Protein AF-A0A2H3K404-F1 (afdb_monomer_lite)

Structure (mmCIF, N/CA/C/O backbone):
data_AF-A0A2H3K404-F1
#
_entry.id   AF-A0A2H3K404-F1
#
loop_
_atom_site.group_PDB
_atom_site.id
_atom_site.type_symbol
_atom_site.label_atom_id
_atom_site.label_alt_id
_atom_site.label_comp_id
_atom_site.label_asym_id
_atom_site.label_entity_id
_atom_site.label_seq_id
_atom_site.pdbx_PDB_ins_code
_atom_site.Cartn_x
_atom_site.Cartn_y
_atom_site.Cartn_z
_atom_site.occupancy
_atom_site.B_iso_or_equiv
_atom_site.auth_seq_id
_atom_site.auth_comp_id
_atom_site.auth_asym_id
_atom_site.auth_atom_id
_atom_site.pdbx_PDB_model_num
ATOM 1 N N . MET A 1 1 ? 21.924 -15.726 -23.138 1.00 59.25 1 MET A N 1
ATOM 2 C CA . MET A 1 1 ? 22.749 -14.503 -23.236 1.00 59.25 1 MET A CA 1
ATOM 3 C C . MET A 1 1 ? 22.323 -13.596 -22.096 1.00 59.25 1 MET A C 1
ATOM 5 O O . MET A 1 1 ? 21.127 -13.387 -21.949 1.00 59.25 1 MET A O 1
ATOM 9 N N . HIS A 1 2 ? 23.240 -13.173 -21.227 1.00 83.69 2 HIS A N 1
ATOM 10 C CA . HIS A 1 2 ? 22.900 -12.275 -20.120 1.00 83.69 2 HIS A CA 1
ATOM 11 C C . HIS A 1 2 ? 22.757 -10.855 -20.679 1.00 83.69 2 HIS A C 1
ATOM 13 O O . HIS A 1 2 ? 23.722 -10.328 -21.226 1.00 83.69 2 HIS A O 1
ATOM 19 N N . LEU A 1 3 ? 21.551 -10.284 -20.606 1.00 90.31 3 LEU A N 1
ATOM 20 C CA . LEU A 1 3 ? 21.300 -8.907 -21.038 1.00 90.31 3 LEU A CA 1
ATOM 21 C C . LEU A 1 3 ? 21.826 -7.933 -19.992 1.00 90.31 3 LEU A C 1
ATOM 23 O O . LEU A 1 3 ? 21.581 -8.131 -18.797 1.00 90.31 3 LEU A O 1
ATOM 27 N N . VAL A 1 4 ? 22.516 -6.894 -20.453 1.00 94.50 4 VAL A N 1
ATOM 28 C CA . VAL A 1 4 ? 23.039 -5.828 -19.595 1.00 94.50 4 VAL A CA 1
ATOM 29 C C . VAL A 1 4 ? 21.987 -4.723 -19.418 1.00 94.50 4 VAL A C 1
ATOM 31 O O . VAL A 1 4 ? 21.025 -4.668 -20.185 1.00 94.50 4 VAL A O 1
ATOM 34 N N . PRO A 1 5 ? 22.131 -3.818 -18.428 1.00 95.38 5 PRO A N 1
ATOM 35 C CA . PRO A 1 5 ? 21.161 -2.743 -18.191 1.00 95.38 5 PRO A CA 1
ATOM 36 C C . PRO A 1 5 ? 20.797 -1.922 -19.438 1.00 95.38 5 PRO A C 1
ATOM 38 O O . PRO A 1 5 ? 19.623 -1.665 -19.678 1.00 95.38 5 PRO A O 1
ATOM 41 N N . ALA A 1 6 ? 21.776 -1.578 -20.282 1.00 97.38 6 ALA A N 1
ATOM 42 C CA . ALA A 1 6 ? 21.540 -0.812 -21.507 1.00 97.38 6 ALA A CA 1
ATOM 43 C C . ALA A 1 6 ? 20.574 -1.493 -22.500 1.00 97.38 6 ALA A C 1
ATOM 45 O O . ALA A 1 6 ? 19.856 -0.796 -23.223 1.00 97.38 6 ALA A O 1
ATOM 46 N N . ASP A 1 7 ? 20.499 -2.828 -22.500 1.00 97.69 7 ASP A N 1
ATOM 47 C CA . ASP A 1 7 ? 19.620 -3.600 -23.387 1.00 97.69 7 ASP A CA 1
ATOM 48 C C . ASP A 1 7 ? 18.157 -3.596 -22.926 1.00 97.69 7 ASP A C 1
ATOM 50 O O . ASP A 1 7 ? 17.263 -3.983 -23.682 1.00 97.69 7 ASP A O 1
ATOM 54 N N . LEU A 1 8 ? 17.900 -3.191 -21.680 1.00 98.31 8 LEU A N 1
ATOM 55 C CA . LEU A 1 8 ? 16.624 -3.360 -20.998 1.00 98.31 8 LEU A CA 1
ATOM 56 C C . LEU A 1 8 ? 15.942 -2.016 -20.745 1.00 98.31 8 LEU A C 1
ATOM 58 O O . LEU A 1 8 ? 16.581 -0.979 -20.578 1.00 98.31 8 LEU A O 1
ATOM 62 N N . SER A 1 9 ? 14.612 -2.027 -20.707 1.00 98.44 9 SER A N 1
ATOM 63 C CA . SER A 1 9 ? 13.825 -0.885 -20.239 1.00 98.44 9 SER A CA 1
ATOM 64 C C . SER A 1 9 ? 12.513 -1.331 -19.608 1.00 98.44 9 SER A C 1
ATOM 66 O O . SER A 1 9 ? 12.162 -2.512 -19.659 1.00 98.44 9 SER A O 1
ATOM 68 N N . LEU A 1 10 ? 11.804 -0.377 -19.005 1.00 97.81 10 LEU A N 1
ATOM 69 C CA . LEU A 1 10 ? 10.462 -0.596 -18.485 1.00 97.81 10 LEU A CA 1
ATOM 70 C C . LEU A 1 10 ? 9.411 -0.306 -19.542 1.00 97.81 10 LEU A C 1
ATOM 72 O O . LEU A 1 10 ? 9.447 0.732 -20.203 1.00 97.81 10 LEU A O 1
ATOM 76 N N . PHE A 1 11 ? 8.446 -1.212 -19.628 1.00 97.75 11 PHE A N 1
ATOM 77 C CA . PHE A 1 11 ? 7.291 -1.094 -20.502 1.00 97.75 11 PHE A CA 1
ATOM 78 C C . PHE A 1 11 ? 6.018 -1.410 -19.713 1.00 97.75 11 PHE A C 1
ATOM 80 O O . PHE A 1 11 ? 6.049 -2.302 -18.854 1.00 97.75 11 PHE A O 1
ATOM 87 N N . PRO A 1 12 ? 4.900 -0.714 -19.987 1.00 97.19 12 PRO A N 1
ATOM 88 C CA . PRO A 1 12 ? 3.590 -1.191 -19.574 1.00 97.19 12 PRO A CA 1
ATOM 89 C C . PRO A 1 12 ? 3.369 -2.592 -20.149 1.00 97.19 12 PRO A C 1
ATOM 91 O O . PRO A 1 12 ? 3.591 -2.818 -21.339 1.00 97.19 12 PRO A O 1
ATOM 94 N N . ALA A 1 13 ? 2.971 -3.529 -19.297 1.00 97.56 13 ALA A N 1
ATOM 95 C CA . ALA A 1 13 ? 2.784 -4.917 -19.681 1.00 97.56 13 ALA A CA 1
ATOM 96 C C . ALA A 1 13 ? 1.606 -5.068 -20.657 1.00 97.56 13 ALA A C 1
ATOM 98 O O . ALA A 1 13 ? 0.543 -4.476 -20.451 1.00 97.56 13 ALA A O 1
ATOM 99 N N . THR A 1 14 ? 1.764 -5.907 -21.681 1.00 97.75 14 THR A N 1
ATOM 100 C CA . THR A 1 14 ? 0.630 -6.353 -22.504 1.00 97.75 14 THR A CA 1
ATOM 101 C C . THR A 1 14 ? -0.287 -7.292 -21.704 1.00 97.75 14 THR A C 1
ATOM 103 O O . THR A 1 14 ? 0.144 -7.853 -20.689 1.00 97.75 14 THR A O 1
ATOM 106 N N . PRO A 1 15 ? -1.540 -7.529 -22.138 1.00 97.25 15 PRO A N 1
ATOM 107 C CA . PRO A 1 15 ? -2.420 -8.507 -21.492 1.00 97.25 15 PRO A CA 1
ATOM 108 C C . PRO A 1 15 ? -1.783 -9.898 -21.338 1.00 97.25 15 PRO A C 1
ATOM 110 O O . PRO A 1 15 ? -1.919 -10.541 -20.296 1.00 97.25 15 PRO A O 1
ATOM 113 N N . GLU A 1 16 ? -1.024 -10.343 -22.338 1.00 98.38 16 GLU A N 1
ATOM 114 C CA . GLU A 1 16 ? -0.324 -11.627 -22.325 1.00 98.38 16 GLU A CA 1
ATOM 115 C C . GLU A 1 16 ? 0.825 -11.628 -21.308 1.00 98.38 16 GLU A C 1
ATOM 117 O O . GLU A 1 16 ? 1.002 -12.606 -20.581 1.00 98.38 16 GLU A O 1
ATOM 122 N N . GLN A 1 17 ? 1.568 -10.521 -21.192 1.00 98.56 17 GLN A N 1
ATOM 123 C CA . GLN A 1 17 ? 2.615 -10.366 -20.179 1.00 98.56 17 GLN A CA 1
ATOM 124 C C . GLN A 1 17 ? 2.041 -10.314 -18.756 1.00 98.56 17 GLN A C 1
ATOM 126 O O . GLN A 1 17 ? 2.644 -10.878 -17.843 1.00 98.56 17 GLN A O 1
ATOM 131 N N . ILE A 1 18 ? 0.869 -9.699 -18.554 1.00 97.75 18 ILE A N 1
ATOM 132 C CA . ILE A 1 18 ? 0.162 -9.708 -17.262 1.00 97.75 18 ILE A CA 1
ATOM 133 C C . ILE A 1 18 ? -0.217 -11.141 -16.878 1.00 97.75 18 ILE A C 1
ATOM 135 O O . ILE A 1 18 ? 0.054 -11.579 -15.756 1.00 97.75 18 ILE A O 1
ATOM 139 N N . LEU A 1 19 ? -0.816 -11.890 -17.809 1.00 97.94 19 LEU A N 1
ATOM 140 C CA . LEU A 1 19 ? -1.187 -13.285 -17.587 1.00 97.94 19 LEU A CA 1
ATOM 141 C C . LEU A 1 19 ? 0.042 -14.143 -17.260 1.00 97.94 19 LEU A C 1
ATOM 143 O O . LEU A 1 19 ? 0.023 -14.911 -16.297 1.00 97.94 19 LEU A O 1
ATOM 147 N N . GLU A 1 20 ? 1.121 -13.985 -18.022 1.00 98.19 20 GLU A N 1
ATOM 148 C CA . GLU A 1 20 ? 2.377 -14.698 -17.802 1.00 98.19 20 GLU A CA 1
ATOM 149 C C . GLU A 1 20 ? 3.027 -14.325 -16.457 1.00 98.19 20 GLU A C 1
ATOM 151 O O . GLU A 1 20 ? 3.476 -15.198 -15.714 1.00 98.19 20 GLU A O 1
ATOM 156 N N . GLY A 1 21 ? 3.012 -13.046 -16.074 1.00 97.31 21 GLY A N 1
ATOM 157 C CA . GLY A 1 21 ? 3.490 -12.586 -14.766 1.00 97.31 21 GLY A CA 1
ATOM 158 C C . GLY A 1 21 ? 2.719 -13.209 -13.600 1.00 97.31 21 GLY A C 1
ATOM 159 O O . GLY A 1 21 ? 3.317 -13.631 -12.604 1.00 97.31 21 GLY A O 1
ATOM 160 N N . ARG A 1 22 ? 1.398 -13.360 -13.737 1.00 96.25 22 ARG A N 1
ATOM 161 C CA . ARG A 1 22 ? 0.574 -14.066 -12.744 1.00 96.25 22 ARG A CA 1
ATOM 162 C C . ARG A 1 22 ? 0.896 -15.557 -12.692 1.00 96.25 22 ARG A C 1
ATOM 164 O O . ARG A 1 22 ? 1.055 -16.091 -11.601 1.00 96.25 22 ARG A O 1
ATOM 171 N N . ARG A 1 23 ? 1.072 -16.224 -13.839 1.00 97.06 23 ARG A N 1
ATOM 172 C CA . ARG A 1 23 ? 1.490 -17.640 -13.881 1.00 97.06 23 ARG A CA 1
ATOM 173 C C . ARG A 1 23 ? 2.808 -17.868 -13.145 1.00 97.06 23 ARG A C 1
ATOM 175 O O . ARG A 1 23 ? 2.913 -18.807 -12.363 1.00 97.06 23 ARG A O 1
ATOM 182 N N . ARG A 1 24 ? 3.784 -16.980 -13.348 1.00 96.06 24 ARG A N 1
ATOM 183 C CA . ARG A 1 24 ? 5.106 -17.057 -12.707 1.00 96.06 24 ARG A CA 1
ATOM 184 C C . ARG A 1 24 ? 5.053 -16.836 -11.198 1.00 96.06 24 ARG A C 1
ATOM 186 O O . ARG A 1 24 ? 5.734 -17.533 -10.454 1.00 96.06 24 ARG A O 1
ATOM 193 N N . SER A 1 25 ? 4.251 -15.874 -10.749 1.00 95.31 25 SER A N 1
ATOM 194 C CA . SER A 1 25 ? 4.159 -15.504 -9.330 1.00 95.31 25 SER A CA 1
ATOM 195 C C . SER A 1 25 ? 3.222 -16.390 -8.506 1.00 95.31 25 SER A C 1
ATOM 197 O O . SER A 1 25 ? 3.338 -16.406 -7.283 1.00 95.31 25 SER A O 1
ATOM 199 N N . ALA A 1 26 ? 2.337 -17.167 -9.142 1.00 95.12 26 ALA A N 1
ATOM 200 C CA . ALA A 1 26 ? 1.335 -17.985 -8.456 1.00 95.12 26 ALA A CA 1
ATOM 201 C C . ALA A 1 26 ? 1.929 -18.965 -7.432 1.00 95.12 26 ALA A C 1
ATOM 203 O O . ALA A 1 26 ? 1.331 -19.180 -6.383 1.00 95.12 26 ALA A O 1
ATOM 204 N N . ALA A 1 27 ? 3.108 -19.534 -7.702 1.00 92.38 27 ALA A N 1
ATOM 205 C CA . ALA A 1 27 ? 3.758 -20.446 -6.760 1.00 92.38 27 ALA A CA 1
ATOM 206 C C . ALA A 1 27 ? 4.199 -19.750 -5.459 1.00 92.38 27 ALA A C 1
ATOM 208 O O . ALA A 1 27 ? 4.160 -20.373 -4.404 1.00 92.38 27 ALA A O 1
ATOM 209 N N . GLU A 1 28 ? 4.591 -18.473 -5.529 1.00 91.31 28 GLU A N 1
ATOM 210 C CA . GLU A 1 28 ? 5.041 -17.708 -4.357 1.00 91.31 28 GLU A CA 1
ATOM 211 C C . GLU A 1 28 ? 3.867 -17.052 -3.617 1.00 91.31 28 GLU A C 1
ATOM 213 O O . GLU A 1 28 ? 3.899 -16.975 -2.398 1.00 91.31 28 GLU A O 1
ATOM 218 N N . TRP A 1 29 ? 2.839 -16.569 -4.331 1.00 91.44 29 TRP A N 1
ATOM 219 C CA . TRP A 1 29 ? 1.785 -15.710 -3.753 1.00 91.44 29 TRP A CA 1
ATOM 220 C C . TRP A 1 29 ? 0.359 -16.261 -3.872 1.00 91.44 29 TRP A C 1
ATOM 222 O O . TRP A 1 29 ? -0.601 -15.618 -3.442 1.00 91.44 29 TRP A O 1
ATOM 232 N N . GLY A 1 30 ? 0.192 -17.446 -4.461 1.00 87.56 30 GLY A N 1
ATOM 233 C CA . GLY A 1 30 ? -1.110 -18.088 -4.630 1.00 87.56 30 GLY A CA 1
ATOM 234 C C . GLY A 1 30 ? -1.732 -18.574 -3.323 1.00 87.56 30 GLY A C 1
ATOM 235 O O . GLY A 1 30 ? -2.951 -18.559 -3.219 1.00 87.56 30 GLY A O 1
ATOM 236 N N . HIS A 1 31 ? -0.909 -18.982 -2.347 1.00 83.62 31 HIS A N 1
ATOM 237 C CA . HIS A 1 31 ? -1.282 -19.431 -0.993 1.00 83.62 31 HIS A CA 1
ATOM 238 C C . HIS A 1 31 ? -2.651 -20.129 -0.889 1.00 83.62 31 HIS A C 1
ATOM 240 O O . HIS A 1 31 ? -3.650 -19.541 -0.483 1.00 83.62 31 HIS A O 1
ATOM 246 N N . GLY A 1 32 ? -2.696 -21.413 -1.253 1.00 85.06 32 GLY A N 1
ATOM 247 C CA . GLY A 1 32 ? -3.910 -22.235 -1.157 1.00 85.06 32 GLY A CA 1
ATOM 248 C C . GLY A 1 32 ? -4.893 -22.072 -2.321 1.00 85.06 32 GLY A C 1
ATOM 249 O O . GLY A 1 32 ? -5.814 -22.875 -2.441 1.00 85.06 32 GLY A O 1
ATOM 250 N N . LEU A 1 33 ? -4.687 -21.097 -3.211 1.00 90.88 33 LEU A N 1
ATOM 251 C CA . LEU A 1 33 ? -5.447 -20.977 -4.453 1.00 90.88 33 LEU A CA 1
ATOM 252 C C . LEU A 1 33 ? -4.873 -21.868 -5.557 1.00 90.88 33 LEU A C 1
ATOM 254 O O . LEU A 1 33 ? -3.658 -21.992 -5.724 1.00 90.88 33 LEU A O 1
ATOM 258 N N . THR A 1 34 ? -5.759 -22.417 -6.386 1.00 93.94 34 THR A N 1
ATOM 259 C CA . THR A 1 34 ? -5.371 -22.938 -7.703 1.00 93.94 34 THR A CA 1
ATOM 260 C C . THR A 1 34 ? -4.879 -21.799 -8.602 1.00 93.94 34 THR A C 1
ATOM 262 O O . THR A 1 34 ? -5.211 -20.629 -8.392 1.00 93.94 34 THR A O 1
ATOM 265 N N . LEU A 1 35 ? -4.114 -22.125 -9.649 1.00 95.12 35 LEU A N 1
ATOM 266 C CA . LEU A 1 35 ? -3.636 -21.127 -10.612 1.00 95.12 35 LEU A CA 1
ATOM 267 C C . LEU A 1 35 ? -4.791 -20.315 -11.229 1.00 95.12 35 LEU A C 1
ATOM 269 O O . LEU A 1 35 ? -4.695 -19.095 -11.347 1.00 95.12 35 LEU A O 1
ATOM 273 N N . GLU A 1 36 ? -5.891 -20.980 -11.586 1.00 94.69 36 GLU A N 1
ATOM 274 C CA . GLU A 1 36 ? -7.076 -20.329 -12.155 1.00 94.69 36 GLU A CA 1
ATOM 275 C C . GLU A 1 36 ? -7.732 -19.371 -11.157 1.00 94.69 36 GLU A C 1
ATOM 277 O O . GLU A 1 36 ? -8.049 -18.236 -11.509 1.00 94.69 36 GLU A O 1
ATOM 282 N N . GLN A 1 37 ? -7.873 -19.787 -9.896 1.00 94.44 37 GLN A N 1
ATOM 283 C CA . GLN A 1 37 ? -8.391 -18.934 -8.824 1.00 94.44 37 GLN A CA 1
ATOM 284 C C . GLN A 1 37 ? -7.487 -17.722 -8.569 1.00 94.44 37 GLN A C 1
ATOM 286 O O . GLN A 1 37 ? -7.987 -16.606 -8.430 1.00 94.44 37 GLN A O 1
ATOM 291 N N . TYR A 1 38 ? -6.165 -17.910 -8.552 1.00 94.00 38 TYR A N 1
ATOM 292 C CA . TYR A 1 38 ? -5.205 -16.820 -8.376 1.00 94.00 38 TYR A CA 1
ATOM 293 C C . TYR A 1 38 ? -5.307 -15.783 -9.504 1.00 94.00 38 TYR A C 1
ATOM 295 O O . TYR A 1 38 ? -5.396 -14.582 -9.235 1.00 94.00 38 TYR A O 1
ATOM 303 N N . ILE A 1 39 ? -5.368 -16.239 -10.761 1.00 95.19 39 ILE A N 1
ATOM 304 C CA . ILE A 1 39 ? -5.547 -15.364 -11.928 1.00 95.19 39 ILE A CA 1
ATOM 305 C C . ILE A 1 39 ? -6.892 -14.634 -11.850 1.00 95.19 39 ILE A C 1
ATOM 307 O O . ILE A 1 39 ? -6.921 -13.406 -11.945 1.00 95.19 39 ILE A O 1
ATOM 311 N N . ARG A 1 40 ? -7.986 -15.367 -11.602 1.00 93.88 40 ARG A N 1
ATOM 312 C CA . ARG A 1 40 ? -9.344 -14.812 -11.536 1.00 93.88 40 ARG A CA 1
ATOM 313 C C . ARG A 1 40 ? -9.502 -13.786 -10.415 1.00 93.88 40 ARG A C 1
ATOM 315 O O . ARG A 1 40 ? -10.139 -12.757 -10.628 1.00 93.88 40 ARG A O 1
ATOM 322 N N . ARG A 1 41 ? -8.906 -14.022 -9.239 1.00 92.69 41 ARG A N 1
ATOM 323 C CA . ARG A 1 41 ? -8.876 -13.038 -8.144 1.00 92.69 41 ARG A CA 1
ATOM 324 C C . ARG A 1 41 ? -8.184 -11.755 -8.598 1.00 92.69 41 ARG A C 1
ATOM 326 O O . ARG A 1 41 ? -8.723 -10.674 -8.388 1.00 92.69 41 ARG A O 1
ATOM 333 N N . GLY A 1 42 ? -7.033 -11.877 -9.260 1.00 92.12 42 GLY A N 1
ATOM 334 C CA . GLY A 1 42 ? -6.313 -10.731 -9.814 1.00 92.12 42 GLY A CA 1
ATOM 335 C C . GLY A 1 42 ? -7.130 -9.943 -10.842 1.00 92.12 42 GLY A C 1
ATOM 336 O O . GLY A 1 42 ? -7.101 -8.717 -10.822 1.00 92.12 42 GLY A O 1
ATOM 337 N N . ASP A 1 43 ? -7.868 -10.617 -11.729 1.00 92.38 43 ASP A N 1
ATOM 338 C CA . ASP A 1 43 ? -8.739 -9.950 -12.711 1.00 92.38 43 ASP A CA 1
ATOM 339 C C . ASP A 1 43 ? -9.860 -9.155 -12.056 1.00 92.38 43 ASP A C 1
ATOM 341 O O . ASP A 1 43 ? -10.122 -8.020 -12.446 1.00 92.38 43 ASP A O 1
ATOM 345 N N . ILE A 1 44 ? -10.489 -9.730 -11.035 1.00 92.25 44 ILE A N 1
ATOM 346 C CA . ILE A 1 44 ? -11.588 -9.083 -10.321 1.00 92.25 44 ILE A CA 1
ATOM 347 C C . ILE A 1 44 ? -11.084 -7.886 -9.525 1.00 92.25 44 ILE A C 1
ATOM 349 O O . ILE A 1 44 ? -11.691 -6.821 -9.597 1.00 92.25 44 ILE A O 1
ATOM 353 N N . LEU A 1 45 ? -9.966 -8.027 -8.808 1.00 92.06 45 LEU A N 1
ATOM 354 C CA . LEU A 1 45 ? -9.387 -6.923 -8.043 1.00 92.06 45 LEU A CA 1
ATOM 355 C C . LEU A 1 45 ? -8.978 -5.761 -8.961 1.00 92.06 45 LEU A C 1
ATOM 357 O O . LEU A 1 45 ? -9.290 -4.617 -8.654 1.00 92.06 45 LEU A O 1
ATOM 361 N N . HIS A 1 46 ? -8.398 -6.025 -10.134 1.00 91.69 46 HIS A N 1
ATOM 362 C CA . HIS A 1 46 ? -8.028 -4.962 -11.080 1.00 91.69 46 HIS A CA 1
ATOM 363 C C . HIS A 1 46 ? -9.226 -4.243 -11.738 1.00 91.69 46 HIS A C 1
ATOM 365 O O . HIS A 1 46 ? -9.026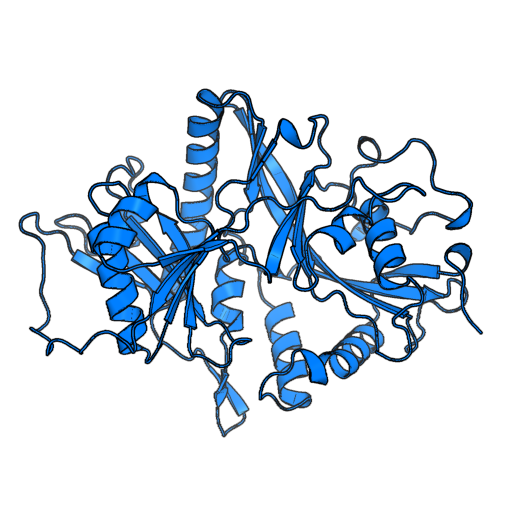 -3.232 -12.408 1.00 91.69 46 HIS A O 1
ATOM 371 N N . GLN A 1 47 ? -10.459 -4.731 -11.564 1.00 92.31 47 GLN A N 1
ATOM 372 C CA . GLN A 1 47 ? -11.682 -4.047 -12.013 1.00 92.31 47 GLN A CA 1
ATOM 373 C C . GLN A 1 47 ? -12.291 -3.143 -10.932 1.00 92.31 47 GLN A C 1
ATOM 375 O O . GLN A 1 47 ? -13.253 -2.421 -11.199 1.00 92.31 47 GLN A O 1
ATOM 380 N N . LYS A 1 48 ? -11.760 -3.183 -9.706 1.00 94.19 48 LYS A N 1
ATOM 381 C CA . LYS A 1 48 ? -12.246 -2.381 -8.582 1.00 94.19 48 LYS A CA 1
ATOM 382 C C . LYS A 1 48 ? -11.780 -0.933 -8.687 1.00 94.19 48 LYS A C 1
ATOM 384 O O . LYS A 1 48 ? -10.858 -0.593 -9.429 1.00 94.19 48 LYS A O 1
ATOM 389 N N . GLU A 1 49 ? -12.415 -0.072 -7.898 1.00 95.12 49 GLU A N 1
ATOM 390 C CA . GLU A 1 49 ? -12.217 1.380 -7.941 1.00 95.12 49 GLU A CA 1
ATOM 391 C C . GLU A 1 49 ? -10.743 1.799 -7.808 1.00 95.12 49 GLU A C 1
ATOM 393 O O . GLU A 1 49 ? -10.281 2.652 -8.570 1.00 95.12 49 GLU A O 1
ATOM 398 N N . HIS A 1 50 ? -9.984 1.143 -6.921 1.00 94.62 50 HIS A N 1
ATOM 399 C CA . HIS A 1 50 ? -8.567 1.441 -6.685 1.00 94.62 50 HIS A CA 1
ATOM 400 C C . HIS A 1 50 ? -7.684 1.264 -7.934 1.00 94.62 50 HIS A C 1
ATOM 402 O O . HIS A 1 50 ? -6.597 1.837 -8.001 1.00 94.62 50 HIS A O 1
ATOM 408 N N . ALA A 1 51 ? -8.104 0.446 -8.900 1.00 94.25 51 ALA A N 1
ATOM 409 C CA . ALA A 1 51 ? -7.355 0.132 -10.115 1.00 94.25 51 ALA A CA 1
ATOM 410 C C . ALA A 1 51 ? -7.906 0.853 -11.359 1.00 94.25 51 ALA A C 1
ATOM 412 O O . ALA A 1 51 ? -7.248 0.887 -12.402 1.00 94.25 51 ALA A O 1
ATOM 413 N N . ALA A 1 52 ? -9.088 1.464 -11.257 1.00 92.50 52 ALA A N 1
ATOM 414 C CA . ALA A 1 52 ? -9.778 2.086 -12.378 1.00 92.50 52 ALA A CA 1
ATOM 415 C C . ALA A 1 52 ? -9.066 3.350 -12.895 1.00 92.50 52 ALA A C 1
ATOM 417 O O . ALA A 1 52 ? -8.507 4.131 -12.123 1.00 92.50 52 ALA A O 1
ATOM 418 N N . GLY A 1 53 ? -9.148 3.589 -14.209 1.00 87.31 53 GLY A N 1
ATOM 419 C CA . GLY A 1 53 ? -8.683 4.832 -14.840 1.00 87.31 53 GLY A CA 1
ATOM 420 C C . GLY A 1 53 ? -7.166 5.028 -14.779 1.00 87.31 53 GLY A C 1
ATOM 421 O O . GLY A 1 53 ? -6.705 6.065 -14.318 1.00 87.31 53 GLY A O 1
ATOM 422 N N . ASN A 1 54 ? -6.392 4.022 -15.205 1.00 89.31 54 ASN A N 1
ATOM 423 C CA . ASN A 1 54 ? -4.919 3.998 -15.149 1.00 89.31 54 ASN A CA 1
ATOM 424 C C . ASN A 1 54 ? -4.327 4.122 -13.732 1.00 89.31 54 ASN A C 1
ATOM 426 O O . ASN A 1 54 ? -3.124 4.328 -13.581 1.00 89.31 54 ASN A O 1
ATOM 430 N N . ARG A 1 55 ? -5.139 3.945 -12.678 1.00 94.19 55 ARG A N 1
ATOM 431 C CA . ARG A 1 55 ? -4.649 3.920 -11.294 1.00 94.19 55 ARG A CA 1
ATOM 432 C C . ARG A 1 55 ? -3.897 2.649 -10.934 1.00 94.19 55 ARG A C 1
ATOM 434 O O . ARG A 1 55 ? -3.238 2.634 -9.905 1.00 94.19 55 ARG A O 1
ATOM 441 N N . HIS A 1 56 ? -3.937 1.623 -11.775 1.00 95.81 56 HIS A N 1
ATOM 442 C CA . HIS A 1 56 ? -3.077 0.451 -11.680 1.00 95.81 56 HIS A CA 1
ATOM 443 C C . HIS A 1 56 ? -2.380 0.209 -13.023 1.00 95.81 56 HIS A C 1
ATOM 445 O O . HIS A 1 56 ? -3.030 0.154 -14.068 1.00 95.81 56 HIS A O 1
ATOM 451 N N . ILE A 1 57 ? -1.059 0.029 -12.986 1.00 96.75 57 ILE A N 1
ATOM 452 C CA . ILE A 1 57 ? -0.250 -0.341 -14.151 1.00 96.75 57 ILE A CA 1
ATOM 453 C C . ILE A 1 57 ? 0.686 -1.477 -13.751 1.00 96.75 57 ILE A C 1
ATOM 455 O O . ILE A 1 57 ? 1.402 -1.387 -12.754 1.00 96.75 57 ILE A O 1
ATOM 459 N N . THR A 1 58 ? 0.696 -2.548 -14.544 1.00 97.75 58 THR A N 1
ATOM 460 C CA . THR A 1 58 ? 1.719 -3.593 -14.453 1.00 97.75 58 THR A CA 1
ATOM 461 C C . THR A 1 58 ? 2.875 -3.237 -15.378 1.00 97.75 58 THR A C 1
ATOM 463 O O . THR A 1 58 ? 2.663 -2.911 -16.544 1.00 97.75 58 THR A O 1
ATOM 466 N N . TRP A 1 59 ? 4.093 -3.317 -14.858 1.00 98.38 59 TRP A N 1
ATOM 467 C CA . TRP A 1 59 ? 5.328 -3.035 -15.577 1.00 98.38 59 TRP A CA 1
ATOM 468 C C . TRP A 1 59 ? 6.121 -4.313 -15.782 1.00 98.38 59 TRP A C 1
ATOM 470 O O . TRP A 1 59 ? 6.169 -5.169 -14.895 1.00 98.38 59 TRP A O 1
ATOM 480 N N . VAL A 1 60 ? 6.809 -4.400 -16.916 1.00 98.69 60 VAL A N 1
ATOM 481 C CA . VAL A 1 60 ? 7.811 -5.433 -17.179 1.00 98.69 60 VAL A CA 1
ATOM 482 C C . VAL A 1 60 ? 9.151 -4.807 -17.537 1.00 98.69 60 VAL A C 1
ATOM 484 O O . VAL A 1 60 ? 9.220 -3.806 -18.250 1.00 98.69 60 VAL A O 1
ATOM 487 N N . LEU A 1 61 ? 10.229 -5.420 -17.053 1.00 98.75 61 LEU A N 1
ATOM 488 C CA . LEU A 1 61 ? 11.583 -5.175 -17.535 1.00 98.75 61 LEU A CA 1
ATOM 489 C C . LEU A 1 61 ? 11.847 -6.114 -18.713 1.00 98.75 61 LEU A C 1
ATOM 491 O O . LEU A 1 61 ? 12.020 -7.318 -18.512 1.00 98.75 61 LEU A O 1
ATOM 495 N N . ALA A 1 62 ? 11.878 -5.574 -19.927 1.00 98.38 62 ALA A N 1
ATOM 496 C CA . ALA A 1 62 ? 12.010 -6.352 -21.158 1.00 98.38 62 ALA A CA 1
ATOM 497 C C . ALA A 1 62 ? 13.144 -5.817 -22.055 1.00 98.38 62 ALA A C 1
ATOM 499 O O . ALA A 1 62 ? 13.576 -4.669 -21.880 1.00 98.38 62 ALA A O 1
ATOM 500 N N . PRO A 1 63 ? 13.653 -6.629 -23.002 1.00 98.19 63 PRO A N 1
ATOM 501 C CA . PRO A 1 63 ? 14.614 -6.174 -24.001 1.00 98.19 63 PRO A CA 1
ATOM 502 C C . PRO A 1 63 ? 14.026 -5.053 -24.856 1.00 98.19 63 PRO A C 1
ATOM 504 O O . PRO A 1 63 ? 12.893 -5.139 -25.318 1.00 98.19 63 PRO A O 1
ATOM 507 N N . ARG A 1 64 ? 14.816 -4.018 -25.143 1.00 97.50 64 ARG A N 1
ATOM 508 C CA . ARG A 1 64 ? 14.402 -2.926 -26.041 1.00 97.50 64 ARG A CA 1
ATOM 509 C C . ARG A 1 64 ? 14.131 -3.408 -27.468 1.00 97.50 64 ARG A C 1
ATOM 511 O O . ARG A 1 64 ? 13.323 -2.800 -28.162 1.00 97.50 64 ARG A O 1
ATOM 518 N N . SER A 1 65 ? 14.815 -4.469 -27.895 1.00 97.25 65 SER A N 1
ATOM 519 C CA . SER A 1 65 ? 14.644 -5.103 -29.206 1.00 97.25 65 SER A CA 1
ATOM 520 C C . SER A 1 65 ? 13.363 -5.930 -29.321 1.00 97.25 65 SER A C 1
ATOM 522 O O . SER A 1 65 ? 12.888 -6.132 -30.434 1.00 97.25 65 SER A O 1
ATOM 524 N N . ASP A 1 66 ? 12.809 -6.388 -28.196 1.00 97.75 66 ASP A N 1
ATOM 525 C CA . ASP A 1 66 ? 11.570 -7.165 -28.141 1.00 97.75 66 ASP A CA 1
ATOM 526 C C . ASP A 1 66 ? 10.773 -6.851 -26.855 1.00 97.75 66 ASP A C 1
ATOM 528 O O . ASP A 1 66 ? 10.733 -7.658 -25.919 1.00 97.75 66 ASP A O 1
ATOM 532 N N . PRO A 1 67 ? 10.146 -5.659 -26.766 1.00 97.44 67 PRO A N 1
ATOM 533 C CA . PRO A 1 67 ? 9.440 -5.233 -25.556 1.00 97.44 67 PRO A CA 1
ATOM 534 C C . PRO A 1 67 ? 8.215 -6.088 -25.204 1.00 97.44 67 PRO A C 1
ATOM 536 O O . PRO A 1 67 ? 7.795 -6.109 -24.048 1.00 97.44 67 PRO A O 1
ATOM 539 N N . ALA A 1 68 ? 7.636 -6.779 -26.192 1.00 98.06 68 ALA A N 1
ATOM 540 C CA . ALA A 1 68 ? 6.428 -7.591 -26.046 1.00 98.06 68 ALA A CA 1
ATOM 541 C C . ALA A 1 68 ? 6.724 -9.058 -25.688 1.00 98.06 68 ALA A C 1
ATOM 543 O O . ALA A 1 68 ? 5.796 -9.854 -25.540 1.00 98.06 68 ALA A O 1
ATOM 544 N N . THR A 1 69 ? 8.000 -9.430 -25.529 1.00 98.19 69 THR A N 1
ATOM 545 C CA . THR A 1 69 ? 8.381 -10.798 -25.180 1.00 98.19 69 THR A CA 1
ATOM 546 C C . THR A 1 69 ? 7.672 -11.280 -23.916 1.00 98.19 69 THR A C 1
ATOM 548 O O . THR A 1 69 ? 7.584 -10.569 -22.907 1.00 98.19 69 THR A O 1
ATOM 551 N N . LEU A 1 70 ? 7.205 -12.528 -23.935 1.00 98.38 70 LEU A N 1
ATOM 552 C CA . LEU A 1 70 ? 6.736 -13.183 -22.718 1.00 98.38 70 LEU A CA 1
ATOM 553 C C . LEU A 1 70 ? 7.911 -13.544 -21.815 1.00 98.38 70 LEU A C 1
ATOM 555 O O . LEU A 1 70 ? 7.744 -13.608 -20.604 1.00 98.38 70 LEU A O 1
ATOM 559 N N . ASP A 1 71 ? 9.127 -13.694 -22.345 1.00 97.38 71 ASP A N 1
ATOM 560 C CA . ASP A 1 71 ? 10.327 -13.961 -21.552 1.00 97.38 71 ASP A CA 1
ATOM 561 C C . ASP A 1 71 ? 10.939 -12.678 -20.950 1.00 97.38 71 ASP A C 1
ATOM 563 O O . ASP A 1 71 ? 12.151 -12.475 -20.949 1.00 97.38 71 ASP A O 1
ATOM 567 N N . PHE A 1 72 ? 10.111 -11.787 -20.396 1.00 98.38 72 PHE A N 1
ATOM 568 C CA . PHE A 1 72 ? 10.581 -10.593 -19.684 1.00 98.38 72 PHE A CA 1
ATOM 569 C C . PHE A 1 72 ? 11.337 -10.956 -18.391 1.00 98.38 72 PHE A C 1
ATOM 571 O O . PHE A 1 72 ? 11.215 -12.063 -17.856 1.00 98.38 72 PHE A O 1
ATOM 578 N N . MET A 1 73 ? 12.171 -10.039 -17.898 1.00 98.19 73 MET A N 1
ATOM 579 C CA . MET A 1 73 ? 13.168 -10.315 -16.854 1.00 98.19 73 MET A CA 1
ATOM 580 C C . MET A 1 73 ? 12.618 -10.191 -15.437 1.00 98.19 73 MET A C 1
ATOM 582 O O . MET A 1 73 ? 12.975 -10.967 -14.554 1.00 98.19 73 MET A O 1
ATOM 586 N N . CYS A 1 74 ? 11.768 -9.194 -15.221 1.00 98.38 74 CYS A N 1
ATOM 587 C CA . CYS A 1 74 ? 11.183 -8.847 -13.933 1.00 98.38 74 CYS A CA 1
ATOM 588 C C . CYS A 1 74 ? 9.856 -8.122 -14.182 1.00 98.38 74 CYS A C 1
ATOM 590 O O . CYS A 1 74 ? 9.671 -7.542 -15.253 1.00 98.38 74 CYS A O 1
ATOM 592 N N . SER A 1 75 ? 8.951 -8.138 -13.210 1.00 98.62 75 SER A N 1
ATOM 593 C CA . SER A 1 75 ? 7.715 -7.354 -13.234 1.00 98.62 75 SER A CA 1
ATOM 594 C C . SER A 1 75 ? 7.467 -6.663 -11.898 1.00 98.62 75 SER A C 1
ATOM 596 O O . SER A 1 75 ? 7.984 -7.107 -10.877 1.00 98.62 75 SER A O 1
ATOM 598 N N . CYS A 1 76 ? 6.672 -5.597 -11.898 1.00 98.44 76 CYS A N 1
ATOM 599 C CA . CYS A 1 76 ? 6.084 -4.993 -10.702 1.00 98.44 76 CYS A CA 1
ATOM 600 C C . CYS A 1 76 ? 4.744 -4.351 -11.060 1.00 98.44 76 CYS A C 1
ATOM 602 O O . CYS A 1 76 ? 4.365 -4.282 -12.230 1.00 98.44 76 CYS A O 1
ATOM 604 N N . GLN A 1 77 ? 4.031 -3.873 -10.052 1.00 97.88 77 GLN A N 1
ATOM 605 C CA . GLN A 1 77 ? 2.811 -3.100 -10.214 1.00 97.88 77 GLN A CA 1
ATOM 606 C C . GLN A 1 77 ? 2.970 -1.748 -9.535 1.00 97.88 77 GLN A C 1
ATOM 608 O O . GLN A 1 77 ? 3.593 -1.649 -8.478 1.00 97.88 77 GLN A O 1
ATOM 613 N N . THR A 1 78 ? 2.385 -0.717 -10.132 1.00 97.81 78 THR A N 1
ATOM 614 C CA . THR A 1 78 ? 2.258 0.604 -9.519 1.00 97.81 78 THR A CA 1
ATOM 615 C C . THR A 1 78 ? 0.799 0.972 -9.378 1.00 97.81 78 THR A C 1
ATOM 617 O O . THR A 1 78 ? 0.024 0.807 -10.322 1.00 97.81 78 THR A O 1
ATOM 620 N N . TYR A 1 79 ? 0.473 1.548 -8.233 1.00 97.44 79 TYR A N 1
ATOM 621 C CA . TYR A 1 79 ? -0.851 2.008 -7.883 1.00 97.44 79 TYR A CA 1
ATOM 622 C C . TYR A 1 79 ? -0.827 3.511 -7.654 1.00 97.44 79 TYR A C 1
ATOM 624 O O . TYR A 1 79 ? -0.197 3.967 -6.706 1.00 97.44 79 TYR A O 1
ATOM 632 N N . ARG A 1 80 ? -1.498 4.288 -8.502 1.00 96.62 80 ARG A N 1
ATOM 633 C CA . ARG A 1 80 ? -1.651 5.734 -8.320 1.00 96.62 80 ARG A CA 1
ATOM 634 C C . ARG A 1 80 ? -2.674 5.994 -7.217 1.00 96.62 80 ARG A C 1
ATOM 636 O O . ARG A 1 80 ? -3.774 5.432 -7.226 1.00 96.62 80 ARG A O 1
ATOM 643 N N . ARG A 1 81 ? -2.306 6.837 -6.260 1.00 95.94 81 ARG A N 1
ATOM 644 C CA . ARG A 1 81 ? -3.054 7.105 -5.030 1.00 95.94 81 ARG A CA 1
ATOM 645 C C . ARG A 1 81 ? -3.062 8.603 -4.750 1.00 95.94 81 ARG A C 1
ATOM 647 O O . ARG A 1 81 ? -2.109 9.306 -5.088 1.00 95.94 81 ARG A O 1
ATOM 654 N N . ASN A 1 82 ? -4.124 9.063 -4.102 1.00 96.00 82 ASN A N 1
ATOM 655 C CA . ASN A 1 82 ? -4.142 10.398 -3.526 1.00 96.00 82 ASN A CA 1
ATOM 656 C C . ASN A 1 82 ? -3.402 10.359 -2.188 1.00 96.00 82 ASN A C 1
ATOM 658 O O . ASN A 1 82 ? -3.496 9.387 -1.432 1.00 96.00 82 ASN A O 1
ATOM 662 N N . GLY A 1 83 ? -2.659 11.417 -1.912 1.00 97.25 83 GLY A N 1
ATOM 663 C CA . GLY A 1 83 ? -2.015 11.643 -0.632 1.00 97.25 83 GLY A CA 1
ATOM 664 C C . GLY A 1 83 ? -2.139 13.099 -0.228 1.00 97.25 83 GLY A C 1
ATOM 665 O O . GLY A 1 83 ? -2.601 13.937 -1.001 1.00 97.25 83 GLY A O 1
ATOM 666 N N . VAL A 1 84 ? -1.692 13.390 0.984 1.00 98.12 84 VAL A N 1
ATOM 667 C CA . VAL A 1 84 ? -1.618 14.752 1.511 1.00 98.12 84 VAL A CA 1
ATOM 668 C C . VAL A 1 84 ? -0.227 14.970 2.069 1.00 98.12 84 VAL A C 1
ATOM 670 O O . VAL A 1 84 ? 0.352 14.070 2.683 1.00 98.12 84 VAL A O 1
ATOM 673 N N . VAL A 1 85 ? 0.298 16.170 1.854 1.00 98.00 85 VAL A N 1
ATOM 674 C CA . VAL A 1 85 ? 1.510 16.681 2.493 1.00 98.00 85 VAL A CA 1
ATOM 675 C C . VAL A 1 85 ? 1.128 17.889 3.327 1.00 98.00 85 VAL A C 1
ATOM 677 O O . VAL A 1 85 ? 0.296 18.678 2.901 1.00 98.00 85 VAL A O 1
ATOM 680 N N . ALA A 1 86 ? 1.714 18.059 4.507 1.00 97.50 86 ALA A N 1
ATOM 681 C CA . ALA A 1 86 ? 1.499 19.250 5.315 1.00 97.50 86 ALA A CA 1
ATOM 682 C C . ALA A 1 86 ? 2.795 19.743 5.956 1.00 97.50 86 ALA A C 1
ATOM 684 O O . ALA A 1 86 ? 3.581 18.968 6.505 1.00 97.50 86 ALA A O 1
ATOM 685 N N . LYS A 1 87 ? 2.978 21.064 5.928 1.00 93.81 87 LYS A N 1
ATOM 686 C CA . LYS A 1 87 ? 4.065 21.773 6.607 1.00 93.81 87 LYS A CA 1
ATOM 687 C C . LYS A 1 87 ? 3.516 23.053 7.221 1.00 93.81 87 LYS A C 1
ATOM 689 O O . LYS A 1 87 ? 2.822 23.797 6.534 1.00 93.81 87 LYS A O 1
ATOM 694 N N . CYS A 1 88 ? 3.815 23.321 8.492 1.00 90.00 88 CYS A N 1
ATOM 695 C CA . CYS A 1 88 ? 3.373 24.537 9.187 1.00 90.00 88 CYS A CA 1
ATOM 696 C C . CYS A 1 88 ? 1.861 24.820 9.034 1.00 90.00 88 CYS A C 1
ATOM 698 O O . CYS A 1 88 ? 1.467 25.943 8.724 1.00 90.00 88 CYS A O 1
ATOM 700 N N . SER A 1 89 ? 1.019 23.798 9.219 1.00 85.56 89 SER A N 1
ATOM 701 C CA . SER A 1 89 ? -0.450 23.867 9.086 1.00 85.56 89 SER A CA 1
ATOM 702 C C . SER A 1 89 ? -0.999 24.049 7.669 1.00 85.56 89 SER A C 1
ATOM 704 O O . SER A 1 89 ? -2.194 24.296 7.524 1.00 85.56 89 SER A O 1
ATOM 706 N N . MET A 1 90 ? -0.173 23.922 6.629 1.00 88.94 90 MET A N 1
ATOM 707 C CA . MET A 1 90 ? -0.596 24.069 5.234 1.00 88.94 90 MET A CA 1
ATOM 708 C C . MET A 1 90 ? -0.679 22.697 4.551 1.00 88.94 90 MET A C 1
ATOM 710 O O . MET A 1 90 ? 0.351 22.220 4.069 1.00 88.94 90 MET A O 1
ATOM 714 N N . PRO A 1 91 ? -1.854 22.034 4.529 1.00 93.75 91 PRO A N 1
ATOM 715 C CA . PRO A 1 91 ? -2.034 20.798 3.782 1.00 93.75 91 PRO A CA 1
ATOM 716 C C . PRO A 1 91 ? -2.132 21.072 2.274 1.00 93.75 91 PRO A C 1
ATOM 718 O O . PRO A 1 91 ? -2.748 22.049 1.846 1.00 93.75 91 PRO A O 1
ATOM 721 N N . SER A 1 92 ? -1.558 20.183 1.472 1.00 96.38 92 SER A N 1
ATOM 722 C CA . SER A 1 92 ? -1.691 20.151 0.020 1.00 96.38 92 SER A CA 1
ATOM 723 C C . SER A 1 92 ? -1.994 18.736 -0.459 1.00 96.38 92 SER A C 1
ATOM 725 O O . SER A 1 92 ? -1.371 17.763 -0.024 1.00 96.38 92 SER A O 1
ATOM 727 N N . ASP A 1 93 ? -2.947 18.635 -1.383 1.00 97.62 93 ASP A N 1
ATOM 728 C CA . ASP A 1 93 ? -3.230 17.386 -2.079 1.00 97.62 93 ASP A CA 1
ATOM 729 C C . ASP A 1 93 ? -2.084 17.061 -3.031 1.00 97.62 93 ASP A C 1
ATOM 731 O O . ASP A 1 93 ? -1.607 17.914 -3.787 1.00 97.62 93 ASP A O 1
ATOM 735 N N . VAL A 1 94 ? -1.649 15.807 -3.004 1.00 97.81 94 VAL A N 1
ATOM 736 C CA . VAL A 1 94 ? -0.557 15.319 -3.840 1.00 97.81 94 VAL A CA 1
ATOM 737 C C . VAL A 1 94 ? -0.890 13.969 -4.449 1.00 97.81 94 VAL A C 1
ATOM 739 O O . VAL A 1 94 ? -1.780 13.241 -4.002 1.00 97.81 94 VAL A O 1
ATOM 742 N N . ILE A 1 95 ? -0.119 13.611 -5.468 1.00 97.62 95 ILE A N 1
ATOM 743 C CA . ILE A 1 95 ? -0.161 12.287 -6.072 1.00 97.62 95 ILE A CA 1
ATOM 744 C C . ILE A 1 95 ? 0.993 11.466 -5.532 1.00 97.62 95 ILE A C 1
ATOM 746 O O . ILE A 1 95 ? 2.126 11.934 -5.423 1.00 97.62 95 ILE A O 1
ATOM 750 N N . ALA A 1 96 ? 0.701 10.218 -5.207 1.00 97.62 96 ALA A N 1
ATOM 751 C CA . ALA A 1 96 ? 1.692 9.276 -4.741 1.00 97.62 96 ALA A CA 1
ATOM 752 C C . ALA A 1 96 ? 1.423 7.881 -5.300 1.00 97.62 96 ALA A C 1
ATOM 754 O O . ALA A 1 96 ? 0.374 7.618 -5.893 1.00 97.62 96 ALA A O 1
ATOM 755 N N . TYR A 1 97 ? 2.397 6.987 -5.139 1.00 98.00 97 TYR A N 1
ATOM 756 C CA . TYR A 1 97 ? 2.344 5.669 -5.762 1.00 98.00 97 TYR A CA 1
ATOM 757 C C . TYR A 1 97 ? 2.661 4.539 -4.789 1.00 98.00 97 TYR A C 1
ATOM 759 O O . TYR A 1 97 ? 3.739 4.507 -4.202 1.00 98.00 97 TYR A O 1
ATOM 767 N N . GLY A 1 98 ? 1.752 3.576 -4.661 1.00 97.75 98 GLY A N 1
ATOM 768 C CA . GLY A 1 98 ? 2.074 2.267 -4.098 1.00 97.75 98 GLY A CA 1
ATOM 769 C C . GLY A 1 98 ? 2.831 1.429 -5.128 1.00 97.75 98 GLY A C 1
ATOM 770 O O . GLY A 1 98 ? 2.491 1.454 -6.310 1.00 97.75 98 GLY A O 1
ATOM 771 N N . VAL A 1 99 ? 3.854 0.689 -4.710 1.00 98.38 99 VAL A N 1
ATOM 772 C CA . VAL A 1 99 ? 4.594 -0.250 -5.560 1.00 98.38 99 VAL A CA 1
ATOM 773 C C . VAL A 1 99 ? 4.492 -1.648 -4.967 1.00 98.38 99 VAL A C 1
ATOM 775 O O . VAL A 1 99 ? 4.804 -1.865 -3.797 1.00 98.38 99 VAL A O 1
ATOM 778 N N . ALA A 1 100 ? 4.068 -2.596 -5.797 1.00 96.31 100 ALA A N 1
ATOM 779 C CA . ALA A 1 100 ? 3.738 -3.951 -5.385 1.00 96.31 100 ALA A CA 1
ATOM 780 C C . ALA A 1 100 ? 4.312 -4.999 -6.335 1.00 96.31 100 ALA A C 1
ATOM 782 O O . ALA A 1 100 ? 4.783 -4.691 -7.433 1.00 96.31 100 ALA A O 1
ATOM 783 N N . SER A 1 101 ? 4.194 -6.263 -5.927 1.00 95.38 101 SER A N 1
ATOM 784 C CA . SER A 1 101 ? 4.349 -7.422 -6.810 1.00 95.38 101 SER A CA 1
ATOM 785 C C . SER A 1 101 ? 5.671 -7.446 -7.590 1.00 95.38 101 SER A C 1
ATOM 787 O O . SER A 1 101 ? 5.714 -7.898 -8.735 1.00 95.38 101 SER A O 1
ATOM 789 N N . VAL A 1 102 ? 6.759 -6.950 -6.981 1.00 97.69 102 VAL A N 1
ATOM 790 C CA . VAL A 1 102 ? 8.101 -6.988 -7.576 1.00 97.69 102 VAL A CA 1
ATOM 791 C C . VAL A 1 102 ? 8.553 -8.443 -7.640 1.00 97.69 102 VAL A C 1
ATOM 793 O O . VAL A 1 102 ? 8.822 -9.067 -6.615 1.00 97.69 102 VAL A O 1
ATOM 796 N N . TYR A 1 103 ? 8.621 -8.995 -8.847 1.00 97.75 103 TYR A N 1
ATOM 797 C CA . TYR A 1 103 ? 8.859 -10.415 -9.061 1.00 97.75 103 TYR A CA 1
ATOM 798 C C . TYR A 1 103 ? 9.922 -10.654 -10.128 1.00 97.75 103 TYR A C 1
ATOM 800 O O . TYR A 1 103 ? 9.808 -10.199 -11.265 1.00 97.75 103 TYR A O 1
ATOM 808 N N . THR A 1 104 ? 10.938 -11.441 -9.778 1.00 97.69 104 THR A N 1
ATOM 809 C CA . THR A 1 104 ? 11.921 -11.990 -10.719 1.00 97.69 104 THR A CA 1
ATOM 810 C C . THR A 1 104 ? 11.853 -13.521 -10.680 1.00 97.69 104 THR A C 1
ATOM 812 O O . THR A 1 104 ? 12.029 -14.092 -9.593 1.00 97.69 104 THR A O 1
ATOM 815 N N . PRO A 1 105 ? 11.635 -14.204 -11.825 1.00 96.12 105 PRO A N 1
ATOM 816 C CA . PRO A 1 105 ? 11.667 -15.665 -11.905 1.00 96.12 105 PRO A CA 1
ATOM 817 C C . PRO A 1 105 ? 12.979 -16.229 -11.364 1.00 96.12 105 PRO A C 1
ATOM 819 O O . PRO A 1 105 ? 14.031 -15.629 -11.574 1.00 96.12 105 PRO A O 1
ATOM 822 N N . ALA A 1 106 ? 12.940 -17.398 -10.720 1.00 95.69 106 ALA A N 1
ATOM 823 C CA . ALA A 1 106 ? 14.119 -18.007 -10.096 1.00 95.69 106 ALA A CA 1
ATOM 824 C C . ALA A 1 106 ? 15.323 -18.123 -11.052 1.00 95.69 106 ALA A C 1
ATOM 826 O O . ALA A 1 106 ? 16.436 -17.767 -10.675 1.00 95.69 106 ALA A O 1
ATOM 827 N N . SER A 1 107 ? 15.085 -18.503 -12.312 1.00 94.81 107 SER A N 1
ATOM 828 C CA . SER A 1 107 ? 16.106 -18.600 -13.369 1.00 94.81 107 SER A CA 1
ATOM 829 C C . SER A 1 107 ? 16.756 -17.265 -13.761 1.00 94.81 107 SER A C 1
ATOM 831 O O . SER A 1 107 ? 17.774 -17.261 -14.448 1.00 94.81 107 SER A O 1
ATOM 833 N N . LYS A 1 108 ? 16.183 -16.133 -13.335 1.00 96.38 108 LYS A N 1
ATOM 834 C CA . LYS A 1 108 ? 16.639 -14.768 -13.635 1.00 96.38 108 LYS A CA 1
ATOM 835 C C . LYS A 1 108 ? 17.068 -13.985 -12.387 1.00 96.38 108 LYS A C 1
ATOM 837 O O . LYS A 1 108 ? 17.450 -12.818 -12.494 1.00 96.38 108 LYS A O 1
ATOM 842 N N . ARG A 1 109 ? 17.021 -14.593 -11.196 1.00 95.31 109 ARG A N 1
ATOM 843 C CA . ARG A 1 109 ? 17.517 -13.980 -9.949 1.00 95.31 109 ARG A CA 1
ATOM 844 C C . ARG A 1 109 ? 19.053 -13.927 -9.956 1.00 95.31 109 ARG A C 1
ATOM 846 O O . ARG A 1 109 ? 19.707 -14.626 -10.718 1.00 95.31 109 ARG A O 1
ATOM 853 N N . GLY A 1 110 ? 19.637 -13.056 -9.131 1.00 94.94 110 GLY A N 1
ATOM 854 C CA . GLY A 1 110 ? 21.099 -12.889 -9.023 1.00 94.94 110 GLY A CA 1
ATOM 855 C C . GLY A 1 110 ? 21.749 -12.030 -10.118 1.00 94.94 110 GLY A C 1
ATOM 856 O O . GLY A 1 110 ? 22.897 -11.630 -9.974 1.00 94.94 110 GLY A O 1
ATOM 857 N N . TYR A 1 111 ? 21.002 -11.663 -11.160 1.00 96.25 111 TYR A N 1
ATOM 858 C CA . TYR A 1 111 ? 21.491 -10.879 -12.303 1.00 96.25 111 TYR A CA 1
ATOM 859 C C . TYR A 1 111 ? 21.224 -9.366 -12.206 1.00 96.25 111 TYR A C 1
ATOM 861 O O . TYR A 1 111 ? 21.452 -8.627 -13.157 1.00 96.25 111 TYR A O 1
ATOM 869 N N . GLY A 1 112 ? 20.696 -8.885 -11.076 1.00 96.38 112 GLY A N 1
ATOM 870 C CA . GLY A 1 112 ? 20.432 -7.457 -10.853 1.00 96.38 112 GLY A CA 1
ATOM 871 C C . GLY A 1 112 ? 19.175 -6.895 -11.533 1.00 96.38 112 GLY A C 1
ATOM 872 O O . GLY A 1 112 ? 18.910 -5.703 -11.391 1.00 96.38 112 GLY A O 1
ATOM 873 N N . TYR A 1 113 ? 18.364 -7.718 -12.207 1.00 98.25 113 TYR A N 1
ATOM 874 C CA . TYR A 1 113 ? 17.175 -7.261 -12.941 1.00 98.25 113 TYR A CA 1
ATOM 875 C C . TYR A 1 113 ? 16.147 -6.533 -12.072 1.00 98.25 113 TYR A C 1
ATOM 877 O O . TYR A 1 113 ? 15.742 -5.432 -12.430 1.00 98.25 113 TYR A O 1
ATOM 885 N N . ALA A 1 114 ? 15.788 -7.072 -10.903 1.00 98.06 114 ALA A N 1
ATOM 886 C CA . ALA A 1 114 ? 14.894 -6.376 -9.974 1.00 98.06 114 ALA A CA 1
ATOM 887 C C . ALA A 1 114 ? 15.456 -5.012 -9.546 1.00 98.06 114 ALA A C 1
ATOM 889 O O . ALA A 1 114 ? 14.743 -4.014 -9.572 1.00 98.06 114 ALA A O 1
ATOM 890 N N . ARG A 1 115 ? 16.757 -4.937 -9.228 1.00 97.88 115 ARG A N 1
ATOM 891 C CA . ARG A 1 115 ? 17.406 -3.669 -8.868 1.00 97.88 115 ARG A CA 1
ATOM 892 C C . ARG A 1 115 ? 17.299 -2.667 -10.012 1.00 97.88 115 ARG A C 1
ATOM 894 O O . ARG A 1 115 ? 16.897 -1.533 -9.793 1.00 97.88 115 ARG A O 1
ATOM 901 N N . HIS A 1 116 ? 17.642 -3.077 -11.231 1.00 98.38 116 HIS A N 1
ATOM 902 C CA . HIS A 1 116 ? 17.588 -2.188 -12.387 1.00 98.38 116 HIS A CA 1
ATOM 903 C C . HIS A 1 116 ? 16.156 -1.728 -12.700 1.00 98.38 116 HIS A C 1
ATOM 905 O O . HIS A 1 116 ? 15.936 -0.542 -12.918 1.00 98.38 116 HIS A O 1
ATOM 911 N N . MET A 1 117 ? 15.176 -2.631 -12.623 1.00 98.69 117 MET A N 1
ATOM 912 C CA . MET A 1 117 ? 13.753 -2.309 -12.738 1.00 98.69 117 MET A CA 1
ATOM 913 C C . MET A 1 117 ? 13.326 -1.221 -11.749 1.00 98.69 117 MET A C 1
ATOM 915 O O . MET A 1 117 ? 12.752 -0.218 -12.161 1.00 98.69 117 MET A O 1
ATOM 919 N N . MET A 1 118 ? 13.646 -1.375 -10.464 1.00 98.69 118 MET A N 1
ATOM 920 C CA . MET A 1 118 ? 13.265 -0.391 -9.446 1.00 98.69 118 MET A CA 1
ATOM 921 C C . MET A 1 118 ? 13.968 0.962 -9.647 1.00 98.69 118 MET A C 1
ATOM 923 O O . MET A 1 118 ? 13.340 2.003 -9.475 1.00 98.69 118 MET A O 1
ATOM 927 N N . ARG A 1 119 ? 15.224 0.964 -10.116 1.00 98.62 119 ARG A N 1
ATOM 928 C CA . ARG A 1 119 ? 15.949 2.193 -10.485 1.00 98.62 119 ARG A CA 1
ATOM 929 C C . ARG A 1 119 ? 15.275 2.944 -11.634 1.00 98.62 119 ARG A C 1
ATOM 931 O O . ARG A 1 119 ? 15.097 4.157 -11.558 1.00 98.62 119 ARG A O 1
ATOM 938 N N . LEU A 1 120 ? 14.871 2.227 -12.686 1.00 98.69 120 LEU A N 1
ATOM 939 C CA . LEU A 1 120 ? 14.138 2.806 -13.817 1.00 98.69 120 LEU A CA 1
ATOM 940 C C . LEU A 1 120 ? 12.747 3.306 -13.409 1.00 98.69 120 LEU A C 1
ATOM 942 O O . LEU A 1 120 ? 12.258 4.270 -13.992 1.00 98.69 120 LEU A O 1
ATOM 946 N N . LEU A 1 121 ? 12.122 2.691 -12.403 1.00 98.62 121 LEU A N 1
ATOM 947 C CA . LEU A 1 121 ? 10.791 3.074 -11.939 1.00 98.62 121 LEU A CA 1
ATOM 948 C C . LEU A 1 121 ? 10.757 4.505 -11.382 1.00 98.62 121 LEU A C 1
ATOM 950 O O . LEU A 1 121 ? 9.778 5.214 -11.596 1.00 98.62 121 LEU A O 1
ATOM 954 N N . HIS A 1 122 ? 11.840 4.982 -10.757 1.00 98.50 122 HIS A N 1
ATOM 955 C CA . HIS A 1 122 ? 11.950 6.390 -10.359 1.00 98.50 122 HIS A CA 1
ATOM 956 C C . HIS A 1 122 ? 11.785 7.343 -11.551 1.00 98.50 122 HIS A C 1
ATOM 958 O O . HIS A 1 122 ? 11.080 8.340 -11.443 1.00 98.50 122 HIS A O 1
ATOM 964 N N . TRP A 1 123 ? 12.371 7.004 -12.703 1.00 98.06 123 TRP A N 1
ATOM 965 C CA . TRP A 1 123 ? 12.285 7.795 -13.937 1.00 98.06 123 TRP A CA 1
ATOM 966 C C . TRP A 1 123 ? 10.912 7.728 -14.620 1.00 98.06 123 TRP A C 1
ATOM 968 O O . TRP A 1 123 ? 10.653 8.499 -15.540 1.00 98.06 123 TRP A O 1
ATOM 978 N N . ILE A 1 124 ? 10.043 6.816 -14.177 1.00 97.88 124 ILE A N 1
ATOM 979 C CA . ILE A 1 124 ? 8.636 6.747 -14.579 1.00 97.88 124 ILE A CA 1
ATOM 980 C C . ILE A 1 124 ? 7.752 7.578 -13.641 1.00 97.88 124 ILE A C 1
ATOM 982 O O . ILE A 1 124 ? 6.859 8.282 -14.105 1.00 97.88 124 ILE A O 1
ATOM 986 N N . LEU A 1 125 ? 7.962 7.461 -12.327 1.00 97.81 125 LEU A N 1
ATOM 987 C CA . LEU A 1 125 ? 7.041 7.989 -11.319 1.00 97.81 125 LEU A CA 1
ATOM 988 C C . LEU A 1 125 ? 7.327 9.441 -10.936 1.00 97.81 125 LEU A C 1
ATOM 990 O O . LEU A 1 125 ? 6.392 10.220 -10.762 1.00 97.81 125 LEU A O 1
ATOM 994 N N . ALA A 1 126 ? 8.600 9.797 -10.769 1.00 97.62 126 ALA A N 1
ATOM 995 C CA . ALA A 1 126 ? 8.990 11.066 -10.174 1.00 97.62 126 ALA A CA 1
ATOM 996 C C . ALA A 1 126 ? 8.876 12.238 -11.163 1.00 97.62 126 ALA A C 1
ATOM 998 O O . ALA A 1 126 ? 9.140 12.063 -12.360 1.00 97.62 126 ALA A O 1
ATOM 999 N N . PRO A 1 127 ? 8.579 13.456 -10.678 1.00 96.50 127 PRO A N 1
ATOM 1000 C CA . PRO A 1 127 ? 8.736 14.657 -11.478 1.00 96.50 127 PRO A CA 1
ATOM 1001 C C . PRO A 1 127 ? 10.196 14.844 -11.883 1.00 96.50 127 PRO A C 1
ATOM 1003 O O . PRO A 1 127 ? 11.128 14.528 -11.141 1.00 96.50 127 PRO A O 1
ATOM 1006 N N . ARG A 1 128 ? 10.413 15.408 -13.077 1.00 94.81 128 ARG A N 1
ATOM 1007 C CA . ARG A 1 128 ? 11.763 15.578 -13.636 1.00 94.81 128 ARG A CA 1
ATOM 1008 C C . ARG A 1 128 ? 12.688 16.389 -12.723 1.00 94.81 128 ARG A C 1
ATOM 1010 O O . ARG A 1 128 ? 13.889 16.119 -12.727 1.00 94.81 128 ARG A O 1
ATOM 1017 N N . SER A 1 129 ? 12.139 17.344 -11.970 1.00 95.69 129 SER A N 1
ATOM 1018 C CA . SER A 1 129 ? 12.852 18.183 -10.997 1.00 95.69 129 SER A CA 1
ATOM 1019 C C . SER A 1 129 ? 13.429 17.400 -9.814 1.00 95.69 129 SER A C 1
ATOM 1021 O O . SER A 1 129 ? 14.430 17.827 -9.254 1.00 95.69 129 SER A O 1
ATOM 1023 N N . ALA A 1 130 ? 12.848 16.248 -9.468 1.00 96.31 130 ALA A N 1
ATOM 1024 C CA . ALA A 1 130 ? 13.302 15.393 -8.370 1.00 96.31 130 ALA A CA 1
ATOM 1025 C C . ALA A 1 130 ? 14.366 14.363 -8.791 1.00 96.31 130 ALA A C 1
ATOM 1027 O O . ALA A 1 130 ? 14.889 13.617 -7.962 1.00 96.31 130 ALA A O 1
ATOM 1028 N N . LEU A 1 131 ? 14.668 14.279 -10.090 1.00 96.75 131 LEU A N 1
ATOM 1029 C CA . LEU A 1 131 ? 15.599 13.307 -10.659 1.00 96.75 131 LEU A CA 1
ATOM 1030 C C . LEU A 1 131 ? 16.968 13.945 -10.939 1.00 96.75 131 LEU A C 1
ATOM 1032 O O . LEU A 1 131 ? 17.031 15.136 -11.256 1.00 96.75 131 LEU A O 1
ATOM 1036 N N . PRO A 1 132 ? 18.063 13.159 -10.927 1.00 96.44 132 PRO A N 1
ATOM 1037 C CA . PRO A 1 132 ? 19.387 13.635 -11.324 1.00 96.44 132 PRO A CA 1
ATOM 1038 C C . PRO A 1 132 ? 19.380 14.375 -12.671 1.00 96.44 132 PRO A C 1
ATOM 1040 O O . PRO A 1 132 ? 18.583 14.087 -13.571 1.00 96.44 132 PRO A O 1
ATOM 1043 N N . SER A 1 133 ? 20.277 15.348 -12.840 1.00 94.69 133 SER A N 1
ATOM 1044 C CA . SER A 1 133 ? 20.333 16.176 -14.056 1.00 94.69 133 SER A CA 1
ATOM 1045 C C . SER A 1 133 ? 20.639 15.362 -15.320 1.00 94.69 133 SER A C 1
ATOM 1047 O O . SER A 1 133 ? 20.139 15.697 -16.393 1.00 94.69 133 SER A O 1
ATOM 1049 N N . SER A 1 134 ? 21.362 14.249 -15.194 1.00 95.44 134 SER A N 1
ATOM 1050 C CA . SER A 1 134 ? 21.647 13.301 -16.271 1.00 95.44 134 SER A CA 1
ATOM 1051 C C . SER A 1 134 ? 21.077 11.911 -15.981 1.00 95.44 134 SER A C 1
ATOM 1053 O O . SER A 1 134 ? 21.004 11.467 -14.836 1.00 95.44 134 SER A O 1
ATOM 1055 N N . PHE A 1 135 ? 20.675 11.215 -17.046 1.00 97.50 135 PHE A N 1
ATOM 1056 C CA . PHE A 1 135 ? 20.354 9.791 -16.987 1.00 97.50 135 PHE A CA 1
ATOM 1057 C C . PHE A 1 135 ? 21.656 8.973 -17.081 1.00 97.50 135 PHE A C 1
ATOM 1059 O O . PHE A 1 135 ? 22.485 9.310 -17.934 1.00 97.50 135 PHE A O 1
ATOM 1066 N N . PRO A 1 136 ? 21.861 7.927 -16.258 1.00 97.56 136 PRO A N 1
ATOM 1067 C CA . PRO A 1 136 ? 23.076 7.113 -16.319 1.00 97.56 136 PRO A CA 1
ATOM 1068 C C . PRO A 1 136 ? 23.270 6.473 -17.699 1.00 97.56 136 PRO A C 1
ATOM 1070 O O . PRO A 1 136 ? 22.417 5.723 -18.178 1.00 97.56 136 PRO A O 1
ATOM 1073 N N . ALA A 1 137 ? 24.391 6.779 -18.355 1.00 96.75 137 ALA A N 1
ATOM 1074 C CA . ALA A 1 137 ? 24.638 6.375 -19.740 1.00 96.75 137 ALA A CA 1
ATOM 1075 C C . ALA A 1 137 ? 24.710 4.847 -19.896 1.00 96.75 137 ALA A C 1
ATOM 1077 O O . ALA A 1 137 ? 24.274 4.295 -20.905 1.00 96.75 137 ALA A O 1
ATOM 1078 N N . GLU A 1 138 ? 25.201 4.147 -18.873 1.00 95.94 138 GLU A N 1
ATOM 1079 C CA . GLU A 1 138 ? 25.296 2.690 -18.838 1.00 95.94 138 GLU A CA 1
ATOM 1080 C C . GLU A 1 138 ? 23.932 1.981 -18.746 1.00 95.94 138 GLU A C 1
ATOM 1082 O O . GLU A 1 138 ? 23.850 0.767 -18.931 1.00 95.94 138 GLU A O 1
ATOM 1087 N N . TRP A 1 139 ? 22.846 2.720 -18.491 1.00 97.50 139 TRP A N 1
ATOM 1088 C CA . TRP A 1 139 ? 21.467 2.212 -18.536 1.00 97.50 139 TRP A CA 1
ATOM 1089 C C . TRP A 1 139 ? 20.810 2.423 -19.908 1.00 97.50 139 TRP A C 1
ATOM 1091 O O . TRP A 1 139 ? 19.648 2.062 -20.112 1.00 97.50 139 TRP A O 1
ATOM 1101 N N . GLY A 1 140 ? 21.543 2.991 -20.871 1.00 96.88 140 GLY A N 1
ATOM 1102 C CA . GLY A 1 140 ? 21.043 3.303 -22.203 1.00 96.88 140 GLY A CA 1
ATOM 1103 C C . GLY A 1 140 ? 20.149 4.542 -22.199 1.00 96.88 140 GLY A C 1
ATOM 1104 O O . GLY A 1 140 ? 20.503 5.580 -21.647 1.00 96.88 140 GLY A O 1
ATOM 1105 N N . ALA A 1 141 ? 18.986 4.454 -22.844 1.00 96.31 141 ALA A N 1
ATOM 1106 C CA . ALA A 1 141 ? 18.023 5.554 -22.883 1.00 96.31 141 ALA A CA 1
ATOM 1107 C C . ALA A 1 141 ? 17.029 5.484 -21.705 1.00 96.31 141 ALA A C 1
ATOM 1109 O O . ALA A 1 141 ? 16.616 4.376 -21.335 1.00 96.31 141 ALA A O 1
ATOM 1110 N N . PRO A 1 142 ? 16.566 6.627 -21.164 1.00 96.06 142 PRO A N 1
ATOM 1111 C CA . PRO A 1 142 ? 15.517 6.633 -20.150 1.00 96.06 142 PRO A CA 1
ATOM 1112 C C . PRO A 1 142 ? 14.243 5.942 -20.662 1.00 96.06 142 PRO A C 1
ATOM 1114 O O . PRO A 1 142 ? 13.985 5.934 -21.875 1.00 96.06 142 PRO A O 1
ATOM 1117 N N . PRO A 1 143 ? 13.445 5.338 -19.765 1.00 96.00 143 PRO A N 1
ATOM 1118 C CA . PRO A 1 143 ? 12.185 4.729 -20.156 1.00 96.00 143 PRO A CA 1
ATOM 1119 C C . PRO A 1 143 ? 11.231 5.804 -20.696 1.00 96.00 143 PRO A C 1
ATOM 1121 O O . PRO A 1 143 ? 11.257 6.961 -20.274 1.00 96.00 143 PRO A O 1
ATOM 1124 N N . ARG A 1 144 ? 10.394 5.435 -21.670 1.00 89.69 144 ARG A N 1
ATOM 1125 C CA . ARG A 1 144 ? 9.438 6.373 -22.271 1.00 89.69 144 ARG A CA 1
ATOM 1126 C C . ARG A 1 144 ? 8.210 6.497 -21.374 1.00 89.69 144 ARG A C 1
ATOM 1128 O O . ARG A 1 144 ? 7.478 5.530 -21.197 1.00 89.69 144 ARG A O 1
ATOM 1135 N N . VAL A 1 145 ? 7.962 7.698 -20.859 1.00 81.31 145 VAL A N 1
ATOM 1136 C CA . VAL A 1 145 ? 6.736 8.017 -20.120 1.00 81.31 145 VAL A CA 1
ATOM 1137 C C . VAL A 1 145 ? 5.687 8.513 -21.111 1.00 81.31 145 VAL A C 1
ATOM 1139 O O . VAL A 1 145 ? 5.810 9.604 -21.669 1.00 81.31 145 VAL A O 1
ATOM 1142 N N . HIS A 1 146 ? 4.667 7.699 -21.379 1.00 83.06 146 HIS A N 1
ATOM 1143 C CA . HIS A 1 146 ? 3.575 8.105 -22.258 1.00 83.06 146 HIS A CA 1
ATOM 1144 C C . HIS A 1 146 ? 2.624 9.054 -21.516 1.00 83.06 146 HIS A C 1
ATOM 1146 O O . HIS A 1 146 ? 2.108 8.715 -20.453 1.00 83.06 146 HIS A O 1
ATOM 1152 N N . GLN A 1 147 ? 2.372 10.238 -22.085 1.00 83.56 147 GLN A N 1
ATOM 1153 C CA . GLN A 1 147 ? 1.574 11.295 -21.441 1.00 83.56 147 GLN A CA 1
ATOM 1154 C C . GLN A 1 147 ? 0.154 10.845 -21.061 1.00 83.56 147 GLN A C 1
ATOM 1156 O O . GLN A 1 147 ? -0.383 11.284 -20.050 1.00 83.56 147 GLN A O 1
ATOM 1161 N N . ASN A 1 148 ? -0.442 9.932 -21.831 1.00 87.56 148 ASN A N 1
ATOM 1162 C CA . ASN A 1 148 ? -1.777 9.387 -21.572 1.00 87.56 148 ASN A CA 1
ATOM 1163 C C . ASN A 1 148 ? -1.867 8.507 -20.309 1.00 87.56 148 ASN A C 1
ATOM 1165 O O . ASN A 1 148 ? -2.974 8.189 -19.881 1.00 87.56 148 ASN A O 1
ATOM 1169 N N . LEU A 1 149 ? -0.736 8.104 -19.719 1.00 89.38 149 LEU A N 1
ATOM 1170 C CA . LEU A 1 149 ? -0.709 7.324 -18.480 1.00 89.38 149 LEU A CA 1
ATOM 1171 C C . LEU A 1 149 ? -0.769 8.196 -17.216 1.00 89.38 149 LEU A C 1
ATOM 1173 O O . LEU A 1 149 ? -1.009 7.653 -16.145 1.00 89.38 149 LEU A O 1
ATOM 1177 N N . GLY A 1 150 ? -0.577 9.519 -17.325 1.00 89.44 150 GLY A N 1
ATOM 1178 C CA . GLY A 1 150 ? -0.658 10.435 -16.178 1.00 89.44 150 GLY A CA 1
ATOM 1179 C C . GLY A 1 150 ? 0.403 10.173 -15.101 1.00 89.44 150 GLY A C 1
ATOM 1180 O O . GLY A 1 150 ? 0.072 10.137 -13.921 1.00 89.44 150 GLY A O 1
ATOM 1181 N N . LEU A 1 151 ? 1.648 9.937 -15.528 1.00 94.31 151 LEU A N 1
ATOM 1182 C CA . LEU A 1 151 ? 2.804 9.602 -14.685 1.00 94.31 151 LEU A CA 1
ATOM 1183 C C . LEU A 1 151 ? 3.803 10.772 -14.622 1.00 94.31 151 LEU A C 1
ATOM 1185 O O . LEU A 1 151 ? 3.689 11.733 -15.384 1.00 94.31 151 LEU A O 1
ATOM 1189 N N . GLY A 1 152 ? 4.822 10.663 -13.764 1.00 95.50 152 GLY A N 1
ATOM 1190 C CA . GLY A 1 152 ? 5.843 11.703 -13.584 1.00 95.50 152 GLY A CA 1
ATOM 1191 C C . GLY A 1 152 ? 5.410 12.834 -12.646 1.00 95.50 152 GLY A C 1
ATOM 1192 O O . GLY A 1 152 ? 5.930 13.942 -12.739 1.00 95.50 152 GLY A O 1
ATOM 1193 N N . ASP A 1 153 ? 4.433 12.576 -11.780 1.00 96.19 153 ASP A N 1
ATOM 1194 C CA . ASP A 1 153 ? 3.818 13.529 -10.850 1.00 96.19 153 ASP A CA 1
ATOM 1195 C C . ASP A 1 153 ? 3.901 13.067 -9.381 1.00 96.19 153 ASP A C 1
ATOM 1197 O O . ASP A 1 153 ? 3.250 13.644 -8.512 1.00 96.19 153 ASP A O 1
ATOM 1201 N N . ALA A 1 154 ? 4.690 12.026 -9.083 1.00 97.88 154 ALA A N 1
ATOM 1202 C CA . ALA A 1 154 ? 4.794 11.475 -7.737 1.00 97.88 154 ALA A CA 1
ATOM 1203 C C . ALA A 1 154 ? 5.475 12.450 -6.769 1.00 97.88 154 ALA A C 1
ATOM 1205 O O . ALA A 1 154 ? 6.662 12.737 -6.907 1.00 97.88 154 ALA A O 1
ATOM 1206 N N . GLN A 1 155 ? 4.773 12.845 -5.712 1.00 98.25 155 GLN A N 1
ATOM 1207 C CA . GLN A 1 155 ? 5.379 13.491 -4.550 1.00 98.25 155 GLN A CA 1
ATOM 1208 C C . GLN A 1 155 ? 6.134 12.476 -3.680 1.00 98.25 155 GLN A C 1
ATOM 1210 O O . GLN A 1 155 ? 7.208 12.757 -3.148 1.00 98.25 155 GLN A O 1
ATOM 1215 N N . PHE A 1 156 ? 5.582 11.268 -3.556 1.00 98.31 156 PHE A N 1
ATOM 1216 C CA . PHE A 1 156 ? 6.225 10.147 -2.883 1.00 98.31 156 PHE A CA 1
ATOM 1217 C C . PHE A 1 156 ? 5.761 8.804 -3.456 1.00 98.31 156 PHE A C 1
ATOM 1219 O O . PHE A 1 156 ? 4.787 8.711 -4.206 1.00 98.31 156 PHE A O 1
ATOM 1226 N N . SER A 1 157 ? 6.473 7.734 -3.114 1.00 98.06 157 SER A N 1
ATOM 1227 C CA . SER A 1 157 ? 6.044 6.362 -3.404 1.00 98.06 157 SER A CA 1
ATOM 1228 C C . SER A 1 157 ? 6.361 5.430 -2.247 1.00 98.06 157 SER A C 1
ATOM 1230 O O . SER A 1 157 ? 7.292 5.696 -1.496 1.00 98.06 157 SER A O 1
ATOM 1232 N N . VAL A 1 158 ? 5.613 4.343 -2.102 1.00 97.12 158 VAL A N 1
ATOM 1233 C CA . VAL A 1 158 ? 5.700 3.427 -0.959 1.00 97.12 158 VAL A CA 1
ATOM 1234 C C . VAL A 1 158 ? 5.701 1.982 -1.430 1.00 97.12 158 VAL A C 1
ATOM 1236 O O . VAL A 1 158 ? 5.010 1.634 -2.383 1.00 97.12 158 VAL A O 1
ATOM 1239 N N . LEU A 1 159 ? 6.443 1.132 -0.729 1.00 96.62 159 LEU A N 1
ATOM 1240 C CA . LEU A 1 159 ? 6.408 -0.321 -0.853 1.00 96.62 159 LEU A CA 1
ATOM 1241 C C . LEU A 1 159 ? 6.579 -0.980 0.517 1.00 96.62 159 LEU A C 1
ATOM 1243 O O . LEU A 1 159 ? 6.993 -0.336 1.478 1.00 96.62 159 LEU A O 1
ATOM 1247 N N . TYR A 1 160 ? 6.305 -2.280 0.598 1.00 94.25 160 TYR A N 1
ATOM 1248 C CA . TYR A 1 160 ? 6.496 -3.075 1.812 1.00 94.25 160 TYR A CA 1
ATOM 1249 C C . TYR A 1 160 ? 7.551 -4.149 1.540 1.00 94.25 160 TYR A C 1
ATOM 1251 O O . TYR A 1 160 ? 7.311 -5.095 0.788 1.00 94.25 160 TYR A O 1
ATOM 1259 N N . SER A 1 161 ? 8.748 -3.992 2.110 1.00 94.19 161 SER A N 1
ATOM 1260 C CA . SER A 1 161 ? 9.882 -4.867 1.805 1.00 94.19 161 SER A CA 1
ATOM 1261 C C . SER A 1 161 ? 9.818 -6.179 2.585 1.00 94.19 161 SER A C 1
ATOM 1263 O O . SER A 1 161 ? 10.042 -6.205 3.793 1.00 94.19 161 SER A O 1
ATOM 1265 N N . ALA A 1 162 ? 9.585 -7.289 1.884 1.00 90.81 162 ALA A N 1
ATOM 1266 C CA . ALA A 1 162 ? 9.711 -8.642 2.436 1.00 90.81 162 ALA A CA 1
ATOM 1267 C C . ALA A 1 162 ? 11.155 -9.191 2.401 1.00 90.81 162 ALA A C 1
ATOM 1269 O O . ALA A 1 162 ? 11.396 -10.320 2.811 1.00 90.81 162 ALA A O 1
ATOM 1270 N N . ILE A 1 163 ? 12.118 -8.411 1.893 1.00 92.06 163 ILE A N 1
ATOM 1271 C CA . ILE A 1 163 ? 13.517 -8.834 1.684 1.00 92.06 163 ILE A CA 1
ATOM 1272 C C . ILE A 1 163 ? 14.516 -7.961 2.458 1.00 92.06 163 ILE A C 1
ATOM 1274 O O . ILE A 1 163 ? 15.689 -7.866 2.097 1.00 92.06 163 ILE A O 1
ATOM 1278 N N . GLY A 1 164 ? 14.038 -7.315 3.524 1.00 92.12 164 GLY A N 1
ATOM 1279 C CA . GLY A 1 164 ? 14.847 -6.500 4.424 1.00 92.12 164 GLY A CA 1
ATOM 1280 C C . GLY A 1 164 ? 15.065 -5.048 3.965 1.00 92.12 164 GLY A C 1
ATOM 1281 O O . GLY A 1 164 ? 14.493 -4.610 2.960 1.00 92.12 164 GLY A O 1
ATOM 1282 N N . PRO A 1 165 ? 15.875 -4.284 4.719 1.00 93.00 165 PRO A N 1
ATOM 1283 C CA . PRO A 1 165 ? 16.017 -2.832 4.564 1.00 93.00 165 PRO A CA 1
ATOM 1284 C C . PRO A 1 165 ? 16.833 -2.406 3.336 1.00 93.00 165 PRO A C 1
ATOM 1286 O O . PRO A 1 165 ? 16.541 -1.396 2.700 1.00 93.00 165 PRO A O 1
ATOM 1289 N N . GLU A 1 166 ? 17.855 -3.181 2.976 1.00 95.38 166 GLU A N 1
ATOM 1290 C CA . GLU A 1 166 ? 18.920 -2.681 2.100 1.00 95.38 166 GLU A CA 1
ATOM 1291 C C . GLU A 1 166 ? 18.575 -2.709 0.613 1.00 95.38 166 GLU A C 1
ATOM 1293 O O . GLU A 1 166 ? 19.037 -1.866 -0.159 1.00 95.38 166 GLU A O 1
ATOM 1298 N N . PHE A 1 167 ? 17.780 -3.692 0.179 1.00 96.94 167 PHE A N 1
ATOM 1299 C CA . PHE A 1 167 ? 17.594 -3.940 -1.248 1.00 96.94 167 PHE A CA 1
ATOM 1300 C C . PHE A 1 167 ? 16.987 -2.728 -1.957 1.00 96.94 167 PHE A C 1
ATOM 1302 O O . PHE A 1 167 ? 17.576 -2.209 -2.906 1.00 96.94 167 PHE A O 1
ATOM 1309 N N . TYR A 1 168 ? 15.830 -2.258 -1.486 1.00 98.00 168 TYR A N 1
ATOM 1310 C CA . TYR A 1 168 ? 15.142 -1.126 -2.102 1.00 98.00 168 TYR A CA 1
ATOM 1311 C C . TYR A 1 168 ? 15.829 0.200 -1.797 1.00 98.00 168 TYR A C 1
ATOM 1313 O O . TYR A 1 168 ? 15.816 1.088 -2.650 1.00 98.00 168 TYR A O 1
ATOM 1321 N N . ARG A 1 169 ? 16.518 0.314 -0.654 1.00 97.38 169 ARG A N 1
ATOM 1322 C CA . ARG A 1 169 ? 17.351 1.478 -0.346 1.00 97.38 169 ARG A CA 1
ATOM 1323 C C . ARG A 1 169 ? 18.452 1.679 -1.383 1.00 97.38 169 ARG A C 1
ATOM 1325 O O . ARG A 1 169 ? 18.726 2.811 -1.773 1.00 97.38 169 ARG A O 1
ATOM 1332 N N . ALA A 1 170 ? 19.033 0.589 -1.884 1.00 97.94 170 ALA A N 1
ATOM 1333 C CA . ALA A 1 170 ? 20.070 0.613 -2.910 1.00 97.94 170 ALA A CA 1
ATOM 1334 C C . ALA A 1 170 ? 19.558 0.901 -4.340 1.00 97.94 170 ALA A C 1
ATOM 1336 O O . ALA A 1 170 ? 20.370 1.016 -5.264 1.00 97.94 170 ALA A O 1
ATOM 1337 N N . CYS A 1 171 ? 18.240 0.992 -4.550 1.00 98.25 171 CYS A N 1
ATOM 1338 C CA . CYS A 1 171 ? 17.611 1.098 -5.870 1.00 98.25 171 CYS A CA 1
ATOM 1339 C C . CYS A 1 171 ? 17.307 2.540 -6.324 1.00 98.25 171 CYS A C 1
ATOM 1341 O O . CYS A 1 171 ? 16.319 2.727 -7.020 1.00 98.25 171 CYS A O 1
ATOM 1343 N N . GLY A 1 172 ? 18.119 3.544 -5.978 1.00 97.81 172 GLY A N 1
ATOM 1344 C CA . GLY A 1 172 ? 17.854 4.943 -6.346 1.00 97.81 172 GLY A CA 1
ATOM 1345 C C . GLY A 1 172 ? 18.055 5.308 -7.825 1.00 97.81 172 GLY A C 1
ATOM 1346 O O . GLY A 1 172 ? 18.531 4.504 -8.626 1.00 97.81 172 GLY A O 1
ATOM 1347 N N . PRO A 1 173 ? 17.718 6.549 -8.215 1.00 97.19 173 PRO A N 1
ATOM 1348 C CA . PRO A 1 173 ? 17.671 6.976 -9.617 1.00 97.19 173 PRO A CA 1
ATOM 1349 C C . PRO A 1 173 ? 19.043 7.211 -10.276 1.00 97.19 173 PRO A C 1
ATOM 1351 O O . PRO A 1 173 ? 19.072 7.566 -11.455 1.00 97.19 173 PRO A O 1
ATOM 1354 N N . SER A 1 174 ? 20.155 7.040 -9.553 1.00 95.94 174 SER A N 1
ATOM 1355 C CA . SER A 1 174 ? 21.523 7.225 -10.056 1.00 95.94 174 SER A CA 1
ATOM 1356 C C . SER A 1 174 ? 22.296 5.903 -10.170 1.00 95.94 174 SER A C 1
ATOM 1358 O O . SER A 1 174 ? 21.849 4.847 -9.714 1.00 95.94 174 SER A O 1
ATOM 1360 N N . ALA A 1 175 ? 23.466 5.958 -10.812 1.00 91.44 175 ALA A N 1
ATOM 1361 C CA . ALA A 1 175 ? 24.358 4.811 -10.975 1.00 91.44 175 ALA A CA 1
ATOM 1362 C C . ALA A 1 175 ? 24.769 4.204 -9.621 1.00 91.44 175 ALA A C 1
ATOM 1364 O O . ALA A 1 175 ? 24.819 2.973 -9.457 1.00 91.44 175 ALA A O 1
ATOM 1365 N N . GLU A 1 176 ? 25.013 5.072 -8.636 1.00 92.75 176 GLU A N 1
ATOM 1366 C CA . GLU A 1 176 ? 25.396 4.698 -7.283 1.00 92.75 176 GLU A CA 1
ATOM 1367 C C . GLU A 1 176 ? 24.279 3.933 -6.556 1.00 92.75 176 GLU A C 1
ATOM 1369 O O . GLU A 1 176 ? 23.088 4.013 -6.865 1.00 92.75 176 GLU A O 1
ATOM 1374 N N . ALA A 1 177 ? 24.668 3.113 -5.582 1.00 93.00 177 ALA A N 1
ATOM 1375 C CA . ALA A 1 177 ? 23.708 2.489 -4.683 1.00 93.00 177 ALA A CA 1
ATOM 1376 C C . ALA A 1 177 ? 23.294 3.489 -3.594 1.00 93.00 177 ALA A C 1
ATOM 1378 O O . ALA A 1 177 ? 24.143 4.159 -3.014 1.00 93.00 177 ALA A O 1
ATOM 1379 N N . GLY A 1 178 ? 21.999 3.550 -3.295 1.00 95.38 178 GLY A N 1
ATOM 1380 C CA . GLY A 1 178 ? 21.428 4.438 -2.278 1.00 95.38 178 GLY A CA 1
ATOM 1381 C C . GLY A 1 178 ? 20.257 5.236 -2.839 1.00 95.38 178 GLY A C 1
ATOM 1382 O O . GLY A 1 178 ? 19.851 5.000 -3.973 1.00 95.38 178 GLY A O 1
ATOM 1383 N N . ASN A 1 179 ? 19.715 6.169 -2.047 1.00 95.50 179 ASN A N 1
ATOM 1384 C CA . ASN A 1 179 ? 18.656 7.111 -2.452 1.00 95.50 179 ASN A CA 1
ATOM 1385 C C . ASN A 1 179 ? 17.385 6.458 -3.057 1.00 95.50 179 ASN A C 1
ATOM 1387 O O . ASN A 1 179 ? 16.636 7.103 -3.791 1.00 95.50 179 ASN A O 1
ATOM 1391 N N . GLY A 1 180 ? 17.163 5.168 -2.788 1.00 97.75 180 GLY A N 1
ATOM 1392 C CA . GLY A 1 180 ? 15.917 4.466 -3.082 1.00 97.75 180 GLY A CA 1
ATOM 1393 C C . GLY A 1 180 ? 14.929 4.586 -1.921 1.00 97.75 180 GLY A C 1
ATOM 1394 O O . GLY A 1 180 ? 14.905 5.595 -1.217 1.00 97.75 180 GLY A O 1
ATOM 1395 N N . TRP A 1 181 ? 14.129 3.548 -1.686 1.00 97.81 181 TRP A N 1
ATOM 1396 C CA . TRP A 1 181 ? 13.121 3.558 -0.621 1.00 97.81 181 TRP A CA 1
ATOM 1397 C C . TRP A 1 181 ? 13.760 3.387 0.766 1.00 97.81 181 TRP A C 1
ATOM 1399 O O . TRP A 1 181 ? 14.524 2.449 0.991 1.00 97.81 181 TRP A O 1
ATOM 1409 N N . LEU A 1 182 ? 13.445 4.302 1.681 1.00 95.75 182 LEU A N 1
ATOM 1410 C CA . LEU A 1 182 ? 13.854 4.329 3.084 1.00 95.75 182 LEU A CA 1
ATOM 1411 C C . LEU A 1 182 ? 12.745 3.748 3.967 1.00 95.75 182 LEU A C 1
ATOM 1413 O O . LEU A 1 182 ? 11.572 4.013 3.725 1.00 95.75 182 LEU A O 1
ATOM 1417 N N . ILE A 1 183 ? 13.092 2.992 5.007 1.00 93.38 183 ILE A N 1
ATOM 1418 C CA . ILE A 1 183 ? 12.103 2.487 5.971 1.00 93.38 183 ILE A CA 1
ATOM 1419 C C . ILE A 1 183 ? 11.471 3.652 6.741 1.00 93.38 183 ILE A C 1
ATOM 1421 O O . ILE A 1 183 ? 12.178 4.444 7.357 1.00 93.38 183 ILE A O 1
ATOM 1425 N N . GLY A 1 184 ? 10.137 3.730 6.720 1.00 81.38 184 GLY A N 1
ATOM 1426 C CA . GLY A 1 184 ? 9.343 4.771 7.391 1.00 81.38 184 GLY A CA 1
ATOM 1427 C C . GLY A 1 184 ? 8.624 4.316 8.662 1.00 81.38 184 GLY A C 1
ATOM 1428 O O . GLY A 1 184 ? 7.873 5.083 9.250 1.00 81.38 184 GLY A O 1
ATOM 1429 N N . GLY A 1 185 ? 8.817 3.065 9.069 1.00 75.62 185 GLY A N 1
ATOM 1430 C CA . GLY A 1 185 ? 8.192 2.455 10.240 1.00 75.62 185 GLY A CA 1
ATOM 1431 C C . GLY A 1 185 ? 8.396 0.949 10.184 1.00 75.62 185 GLY A C 1
ATOM 1432 O O . GLY A 1 185 ? 8.575 0.399 9.104 1.00 75.62 185 GLY A O 1
ATOM 1433 N N . HIS A 1 186 ? 8.445 0.284 11.330 1.00 84.31 186 HIS A N 1
ATOM 1434 C CA . HIS A 1 186 ? 8.671 -1.163 11.393 1.00 84.31 186 HIS A CA 1
ATOM 1435 C C . HIS A 1 186 ? 8.167 -1.768 12.702 1.00 84.31 186 HIS A C 1
ATOM 1437 O O . HIS A 1 186 ? 8.581 -2.860 13.057 1.00 84.31 186 HIS A O 1
ATOM 1443 N N . VAL A 1 187 ? 7.268 -1.097 13.421 1.00 91.81 187 VAL A N 1
ATOM 1444 C CA . VAL A 1 187 ? 6.794 -1.582 14.719 1.00 91.81 187 VAL A CA 1
ATOM 1445 C C . VAL A 1 187 ? 5.432 -2.242 14.550 1.00 91.81 187 VAL A C 1
ATOM 1447 O O . VAL A 1 187 ? 4.533 -1.675 13.936 1.00 91.81 187 VAL A O 1
ATOM 1450 N N . SER A 1 188 ? 5.266 -3.439 15.103 1.00 94.44 188 SER A N 1
ATOM 1451 C CA . SER A 1 188 ? 3.974 -4.123 15.213 1.00 94.44 188 SER A CA 1
ATOM 1452 C C . SER A 1 188 ? 3.551 -4.182 16.676 1.00 94.44 188 SER A C 1
ATOM 1454 O O . SER A 1 188 ? 4.382 -4.440 17.547 1.00 94.44 188 SER A O 1
ATOM 1456 N N . THR A 1 189 ? 2.266 -3.950 16.944 1.00 96.38 189 THR A N 1
ATOM 1457 C CA . THR A 1 189 ? 1.624 -4.233 18.229 1.00 96.38 189 THR A CA 1
ATOM 1458 C C . THR A 1 189 ? 0.615 -5.353 18.028 1.00 96.38 189 THR A C 1
ATOM 1460 O O . THR A 1 189 ? -0.373 -5.198 17.314 1.00 96.38 189 THR A O 1
ATOM 1463 N N . MET A 1 190 ? 0.881 -6.493 18.657 1.00 96.56 190 MET A N 1
ATOM 1464 C CA . MET A 1 190 ? 0.221 -7.758 18.370 1.00 96.56 190 MET A CA 1
ATOM 1465 C C . MET A 1 190 ? -0.453 -8.351 19.605 1.00 96.56 190 MET A C 1
ATOM 1467 O O . MET A 1 190 ? 0.088 -8.307 20.715 1.00 96.56 190 MET A O 1
ATOM 1471 N N . ARG A 1 191 ? -1.609 -8.974 19.388 1.00 96.19 191 ARG A N 1
ATOM 1472 C CA . ARG A 1 191 ? -2.346 -9.747 20.383 1.00 96.19 191 ARG A CA 1
ATOM 1473 C C . ARG A 1 191 ? -2.407 -11.213 19.985 1.00 96.19 191 ARG A C 1
ATOM 1475 O O . ARG A 1 191 ? -2.904 -11.536 18.913 1.00 96.19 191 ARG A O 1
ATOM 1482 N N . ASP A 1 192 ? -1.951 -12.083 20.878 1.00 94.88 192 ASP A N 1
ATOM 1483 C CA . ASP A 1 192 ? -2.181 -13.527 20.794 1.00 94.88 192 ASP A CA 1
ATOM 1484 C C . ASP A 1 192 ? -3.506 -13.853 21.498 1.00 94.88 192 ASP A C 1
ATOM 1486 O O . ASP A 1 192 ? -3.637 -13.676 22.713 1.00 94.88 192 ASP A O 1
ATOM 1490 N N . LEU A 1 193 ? -4.507 -14.275 20.725 1.00 92.75 193 LEU A N 1
ATOM 1491 C CA . LEU A 1 193 ? -5.838 -14.607 21.229 1.00 92.75 193 LEU A CA 1
ATOM 1492 C C . LEU A 1 193 ? -5.952 -16.072 21.655 1.00 92.75 193 LEU A C 1
ATOM 1494 O O . LEU A 1 193 ? -6.829 -16.382 22.466 1.00 92.75 193 LEU A O 1
ATOM 1498 N N . ALA A 1 194 ? -5.081 -16.950 21.147 1.00 83.44 194 ALA A N 1
ATOM 1499 C CA . ALA A 1 194 ? -5.063 -18.372 21.478 1.00 83.44 194 ALA A CA 1
ATOM 1500 C C . ALA A 1 194 ? -4.571 -18.618 22.913 1.00 83.44 194 ALA A C 1
ATOM 1502 O O . ALA A 1 194 ? -5.026 -19.547 23.578 1.00 83.44 194 ALA A O 1
ATOM 1503 N N . ALA A 1 195 ? -3.684 -17.754 23.414 1.00 74.50 195 ALA A N 1
ATOM 1504 C CA . ALA A 1 195 ? -3.145 -17.826 24.772 1.00 74.50 195 ALA A CA 1
ATOM 1505 C C . ALA A 1 195 ? -4.106 -17.335 25.877 1.00 74.50 195 ALA A C 1
ATOM 1507 O O . ALA A 1 195 ? -3.788 -17.452 27.062 1.00 74.50 195 ALA A O 1
ATOM 1508 N N . VAL A 1 196 ? -5.266 -16.770 25.524 1.00 68.12 196 VAL A N 1
ATOM 1509 C CA . VAL A 1 196 ? -6.201 -16.155 26.480 1.00 68.12 196 VAL A CA 1
ATOM 1510 C C . VAL A 1 196 ? -7.471 -17.009 26.583 1.00 68.12 196 VAL A C 1
ATOM 1512 O O . VAL A 1 196 ? -8.177 -17.148 25.581 1.00 68.12 196 VAL A O 1
ATOM 1515 N N . PRO A 1 197 ? -7.800 -17.571 27.766 1.00 59.12 197 PRO A N 1
ATOM 1516 C CA . PRO A 1 197 ? -9.033 -18.325 27.961 1.00 59.12 197 PRO A CA 1
ATOM 1517 C C . PRO A 1 197 ? -10.256 -17.479 27.605 1.00 59.12 197 PRO A C 1
ATOM 1519 O O . PRO A 1 197 ? -10.368 -16.333 28.042 1.00 59.12 197 PRO A O 1
ATOM 1522 N N . VAL A 1 198 ? -11.189 -18.056 26.847 1.00 56.34 198 VAL A N 1
ATOM 1523 C CA . VAL A 1 198 ? -12.487 -17.434 26.568 1.00 56.34 198 VAL A CA 1
ATOM 1524 C C . VAL A 1 198 ? -13.236 -17.310 27.896 1.00 56.34 198 VAL A C 1
ATOM 1526 O O . VAL A 1 198 ? -13.735 -18.303 28.430 1.00 56.34 198 VAL A O 1
ATOM 1529 N N . ALA A 1 199 ? -13.303 -16.105 28.462 1.00 53.19 199 ALA A N 1
ATOM 1530 C CA . ALA A 1 199 ? -14.312 -15.819 29.471 1.00 53.19 199 ALA A CA 1
ATOM 1531 C C . ALA A 1 199 ? -15.676 -15.986 28.786 1.00 53.19 199 ALA A C 1
ATOM 1533 O O . ALA A 1 199 ? -15.892 -15.429 27.712 1.00 53.19 199 ALA A O 1
ATOM 1534 N N . ARG A 1 200 ? -16.550 -16.827 29.355 1.00 42.28 200 ARG A N 1
ATOM 1535 C CA . ARG A 1 200 ? -17.898 -17.069 28.822 1.00 42.28 200 ARG A CA 1
ATOM 1536 C C . ARG A 1 200 ? -18.600 -15.733 28.591 1.00 42.28 200 ARG A C 1
ATOM 1538 O O . ARG A 1 200 ? -18.628 -14.919 29.512 1.00 42.28 200 ARG A O 1
ATOM 1545 N N . ASP A 1 201 ? -19.164 -15.570 27.396 1.00 42.38 201 ASP A N 1
ATOM 1546 C CA . ASP A 1 201 ? -19.997 -14.432 27.013 1.00 42.38 201 ASP A CA 1
ATOM 1547 C C . ASP A 1 201 ? -20.972 -14.069 28.139 1.00 42.38 201 ASP A C 1
ATOM 1549 O O . ASP A 1 201 ? -21.843 -14.861 28.514 1.00 42.38 201 ASP A O 1
ATOM 1553 N N . VAL A 1 202 ? -20.825 -12.856 28.667 1.00 37.03 202 VAL A N 1
ATOM 1554 C CA . VAL A 1 202 ? -21.934 -12.150 29.301 1.00 37.03 202 VAL A CA 1
ATOM 1555 C C . VAL A 1 202 ? -22.613 -11.391 28.168 1.00 37.03 202 VAL A C 1
ATOM 1557 O O . VAL A 1 202 ? -21.956 -10.691 27.403 1.00 37.03 202 VAL A O 1
ATOM 1560 N N . GLY A 1 203 ? -23.904 -11.657 27.994 1.00 36.97 203 GLY A N 1
ATOM 1561 C CA . GLY A 1 203 ? -24.672 -11.253 26.828 1.00 36.97 203 GLY A CA 1
ATOM 1562 C C . GLY A 1 203 ? -24.680 -9.748 26.550 1.00 36.97 203 GLY A C 1
ATOM 1563 O O . GLY A 1 203 ? -24.653 -8.926 27.456 1.00 36.97 203 GLY A O 1
ATOM 1564 N N . VAL A 1 204 ? -24.746 -9.467 25.250 1.00 47.19 204 VAL A N 1
ATOM 1565 C CA . VAL A 1 204 ? -25.322 -8.310 24.549 1.00 47.19 204 VAL A CA 1
ATOM 1566 C C . VAL A 1 204 ? -26.078 -7.312 25.445 1.00 47.19 204 VAL A C 1
ATOM 1568 O O . VAL A 1 204 ? -27.199 -7.595 25.855 1.00 47.19 204 VAL A O 1
ATOM 1571 N N . ASP A 1 205 ? -25.430 -6.172 25.716 1.00 45.78 205 ASP A N 1
ATOM 1572 C CA . ASP A 1 205 ? -25.946 -4.784 25.784 1.00 45.78 205 ASP A CA 1
ATOM 1573 C C . ASP A 1 205 ? -25.082 -3.938 26.748 1.00 45.78 205 ASP A C 1
ATOM 1575 O O . ASP A 1 205 ? -25.555 -3.432 27.762 1.00 45.78 205 ASP A O 1
ATOM 1579 N N . ASP A 1 206 ? -23.793 -3.753 26.436 1.00 45.19 206 ASP A N 1
ATOM 1580 C CA . ASP A 1 206 ? -22.931 -2.824 27.185 1.00 45.19 206 ASP A CA 1
ATOM 1581 C C . ASP A 1 206 ? -23.014 -1.427 26.561 1.00 45.19 206 ASP A C 1
ATOM 1583 O O . ASP A 1 206 ? -22.081 -0.935 25.918 1.00 45.19 206 ASP A O 1
ATOM 1587 N N . ALA A 1 207 ? -24.159 -0.768 26.741 1.00 49.44 207 ALA A N 1
ATOM 1588 C CA . ALA A 1 207 ? -24.123 0.684 26.773 1.00 49.44 207 ALA A CA 1
ATOM 1589 C C . ALA A 1 207 ? -23.232 1.069 27.963 1.00 49.44 207 ALA A C 1
ATOM 1591 O O . ALA A 1 207 ? -23.537 0.717 29.104 1.00 49.44 207 ALA A O 1
ATOM 1592 N N . ASP A 1 208 ? -22.126 1.774 27.712 1.00 54.38 208 ASP A N 1
ATOM 1593 C CA . ASP A 1 208 ? -21.358 2.375 28.808 1.00 54.38 208 ASP A CA 1
ATOM 1594 C C . ASP A 1 208 ? -22.313 3.259 29.634 1.00 54.38 208 ASP A C 1
ATOM 1596 O O . ASP A 1 208 ? -23.326 3.744 29.132 1.00 54.38 208 ASP A O 1
ATOM 1600 N N . THR A 1 209 ? -21.985 3.521 30.892 1.00 49.62 209 THR A N 1
ATOM 1601 C CA . THR A 1 209 ? -22.667 4.457 31.800 1.00 49.62 209 THR A CA 1
ATOM 1602 C C . THR A 1 209 ? -23.017 5.823 31.176 1.00 49.62 209 THR A C 1
ATOM 1604 O O . THR A 1 209 ? -23.899 6.517 31.679 1.00 49.62 209 THR A O 1
ATOM 1607 N N . ALA A 1 210 ? -22.383 6.193 30.054 1.00 58.56 210 ALA A N 1
ATOM 1608 C CA . ALA A 1 210 ? -22.668 7.371 29.232 1.00 58.56 210 ALA A CA 1
ATOM 1609 C C . ALA A 1 210 ? -23.672 7.165 28.061 1.00 58.56 210 ALA A C 1
ATOM 1611 O O . ALA A 1 210 ? -23.931 8.107 27.313 1.00 58.56 210 ALA A O 1
ATOM 1612 N N . GLY A 1 211 ? -24.232 5.968 27.857 1.00 66.12 211 GLY A N 1
ATOM 1613 C CA . GLY A 1 211 ? -25.145 5.626 26.753 1.00 66.12 211 GLY A CA 1
ATOM 1614 C C . GLY A 1 211 ? -24.471 5.435 25.386 1.00 66.12 211 GLY A C 1
ATOM 1615 O O . GLY A 1 211 ? -25.147 5.488 24.363 1.00 66.12 211 GLY A O 1
ATOM 1616 N N . ARG A 1 212 ? -23.143 5.262 25.350 1.00 77.06 212 ARG A N 1
ATOM 1617 C CA . ARG A 1 212 ? -22.365 5.032 24.120 1.00 77.06 212 ARG A CA 1
ATOM 1618 C C . ARG A 1 212 ? -22.413 3.556 23.727 1.00 77.06 212 ARG A C 1
ATOM 1620 O O . ARG A 1 212 ?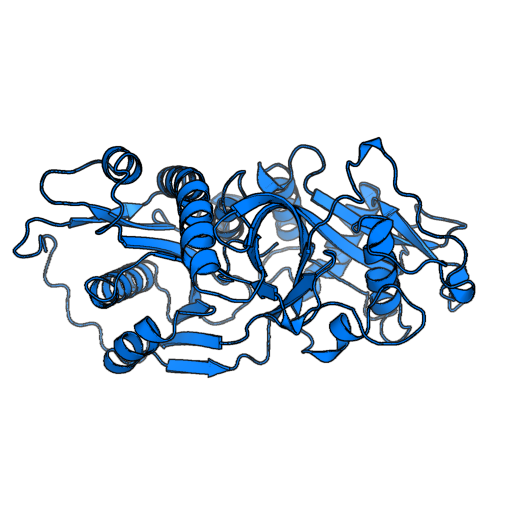 -22.335 2.703 24.608 1.00 77.06 212 ARG A O 1
ATOM 1627 N N . GLN A 1 213 ? -22.480 3.265 22.428 1.00 88.38 213 GLN A N 1
ATOM 1628 C CA . GLN A 1 213 ? -22.571 1.894 21.914 1.00 88.38 213 GLN A CA 1
ATOM 1629 C C . GLN A 1 213 ? -21.570 1.650 20.783 1.00 88.38 213 GLN A C 1
ATOM 1631 O O . GLN A 1 213 ? -21.425 2.468 19.880 1.00 88.38 213 GLN A O 1
ATOM 1636 N N . TRP A 1 214 ? -20.908 0.495 20.792 1.00 92.69 214 TRP A N 1
ATOM 1637 C CA . TRP A 1 214 ? -20.080 0.056 19.673 1.00 92.69 214 TRP A CA 1
ATOM 1638 C C . TRP A 1 214 ? -20.928 -0.593 18.581 1.00 92.69 214 TRP A C 1
ATOM 1640 O O . TRP A 1 214 ? -21.752 -1.468 18.847 1.00 92.69 214 TRP A O 1
ATOM 1650 N N . LYS A 1 215 ? -20.707 -0.178 17.333 1.00 94.56 215 LYS A N 1
ATOM 1651 C CA . LYS A 1 215 ? -21.348 -0.753 16.152 1.00 94.56 215 LYS A CA 1
ATOM 1652 C C . LYS A 1 215 ? -20.302 -1.353 15.231 1.00 94.56 215 LYS A C 1
ATOM 1654 O O . LYS A 1 215 ? -19.378 -0.670 14.793 1.00 94.56 215 LYS A O 1
ATOM 1659 N N . LEU A 1 216 ? -20.497 -2.621 14.894 1.00 96.56 216 LEU A N 1
ATOM 1660 C CA . LEU A 1 216 ? -19.751 -3.272 13.829 1.00 96.56 216 LEU A CA 1
ATOM 1661 C C . LEU A 1 216 ? -20.224 -2.782 12.465 1.00 96.56 216 LEU A C 1
ATOM 1663 O O . LEU A 1 216 ? -21.410 -2.511 12.257 1.00 96.56 216 LEU A O 1
ATOM 1667 N N . LEU A 1 217 ? -19.268 -2.674 11.554 1.00 97.44 217 LEU A N 1
ATOM 1668 C CA . LEU A 1 217 ? -19.434 -2.051 10.255 1.00 97.44 217 LEU A CA 1
ATOM 1669 C C . LEU A 1 217 ? -19.386 -3.109 9.159 1.00 97.44 217 LEU A C 1
ATOM 1671 O O . LEU A 1 217 ? -18.435 -3.892 9.076 1.00 97.44 217 LEU A O 1
ATOM 1675 N N . SER A 1 218 ? -20.395 -3.090 8.297 1.00 96.62 218 SER A N 1
ATOM 1676 C CA . SER A 1 218 ? -20.384 -3.790 7.012 1.00 96.62 218 SER A CA 1
ATOM 1677 C C . SER A 1 218 ? -19.316 -3.219 6.073 1.00 96.62 218 SER A C 1
ATOM 1679 O O . SER A 1 218 ? -18.778 -2.134 6.300 1.00 96.62 218 SER A O 1
ATOM 1681 N N . LEU A 1 219 ? -19.023 -3.924 4.975 1.00 95.06 219 LEU A N 1
ATOM 1682 C CA . LEU A 1 219 ? -18.080 -3.431 3.966 1.00 95.06 219 LEU A CA 1
ATOM 1683 C C . LEU A 1 219 ? -18.513 -2.079 3.370 1.00 95.06 219 LEU A C 1
ATOM 1685 O O . LEU A 1 219 ? -17.668 -1.220 3.126 1.00 95.06 219 LEU A O 1
ATOM 1689 N N . ASP A 1 220 ? -19.812 -1.874 3.154 1.00 95.75 220 ASP A N 1
ATOM 1690 C CA . ASP A 1 220 ? -20.327 -0.621 2.594 1.00 95.75 220 ASP A CA 1
ATOM 1691 C C . ASP A 1 220 ? -20.240 0.535 3.599 1.00 95.75 220 ASP A C 1
ATOM 1693 O O . ASP A 1 220 ? -19.870 1.646 3.226 1.00 95.75 220 ASP A O 1
ATOM 1697 N N . GLU A 1 221 ? -20.475 0.277 4.889 1.00 96.75 221 GLU A N 1
ATOM 1698 C CA . GLU A 1 221 ? -20.243 1.273 5.945 1.00 96.75 221 GLU A CA 1
ATOM 1699 C C . GLU A 1 221 ? -18.749 1.587 6.112 1.00 96.75 221 GLU A C 1
ATOM 1701 O O . GLU A 1 221 ? -18.378 2.738 6.308 1.00 96.75 221 GLU A O 1
ATOM 1706 N N . VAL A 1 222 ? -17.858 0.601 5.985 1.00 96.88 222 VAL A N 1
ATOM 1707 C CA . VAL A 1 222 ? -16.407 0.846 6.023 1.00 96.88 222 VAL A CA 1
ATOM 1708 C C . VAL A 1 222 ? -15.953 1.730 4.855 1.00 96.88 222 VAL A C 1
ATOM 1710 O O . VAL A 1 222 ? -15.106 2.602 5.046 1.00 96.88 222 VAL A O 1
ATOM 1713 N N . LYS A 1 223 ? -16.540 1.574 3.662 1.00 96.19 223 LYS A N 1
ATOM 1714 C CA . LYS A 1 223 ? -16.254 2.455 2.516 1.00 96.19 223 LYS A CA 1
ATOM 1715 C C . LYS A 1 223 ? -16.623 3.911 2.805 1.00 96.19 223 LYS A C 1
ATOM 1717 O O . LYS A 1 223 ? -15.803 4.790 2.559 1.00 96.19 223 LYS A O 1
ATOM 1722 N N . THR A 1 224 ? -17.794 4.166 3.395 1.00 95.88 224 THR A N 1
ATOM 1723 C CA . THR A 1 224 ? -18.187 5.538 3.769 1.00 95.88 224 THR A CA 1
ATOM 1724 C C . THR A 1 224 ? -17.301 6.106 4.878 1.00 95.88 224 THR A C 1
ATOM 1726 O O . THR A 1 224 ? -16.971 7.294 4.857 1.00 95.88 224 THR A O 1
ATOM 1729 N N . VAL A 1 225 ? -16.844 5.259 5.808 1.00 96.12 225 VAL A N 1
ATOM 1730 C CA . VAL A 1 225 ? -15.840 5.636 6.810 1.00 96.12 225 VAL A CA 1
ATOM 1731 C C . VAL A 1 225 ? -14.523 6.045 6.155 1.00 96.12 225 VAL A C 1
ATOM 1733 O O . VAL A 1 225 ? -13.961 7.054 6.564 1.00 96.12 225 VAL A O 1
ATOM 1736 N N . PHE A 1 226 ? -14.028 5.324 5.145 1.00 96.88 226 PHE A N 1
ATOM 1737 C CA . PHE A 1 226 ? -12.784 5.696 4.463 1.00 96.88 226 PHE A CA 1
ATOM 1738 C C . PHE A 1 226 ? -12.879 7.041 3.743 1.00 96.88 226 PHE A C 1
ATOM 1740 O O . PHE A 1 226 ? -11.952 7.843 3.848 1.00 96.88 226 PHE A O 1
ATOM 1747 N N . ASP A 1 227 ? -13.988 7.314 3.057 1.00 95.44 227 ASP A N 1
ATOM 1748 C CA . ASP A 1 227 ? -14.169 8.594 2.368 1.00 95.44 227 ASP A CA 1
ATOM 1749 C C . ASP A 1 227 ? -14.117 9.769 3.349 1.00 95.44 227 ASP A C 1
ATOM 1751 O O . ASP A 1 227 ? -13.426 10.757 3.102 1.00 95.44 227 ASP A O 1
ATOM 1755 N N . ARG A 1 228 ? -14.767 9.634 4.509 1.00 94.56 228 ARG A N 1
ATOM 1756 C CA . ARG A 1 228 ? -14.744 10.680 5.534 1.00 94.56 228 ARG A CA 1
ATOM 1757 C C . ARG A 1 228 ? -13.431 10.738 6.313 1.00 94.56 228 ARG A C 1
ATOM 1759 O O . ARG A 1 228 ? -12.944 11.828 6.609 1.00 94.56 228 ARG A O 1
ATOM 1766 N N . ASP A 1 229 ? -12.837 9.595 6.650 1.00 95.06 229 ASP A N 1
ATOM 1767 C CA . ASP A 1 229 ? -11.573 9.568 7.387 1.00 95.06 229 ASP A CA 1
ATOM 1768 C C . ASP A 1 229 ? -10.431 10.151 6.551 1.00 95.06 229 ASP A C 1
ATOM 1770 O O . ASP A 1 229 ? -9.521 10.728 7.130 1.00 95.06 229 ASP A O 1
ATOM 1774 N N . ALA A 1 230 ? -10.499 10.110 5.215 1.00 96.00 230 ALA A N 1
ATOM 1775 C CA . ALA A 1 230 ? -9.548 10.814 4.356 1.00 96.00 230 ALA A CA 1
ATOM 1776 C C . ALA A 1 230 ? -9.510 12.330 4.637 1.00 96.00 230 ALA A C 1
ATOM 1778 O O . ALA A 1 230 ? -8.433 12.911 4.785 1.00 96.00 230 ALA A O 1
ATOM 1779 N N . GLU A 1 231 ? -10.674 12.967 4.789 1.00 94.56 231 GLU A N 1
ATOM 1780 C CA . GLU A 1 231 ? -10.769 14.386 5.152 1.00 94.56 231 GLU A CA 1
ATOM 1781 C C . GLU A 1 231 ? -10.240 14.630 6.570 1.00 94.56 231 GLU A C 1
ATOM 1783 O O . GLU A 1 231 ? -9.477 15.567 6.815 1.00 94.56 231 GLU A O 1
ATOM 1788 N N . TRP A 1 232 ? -10.605 13.759 7.515 1.00 94.69 232 TRP A N 1
ATOM 1789 C CA . TRP A 1 232 ? -10.131 13.862 8.893 1.00 94.69 232 TRP A CA 1
ATOM 1790 C C . TRP A 1 232 ? -8.617 13.670 8.995 1.00 94.69 232 TRP A C 1
ATOM 1792 O O . TRP A 1 232 ? -7.968 14.399 9.738 1.00 94.69 232 TRP A O 1
ATOM 1802 N N . MET A 1 233 ? -8.039 12.745 8.229 1.00 95.19 233 MET A N 1
ATOM 1803 C CA . MET A 1 233 ? -6.597 12.520 8.147 1.00 95.19 233 MET A CA 1
ATOM 1804 C C . MET A 1 233 ? -5.871 13.752 7.610 1.00 95.19 233 MET A C 1
ATOM 1806 O O . MET A 1 233 ? -4.849 14.131 8.177 1.00 95.19 233 MET A O 1
ATOM 1810 N N . ALA A 1 234 ? -6.401 14.417 6.578 1.00 95.44 234 ALA A N 1
ATOM 1811 C CA . ALA A 1 234 ? -5.824 15.658 6.058 1.00 95.44 234 ALA A CA 1
ATOM 1812 C C . ALA A 1 234 ? -5.811 16.774 7.120 1.00 95.44 234 ALA A C 1
ATOM 1814 O O . ALA A 1 234 ? -4.801 17.458 7.308 1.00 95.44 234 ALA A O 1
ATOM 1815 N N . GLN A 1 235 ? -6.907 16.919 7.872 1.00 94.06 235 GLN A N 1
ATOM 1816 C CA . GLN A 1 235 ? -7.007 17.878 8.977 1.00 94.06 235 GLN A CA 1
ATOM 1817 C C . GLN A 1 235 ? -6.048 17.533 10.126 1.00 94.06 235 GLN A C 1
ATOM 1819 O O . GLN A 1 235 ? -5.386 18.417 10.671 1.00 94.06 235 GLN A O 1
ATOM 1824 N N . ASP A 1 236 ? -5.937 16.253 10.482 1.00 93.94 236 ASP A N 1
ATOM 1825 C CA . ASP A 1 236 ? -5.021 15.787 11.523 1.00 93.94 236 ASP A CA 1
ATOM 1826 C C . ASP A 1 236 ? -3.560 16.023 11.118 1.00 93.94 236 ASP A C 1
ATOM 1828 O O . ASP A 1 236 ? -2.745 16.423 11.951 1.00 93.94 236 ASP A O 1
ATOM 1832 N N . LEU A 1 237 ? -3.234 15.829 9.836 1.00 95.62 237 LEU A N 1
ATOM 1833 C CA . LEU A 1 237 ? -1.918 16.125 9.276 1.00 95.62 237 LEU A CA 1
ATOM 1834 C C . LEU A 1 237 ? -1.601 17.622 9.381 1.00 95.62 237 LEU A C 1
ATOM 1836 O O . LEU A 1 237 ? -0.513 17.984 9.828 1.00 95.62 237 LEU A O 1
ATOM 1840 N N . ALA A 1 238 ? -2.562 18.493 9.054 1.00 95.38 238 ALA A N 1
ATOM 1841 C CA . ALA A 1 238 ? -2.412 19.939 9.199 1.00 95.38 238 ALA A CA 1
ATOM 1842 C C . ALA A 1 238 ? -2.139 20.331 10.662 1.00 95.38 238 ALA A C 1
ATOM 1844 O O . ALA A 1 238 ? -1.144 21.003 10.937 1.00 95.38 238 ALA A O 1
ATOM 1845 N N . ILE A 1 239 ? -2.946 19.838 11.609 1.00 94.75 239 ILE A N 1
ATOM 1846 C CA . ILE A 1 239 ? -2.778 20.108 13.047 1.00 94.75 239 ILE A CA 1
ATOM 1847 C C . ILE A 1 239 ? -1.412 19.622 13.547 1.00 94.75 239 ILE A C 1
ATOM 1849 O O . ILE A 1 239 ? -0.703 20.365 14.224 1.00 94.75 239 ILE A O 1
ATOM 1853 N N . LYS A 1 240 ? -1.013 18.393 13.201 1.00 94.69 240 LYS A N 1
ATOM 1854 C CA . LYS A 1 240 ? 0.282 17.829 13.613 1.00 94.69 240 LYS A CA 1
ATOM 1855 C C . LYS A 1 240 ? 1.456 18.587 12.994 1.00 94.69 240 LYS A C 1
ATOM 1857 O O . LYS A 1 240 ? 2.449 18.827 13.675 1.00 94.69 240 LYS A O 1
ATOM 1862 N N . SER A 1 241 ? 1.335 19.025 11.741 1.00 95.69 241 SER A N 1
ATOM 1863 C CA . SER A 1 241 ? 2.388 19.792 11.058 1.00 95.69 241 SER A CA 1
ATOM 1864 C C . SER A 1 241 ? 2.599 21.185 11.658 1.00 95.69 241 SER A C 1
ATOM 1866 O O . SER A 1 241 ? 3.664 21.765 11.484 1.00 95.69 241 SER A O 1
ATOM 1868 N N . ALA A 1 242 ? 1.618 21.720 12.394 1.00 94.50 242 ALA A N 1
ATOM 1869 C CA . ALA A 1 242 ? 1.766 22.959 13.161 1.00 94.50 242 ALA A CA 1
ATOM 1870 C C . ALA A 1 242 ? 2.767 22.818 14.320 1.00 94.50 242 ALA A C 1
ATOM 1872 O O . ALA A 1 242 ? 3.334 23.802 14.787 1.00 94.50 242 ALA A O 1
ATOM 1873 N N . GLN A 1 243 ? 2.932 21.588 14.813 1.00 93.88 243 GLN A N 1
ATOM 1874 C CA . GLN A 1 243 ? 3.702 21.246 16.009 1.00 93.88 243 GLN A CA 1
ATOM 1875 C C . GLN A 1 243 ? 4.993 20.489 15.674 1.00 93.88 243 GLN A C 1
ATOM 1877 O O . GLN A 1 243 ? 5.776 20.190 16.573 1.00 93.88 243 GLN A O 1
ATOM 1882 N N . SER A 1 244 ? 5.216 20.170 14.398 1.00 94.06 244 SER A N 1
ATOM 1883 C CA . SER A 1 244 ? 6.380 19.426 13.928 1.00 94.06 244 SER A CA 1
ATOM 1884 C C . SER A 1 244 ? 7.268 20.315 13.055 1.00 94.06 244 SER A C 1
ATOM 1886 O O . SER A 1 244 ? 6.751 21.050 12.214 1.00 94.06 244 SER A O 1
ATOM 1888 N N . PRO A 1 245 ? 8.604 20.246 13.198 1.00 94.44 245 PRO A N 1
ATOM 1889 C CA . PRO A 1 245 ? 9.518 20.892 12.259 1.00 94.44 245 PRO A CA 1
ATOM 1890 C C . PRO A 1 245 ? 9.599 20.152 10.912 1.00 94.44 245 PRO A C 1
ATOM 1892 O O . PRO A 1 245 ? 10.168 20.690 9.962 1.00 94.44 245 PRO A O 1
ATOM 1895 N N . LYS A 1 246 ? 9.068 18.924 10.831 1.00 96.25 246 LYS A N 1
ATOM 1896 C CA . LYS A 1 246 ? 9.121 18.069 9.643 1.00 96.25 246 LYS A CA 1
ATOM 1897 C C . LYS A 1 246 ? 7.957 18.330 8.693 1.00 96.25 246 LYS A C 1
ATOM 1899 O O . LYS A 1 246 ? 6.858 18.692 9.115 1.00 96.25 246 LYS A O 1
ATOM 1904 N N . THR A 1 247 ? 8.183 18.058 7.413 1.00 97.25 247 THR A N 1
ATOM 1905 C CA . THR A 1 247 ? 7.106 17.924 6.429 1.00 97.25 247 THR A CA 1
ATOM 1906 C C . THR A 1 247 ? 6.433 16.562 6.628 1.00 97.25 247 THR A C 1
ATOM 1908 O O . THR A 1 247 ? 7.065 15.512 6.517 1.00 97.25 247 THR A O 1
ATOM 1911 N N . LEU A 1 248 ? 5.143 16.563 6.947 1.00 97.69 248 LEU A N 1
ATOM 1912 C CA . LEU A 1 248 ? 4.380 15.344 7.211 1.00 97.69 248 LEU A CA 1
ATOM 1913 C C . LEU A 1 248 ? 3.663 14.898 5.941 1.00 97.69 248 LEU A C 1
ATOM 1915 O O . LEU A 1 248 ? 3.178 15.742 5.189 1.00 97.69 248 LEU A O 1
ATOM 1919 N N . PHE A 1 249 ? 3.547 13.593 5.710 1.00 97.75 249 PHE A N 1
ATOM 1920 C CA . PHE A 1 249 ? 2.804 13.074 4.562 1.00 97.75 249 PHE A CA 1
ATOM 1921 C C . PHE A 1 249 ? 2.078 11.764 4.865 1.00 97.75 249 PHE A C 1
ATOM 1923 O O . PHE A 1 249 ? 2.421 11.045 5.804 1.00 97.75 249 PHE A O 1
ATOM 1930 N N . THR A 1 250 ? 1.060 11.454 4.062 1.00 97.00 250 THR A N 1
ATOM 1931 C CA . THR A 1 250 ? 0.331 10.182 4.125 1.00 97.00 250 THR A CA 1
ATOM 1932 C C . THR A 1 250 ? -0.432 9.892 2.829 1.00 97.00 250 THR A C 1
ATOM 1934 O O . THR A 1 250 ? -0.691 10.803 2.038 1.00 97.00 250 THR A O 1
ATOM 1937 N N . PHE A 1 251 ? -0.816 8.632 2.615 1.00 97.06 251 PHE A N 1
ATOM 1938 C CA . PHE A 1 251 ? -1.859 8.280 1.649 1.00 97.06 251 PHE A CA 1
ATOM 1939 C C . PHE A 1 251 ? -3.245 8.526 2.237 1.00 97.06 251 PHE A C 1
ATOM 1941 O O . PHE A 1 251 ? -3.423 8.518 3.450 1.00 97.06 251 PHE A O 1
ATOM 1948 N N . LEU A 1 252 ? -4.243 8.656 1.369 1.00 96.94 252 LEU A N 1
ATOM 1949 C CA . LEU A 1 252 ? -5.642 8.679 1.778 1.00 96.94 252 LEU A CA 1
ATOM 1950 C C . LEU A 1 252 ? -6.328 7.328 1.501 1.00 96.94 252 LEU A C 1
ATOM 1952 O O . LEU A 1 252 ? -6.015 6.679 0.499 1.00 96.94 252 LEU A O 1
ATOM 1956 N N . PRO A 1 253 ? -7.254 6.884 2.372 1.00 96.88 253 PRO A N 1
ATOM 1957 C CA . PRO A 1 253 ? -7.943 5.601 2.229 1.00 96.88 253 PRO A CA 1
ATOM 1958 C C . PRO A 1 253 ? -9.130 5.636 1.251 1.00 96.88 253 PRO A C 1
ATOM 1960 O O . PRO A 1 253 ? -9.702 4.586 0.952 1.00 96.88 253 PRO A O 1
ATOM 1963 N N . ASN A 1 254 ? -9.512 6.816 0.759 1.00 95.19 254 ASN A N 1
ATOM 1964 C CA . ASN A 1 254 ? -10.622 7.007 -0.172 1.00 95.19 254 ASN A CA 1
ATOM 1965 C C . ASN A 1 254 ? -10.325 6.443 -1.575 1.00 95.19 254 ASN A C 1
ATOM 1967 O O . ASN A 1 254 ? -9.245 5.919 -1.846 1.00 95.19 254 ASN A O 1
ATOM 1971 N N . HIS A 1 255 ? -11.299 6.531 -2.484 1.00 95.12 255 HIS A N 1
ATOM 1972 C CA . HIS A 1 255 ? -11.174 6.046 -3.868 1.00 95.12 255 HIS A CA 1
ATOM 1973 C C . HIS A 1 255 ? -10.801 4.558 -3.977 1.00 95.12 255 HIS A C 1
ATOM 1975 O O . HIS A 1 255 ? -9.968 4.150 -4.796 1.00 95.12 255 HIS A O 1
ATOM 1981 N N . GLY A 1 256 ? -11.393 3.745 -3.104 1.00 94.88 256 GLY A N 1
ATOM 1982 C CA . GLY A 1 256 ? -11.203 2.300 -3.066 1.00 94.88 256 GLY A CA 1
ATOM 1983 C C . GLY A 1 256 ? -9.884 1.820 -2.457 1.00 94.88 256 GLY A C 1
ATOM 1984 O O . GLY A 1 256 ? -9.675 0.611 -2.416 1.00 94.88 256 GLY A O 1
ATOM 1985 N N . VAL A 1 257 ? -9.005 2.708 -1.978 1.00 95.56 257 VAL A N 1
ATOM 1986 C CA . VAL A 1 257 ? -7.687 2.330 -1.432 1.00 95.56 257 VAL A CA 1
ATOM 1987 C C . VAL A 1 257 ? -7.832 1.486 -0.169 1.00 95.56 257 VAL A C 1
ATOM 1989 O O . VAL A 1 257 ? -7.365 0.354 -0.137 1.00 95.56 257 VAL A O 1
ATOM 1992 N N . GLY A 1 258 ? -8.547 1.983 0.842 1.00 95.69 258 GLY A N 1
ATOM 1993 C CA . GLY A 1 258 ? -8.823 1.207 2.051 1.00 95.69 258 GLY A CA 1
ATOM 1994 C C . GLY A 1 258 ? -9.696 -0.016 1.759 1.00 95.69 258 GLY A C 1
ATOM 1995 O O . GLY A 1 258 ? -9.424 -1.106 2.259 1.00 95.69 258 GLY A O 1
ATOM 1996 N N . ALA A 1 259 ? -10.694 0.140 0.880 1.00 95.31 259 ALA A N 1
ATOM 1997 C CA . ALA A 1 259 ? -11.609 -0.939 0.507 1.00 95.31 259 ALA A CA 1
ATOM 1998 C C . ALA A 1 259 ? -10.889 -2.122 -0.153 1.00 95.31 259 ALA A C 1
ATOM 2000 O O . ALA A 1 259 ? -11.275 -3.270 0.065 1.00 95.31 259 ALA A O 1
ATOM 2001 N N . TYR A 1 260 ? -9.826 -1.862 -0.920 1.00 94.94 260 TYR A N 1
ATOM 2002 C CA . TYR A 1 260 ? -9.005 -2.912 -1.508 1.00 94.94 260 TYR A CA 1
ATOM 2003 C C . TYR A 1 260 ? -8.430 -3.847 -0.444 1.00 94.94 260 TYR A C 1
ATOM 2005 O O . TYR A 1 260 ? -8.471 -5.061 -0.632 1.00 94.94 260 TYR A O 1
ATOM 2013 N N . ALA A 1 261 ? -7.965 -3.317 0.693 1.00 92.81 261 ALA A N 1
ATOM 2014 C CA . ALA A 1 261 ? -7.443 -4.150 1.768 1.00 92.81 261 ALA A CA 1
ATOM 2015 C C . ALA A 1 261 ? -8.503 -5.147 2.262 1.00 92.81 261 ALA A C 1
ATOM 2017 O O . ALA A 1 261 ? -8.173 -6.313 2.471 1.00 92.81 261 ALA A O 1
ATOM 2018 N N . ASN A 1 262 ? -9.772 -4.738 2.389 1.00 93.69 262 ASN A N 1
ATOM 2019 C CA . ASN A 1 262 ? -10.876 -5.638 2.744 1.00 93.69 262 ASN A CA 1
ATOM 2020 C C . ASN A 1 262 ? -11.194 -6.626 1.608 1.00 93.69 262 ASN A C 1
ATOM 2022 O O . ASN A 1 262 ? -11.298 -7.829 1.836 1.00 93.69 262 ASN A O 1
ATOM 2026 N N . GLU A 1 263 ? -11.327 -6.138 0.371 1.00 93.25 263 GLU A N 1
ATOM 2027 C CA . GLU A 1 263 ? -11.671 -6.955 -0.802 1.00 93.25 263 GLU A CA 1
ATOM 2028 C C . GLU A 1 263 ? -10.577 -7.977 -1.153 1.00 93.25 263 GLU A C 1
ATOM 2030 O O . GLU A 1 263 ? -10.863 -9.025 -1.732 1.00 93.25 263 GLU A O 1
ATOM 2035 N N . PHE A 1 264 ? -9.326 -7.741 -0.758 1.00 91.75 264 PHE A N 1
ATOM 2036 C CA . PHE A 1 264 ? -8.243 -8.708 -0.933 1.00 91.75 264 PHE A CA 1
ATOM 2037 C C . PHE A 1 264 ? -8.472 -10.009 -0.145 1.00 91.75 264 PHE A C 1
ATOM 2039 O O . PHE A 1 264 ? -7.959 -11.065 -0.526 1.00 91.75 264 PHE A O 1
ATOM 2046 N N . ALA A 1 265 ? -9.283 -9.959 0.918 1.00 91.44 265 ALA A N 1
ATOM 2047 C CA . ALA A 1 265 ? -9.631 -11.111 1.745 1.00 91.44 265 ALA A CA 1
ATOM 2048 C C . ALA A 1 265 ? -10.730 -12.009 1.140 1.00 91.44 265 ALA A C 1
ATOM 2050 O O . ALA A 1 265 ? -11.113 -12.998 1.770 1.00 91.44 265 ALA A O 1
ATOM 2051 N N . LEU A 1 266 ? -11.234 -11.696 -0.063 1.00 91.31 266 LEU A N 1
ATOM 2052 C CA . LEU A 1 266 ? -12.188 -12.536 -0.793 1.00 91.31 266 LEU A CA 1
ATOM 2053 C C . LEU A 1 266 ? -11.716 -13.998 -0.872 1.00 91.31 266 LEU A C 1
ATOM 2055 O O . LEU A 1 266 ? -10.563 -14.285 -1.209 1.00 91.31 266 LEU A O 1
ATOM 2059 N N . LYS A 1 267 ? -12.643 -14.929 -0.627 1.00 90.25 267 LYS A N 1
ATOM 2060 C CA . LYS A 1 267 ? -12.402 -16.374 -0.715 1.00 90.25 267 LYS A CA 1
ATOM 2061 C C . LYS A 1 267 ? -13.249 -17.003 -1.807 1.00 90.25 267 LYS A C 1
ATOM 2063 O O . LYS A 1 267 ? -14.358 -16.553 -2.086 1.00 90.25 267 LYS A O 1
ATOM 2068 N N . PHE A 1 268 ? -12.719 -18.071 -2.395 1.00 91.31 268 PHE A N 1
ATOM 2069 C CA . PHE A 1 268 ? -13.498 -18.935 -3.269 1.00 91.31 268 PHE A CA 1
ATOM 2070 C C . PHE A 1 268 ? -14.279 -19.945 -2.433 1.00 91.31 268 PHE A C 1
ATOM 2072 O O . PHE A 1 268 ? -13.707 -20.628 -1.584 1.00 91.31 268 PHE A O 1
ATOM 2079 N N . THR A 1 269 ? -15.573 -20.048 -2.693 1.00 89.62 269 THR A N 1
ATOM 2080 C CA . THR A 1 269 ? -16.426 -21.133 -2.212 1.00 89.62 269 THR A CA 1
ATOM 2081 C C . THR A 1 269 ? -16.147 -22.424 -2.989 1.00 89.62 269 THR A C 1
ATOM 2083 O O . THR A 1 269 ? -15.470 -22.419 -4.022 1.00 89.62 269 THR A O 1
ATOM 2086 N N . ASN A 1 270 ? -16.696 -23.549 -2.520 1.00 86.50 270 ASN A N 1
ATOM 2087 C CA . ASN A 1 270 ? -16.523 -24.854 -3.175 1.00 86.50 270 ASN A CA 1
ATOM 2088 C C . ASN A 1 270 ? -17.105 -24.898 -4.601 1.00 86.50 270 ASN A C 1
ATOM 2090 O O . ASN A 1 270 ? -16.598 -25.626 -5.447 1.00 86.50 270 ASN A O 1
ATOM 2094 N N . ASP A 1 271 ? -18.142 -24.106 -4.879 1.00 87.81 271 ASP A N 1
ATOM 2095 C CA . ASP A 1 271 ? -18.737 -23.901 -6.207 1.00 87.81 271 ASP A CA 1
ATOM 2096 C C . ASP A 1 271 ? -18.012 -22.823 -7.038 1.00 87.81 271 ASP A C 1
ATOM 2098 O O . ASP A 1 271 ? -18.440 -22.477 -8.139 1.00 87.81 271 ASP A O 1
ATOM 2102 N N . GLY A 1 272 ? -16.888 -22.296 -6.541 1.00 84.56 272 GLY A N 1
ATOM 2103 C CA . GLY A 1 272 ? -16.030 -21.363 -7.266 1.00 84.56 272 GLY A CA 1
ATOM 2104 C C . GLY A 1 272 ? -16.561 -19.929 -7.333 1.00 84.56 272 GLY A C 1
ATOM 2105 O O . GLY A 1 272 ? -16.089 -19.151 -8.171 1.00 84.56 272 GLY A O 1
ATOM 2106 N N . GLN A 1 273 ? -17.519 -19.560 -6.481 1.00 88.75 273 GLN A N 1
ATOM 2107 C CA . GLN A 1 273 ? -17.965 -18.176 -6.309 1.00 88.75 273 GLN A CA 1
ATOM 2108 C C . GLN A 1 273 ? -17.020 -17.421 -5.378 1.00 88.75 273 GLN A C 1
ATOM 2110 O O . GLN A 1 273 ? -16.402 -18.004 -4.493 1.00 88.75 273 GLN A O 1
ATOM 2115 N N . LEU A 1 274 ? -16.888 -16.113 -5.589 1.00 89.44 274 LEU A N 1
ATOM 2116 C CA . LEU A 1 274 ? -16.108 -15.249 -4.706 1.00 89.44 274 LEU A CA 1
ATOM 2117 C C . LEU A 1 274 ? -17.030 -14.589 -3.694 1.00 89.44 274 LEU A C 1
ATOM 2119 O O . LEU A 1 274 ? -17.990 -13.923 -4.076 1.00 89.44 274 LEU A O 1
ATOM 2123 N N . VAL A 1 275 ? -16.708 -14.759 -2.417 1.00 92.31 275 VAL A N 1
ATOM 2124 C CA . VAL A 1 275 ? -17.477 -14.204 -1.302 1.00 92.31 275 VAL A CA 1
ATOM 2125 C C . VAL A 1 275 ? -16.550 -13.542 -0.293 1.00 92.31 275 VAL A C 1
ATOM 2127 O O . VAL A 1 275 ? -15.391 -13.943 -0.130 1.00 92.31 275 VAL A O 1
ATOM 2130 N N . MET A 1 276 ? -17.064 -12.519 0.389 1.00 92.75 276 MET A N 1
ATOM 2131 C CA . MET A 1 276 ? -16.396 -11.992 1.574 1.00 92.75 276 MET A CA 1
ATOM 2132 C C . MET A 1 276 ? -16.482 -13.054 2.676 1.00 92.75 276 MET A C 1
ATOM 2134 O O . MET A 1 276 ? -17.544 -13.649 2.850 1.00 92.75 276 MET A O 1
ATOM 2138 N N . PRO A 1 277 ? -15.390 -13.329 3.404 1.00 91.88 277 PRO A N 1
ATOM 2139 C CA . PRO A 1 277 ? -15.401 -14.363 4.433 1.00 91.88 277 PRO A CA 1
ATOM 2140 C C . PRO A 1 277 ? -16.226 -13.984 5.668 1.00 91.88 277 PRO A C 1
ATOM 2142 O O . PRO A 1 277 ? -16.618 -14.887 6.398 1.00 91.88 277 PRO A O 1
ATOM 2145 N N . PHE A 1 278 ? -16.460 -12.685 5.892 1.00 92.56 278 PHE A N 1
ATOM 2146 C CA . PHE A 1 278 ? -17.079 -12.129 7.096 1.00 92.56 278 PHE A CA 1
ATOM 2147 C C . PHE A 1 278 ? -18.042 -10.991 6.753 1.00 92.56 278 PHE A C 1
ATOM 2149 O O . PHE A 1 278 ? -17.872 -10.301 5.740 1.00 92.56 278 PHE A O 1
ATOM 2156 N N . ASP A 1 279 ? -18.981 -10.737 7.663 1.00 93.12 279 ASP A N 1
ATOM 2157 C CA . ASP A 1 279 ? -19.978 -9.670 7.532 1.00 93.12 279 ASP A CA 1
ATOM 2158 C C . ASP A 1 279 ? -19.495 -8.323 8.096 1.00 93.12 279 ASP A C 1
ATOM 2160 O O . ASP A 1 279 ? -20.079 -7.281 7.800 1.00 93.12 279 ASP A O 1
ATOM 2164 N N . SER A 1 280 ? -18.432 -8.317 8.912 1.00 96.00 280 SER A N 1
ATOM 2165 C CA . SER A 1 280 ? -17.913 -7.112 9.574 1.00 96.00 280 SER A CA 1
ATOM 2166 C C . SER A 1 280 ? -16.439 -6.846 9.267 1.00 96.00 280 SER A C 1
ATOM 2168 O O . SER A 1 280 ? -15.594 -7.734 9.380 1.00 96.00 280 SER A O 1
ATOM 2170 N N . TRP A 1 281 ? -16.130 -5.590 8.945 1.00 97.50 281 TRP A N 1
ATOM 2171 C CA . TRP A 1 281 ? -14.811 -5.126 8.484 1.00 97.50 281 TRP A CA 1
ATOM 2172 C C . TRP A 1 281 ? -14.294 -3.907 9.258 1.00 97.50 281 TRP A C 1
ATOM 2174 O O . TRP A 1 281 ? -13.249 -3.339 8.935 1.00 97.50 281 TRP A O 1
ATOM 2184 N N . GLY A 1 282 ? -15.037 -3.490 10.277 1.00 97.88 282 GLY A N 1
ATOM 2185 C CA . GLY A 1 282 ? -14.679 -2.390 11.151 1.00 97.88 282 GLY A CA 1
ATOM 2186 C C . GLY A 1 282 ? -15.615 -2.279 12.345 1.00 97.88 282 GLY A C 1
ATOM 2187 O O . GLY A 1 282 ? -16.618 -2.989 12.447 1.00 97.88 282 GLY A O 1
ATOM 2188 N N . VAL A 1 283 ? -15.283 -1.363 13.243 1.00 97.69 283 VAL A N 1
ATOM 2189 C CA . VAL A 1 283 ? -16.094 -0.980 14.395 1.00 97.69 283 VAL A CA 1
ATOM 2190 C C . VAL A 1 283 ? -16.044 0.534 14.556 1.00 97.69 283 VAL A C 1
ATOM 2192 O O . VAL A 1 283 ? -15.023 1.158 14.263 1.00 97.69 283 VAL A O 1
ATOM 2195 N N . MET A 1 284 ? -17.136 1.128 15.022 1.00 95.94 284 MET A N 1
ATOM 2196 C CA . MET A 1 284 ? -17.226 2.548 15.346 1.00 95.94 284 MET A CA 1
ATOM 2197 C C . MET A 1 284 ? -17.991 2.751 16.650 1.00 95.94 284 MET A C 1
ATOM 2199 O O . MET A 1 284 ? -18.991 2.080 16.906 1.00 95.94 284 MET A O 1
ATOM 2203 N N . LEU A 1 285 ? -17.523 3.695 17.461 1.00 93.44 285 LEU A N 1
ATOM 2204 C CA . LEU A 1 285 ? -18.221 4.151 18.654 1.00 93.44 285 LEU A CA 1
ATOM 2205 C C . LEU A 1 285 ? -19.334 5.121 18.257 1.00 93.44 285 LEU A C 1
ATOM 2207 O O . LEU A 1 285 ? -19.073 6.170 17.667 1.00 93.44 285 LEU A O 1
ATOM 2211 N N . LEU A 1 286 ? -20.568 4.777 18.609 1.00 90.31 286 LEU A N 1
ATOM 2212 C CA . LEU A 1 286 ? -21.731 5.638 18.467 1.00 90.31 286 LEU A CA 1
ATOM 2213 C C . LEU A 1 286 ? -21.919 6.458 19.754 1.00 90.31 286 LEU A C 1
ATOM 2215 O O . LEU A 1 286 ? -22.040 5.875 20.840 1.00 90.31 286 LEU A O 1
ATOM 2219 N N . PRO A 1 287 ? -21.946 7.801 19.668 1.00 84.69 287 PRO A N 1
ATOM 2220 C CA . PRO A 1 287 ? -22.296 8.656 20.792 1.00 84.69 287 PRO A CA 1
ATOM 2221 C C . PRO A 1 287 ? -23.720 8.391 21.290 1.00 84.69 287 PRO A C 1
ATOM 2223 O O . PRO A 1 287 ? -24.581 7.913 20.550 1.00 84.69 287 PRO A O 1
ATOM 2226 N N . SER A 1 288 ? -23.982 8.770 22.539 1.00 81.12 288 SER A N 1
ATOM 2227 C CA . SER A 1 288 ? -25.306 8.634 23.151 1.00 81.12 288 SER A CA 1
ATOM 2228 C C . SER A 1 288 ? -26.400 9.285 22.300 1.00 81.12 288 SER A C 1
ATOM 2230 O O . SER A 1 288 ? -26.239 10.405 21.813 1.00 81.12 288 SER A O 1
ATOM 2232 N N . GLY A 1 289 ? -27.502 8.563 22.091 1.00 76.69 289 GLY A N 1
ATOM 2233 C CA . GLY A 1 289 ? -28.625 9.013 21.263 1.00 76.69 289 GLY A CA 1
ATOM 2234 C C . GLY A 1 289 ? -28.385 8.966 19.748 1.00 76.69 289 GLY A C 1
ATOM 2235 O O . GLY A 1 289 ? -29.268 9.376 18.999 1.00 76.69 289 GLY A O 1
ATOM 2236 N N . THR A 1 290 ? -27.236 8.459 19.285 1.00 79.00 290 THR A N 1
ATOM 2237 C CA . THR A 1 290 ? -26.931 8.270 17.858 1.00 79.00 290 THR A CA 1
ATOM 2238 C C . THR A 1 290 ? -27.000 6.791 17.493 1.00 79.00 290 THR A C 1
ATOM 2240 O O . THR A 1 290 ? -26.346 5.968 18.122 1.00 79.00 290 THR A O 1
ATOM 2243 N N . SER A 1 291 ? -27.751 6.442 16.447 1.00 76.25 291 SER A N 1
ATOM 2244 C CA . SER A 1 291 ? -27.840 5.057 15.950 1.00 76.25 291 SER A CA 1
ATOM 2245 C C . SER A 1 291 ? -27.228 4.860 14.559 1.00 76.25 291 SER A C 1
ATOM 2247 O O . SER A 1 291 ? -27.139 3.729 14.083 1.00 76.25 291 SER A O 1
ATOM 2249 N N . SER A 1 292 ? -26.827 5.941 13.885 1.00 87.06 292 SER A N 1
ATOM 2250 C CA . SER A 1 292 ? -26.357 5.916 12.499 1.00 87.06 292 SER A CA 1
ATOM 2251 C C . SER A 1 292 ? -24.873 6.254 12.394 1.00 87.06 292 SER A C 1
ATOM 2253 O O . SER A 1 292 ? -24.406 7.245 12.951 1.00 87.06 292 SER A O 1
ATOM 2255 N N . VAL A 1 293 ? -24.143 5.468 11.599 1.00 89.50 293 VAL A N 1
ATOM 2256 C CA . VAL A 1 293 ? -22.749 5.757 11.216 1.00 89.50 293 VAL A CA 1
ATOM 2257 C C . VAL A 1 293 ? -22.659 7.105 10.501 1.00 89.50 293 VAL A C 1
ATOM 2259 O O . VAL A 1 293 ? -21.730 7.868 10.745 1.00 89.50 293 VAL A O 1
ATOM 2262 N N . ALA A 1 294 ? -23.647 7.436 9.663 1.00 88.88 294 ALA A N 1
ATOM 2263 C CA . ALA A 1 294 ? -23.657 8.688 8.914 1.00 88.88 294 ALA A CA 1
ATOM 2264 C C . ALA A 1 294 ? -23.666 9.917 9.837 1.00 88.88 294 ALA A C 1
ATOM 2266 O O . ALA A 1 294 ? -22.953 10.881 9.569 1.00 88.88 294 ALA A O 1
ATOM 2267 N N . ASP A 1 295 ? -24.407 9.859 10.944 1.00 86.88 295 ASP A N 1
ATOM 2268 C CA . ASP A 1 295 ? -24.504 10.966 11.902 1.00 86.88 295 ASP A CA 1
ATOM 2269 C C . ASP A 1 295 ? -23.165 11.190 12.620 1.00 86.88 295 ASP A C 1
ATOM 2271 O O . ASP A 1 295 ? -22.728 12.328 12.799 1.00 86.88 295 ASP A O 1
ATOM 2275 N N . VAL A 1 296 ? -22.466 10.102 12.972 1.00 87.31 296 VAL A N 1
ATOM 2276 C CA . VAL A 1 296 ? -21.115 10.175 13.553 1.00 87.31 296 VAL A CA 1
ATOM 2277 C C . VAL A 1 296 ? -20.135 10.785 12.558 1.00 87.31 296 VAL A C 1
ATOM 2279 O O . VAL A 1 296 ? -19.364 11.675 12.916 1.00 87.31 296 VAL A O 1
ATOM 2282 N N . LEU A 1 297 ? -20.187 10.349 11.299 1.00 89.50 297 LEU A N 1
ATOM 2283 C CA . LEU A 1 297 ? -19.324 10.865 10.242 1.00 89.50 297 LEU A CA 1
ATOM 2284 C C . LEU A 1 297 ? -19.594 12.350 9.948 1.00 89.50 297 LEU A C 1
ATOM 2286 O O . LEU A 1 297 ? -18.656 13.091 9.666 1.00 89.50 297 LEU A O 1
ATOM 2290 N N . GLN A 1 298 ? -20.831 12.832 10.066 1.00 86.69 298 GLN A N 1
ATOM 2291 C CA . GLN A 1 298 ? -21.167 14.250 9.869 1.00 86.69 298 GLN A CA 1
ATOM 2292 C C . GLN A 1 298 ? -20.728 15.160 11.032 1.00 86.69 298 GLN A C 1
ATOM 2294 O O . GLN A 1 298 ? -20.674 16.378 10.868 1.00 86.69 298 GLN A O 1
ATOM 2299 N N . ASN A 1 299 ? -20.364 14.605 12.192 1.00 83.19 299 ASN A N 1
ATOM 2300 C CA . ASN A 1 299 ? -19.937 15.393 13.346 1.00 83.19 299 ASN A CA 1
ATOM 2301 C C . ASN A 1 299 ? -18.505 15.944 13.185 1.00 83.19 299 ASN A C 1
ATOM 2303 O O . ASN A 1 299 ? -17.514 15.254 13.423 1.00 83.19 299 ASN A O 1
ATOM 2307 N N . GLU A 1 300 ? -18.398 17.236 12.871 1.00 77.88 300 GLU A N 1
ATOM 2308 C CA . GLU A 1 300 ? -17.123 17.949 12.682 1.00 77.88 300 GLU A CA 1
ATOM 2309 C C . GLU A 1 300 ? -16.230 18.014 13.934 1.00 77.88 300 GLU A C 1
ATOM 2311 O O . GLU A 1 300 ? -15.012 18.185 13.824 1.00 77.88 300 GLU A O 1
ATOM 2316 N N . SER A 1 301 ? -16.792 17.879 15.144 1.00 78.69 301 SER A N 1
ATOM 2317 C CA . SER A 1 301 ? -15.988 18.007 16.367 1.00 78.69 301 SER A CA 1
ATOM 2318 C C . SER A 1 301 ? -14.985 16.868 16.518 1.00 78.69 301 SER A C 1
ATOM 2320 O O . SER A 1 301 ? -13.895 17.109 17.033 1.00 78.69 301 SER A O 1
ATOM 2322 N N . ARG A 1 302 ? -15.340 15.648 16.081 1.00 80.69 302 ARG A N 1
ATOM 2323 C CA . ARG A 1 302 ? -14.504 14.427 16.075 1.00 80.69 302 ARG A CA 1
ATOM 2324 C C . ARG A 1 302 ? -13.878 14.032 17.420 1.00 80.69 302 ARG A C 1
ATOM 2326 O O . ARG A 1 302 ? -13.196 13.015 17.489 1.00 80.69 302 ARG A O 1
ATOM 2333 N N . LYS A 1 303 ? -14.102 14.799 18.493 1.00 74.69 303 LYS A N 1
ATOM 2334 C CA . LYS A 1 303 ? -13.391 14.681 19.777 1.00 74.69 303 LYS A CA 1
ATOM 2335 C C . LYS A 1 303 ? -13.576 13.322 20.437 1.00 74.69 303 LYS A C 1
ATOM 2337 O O . LYS A 1 303 ? -12.684 12.867 21.139 1.00 74.69 303 LYS A O 1
ATOM 2342 N N . GLU A 1 304 ? -14.718 12.689 20.193 1.00 76.00 304 GLU A N 1
ATOM 2343 C CA . GLU A 1 304 ? -15.061 11.377 20.744 1.00 76.00 304 GLU A CA 1
ATOM 2344 C C . GLU A 1 304 ? -15.087 10.275 19.676 1.00 76.00 304 GLU A C 1
ATOM 2346 O O . GLU A 1 304 ? -15.484 9.150 19.971 1.00 76.00 304 GLU A O 1
ATOM 2351 N N . ALA A 1 305 ? -14.677 10.573 18.436 1.00 85.50 305 ALA A N 1
ATOM 2352 C CA . ALA A 1 305 ? -14.703 9.592 17.362 1.00 85.50 305 ALA A CA 1
ATOM 2353 C C . ALA A 1 305 ? -13.683 8.482 17.645 1.00 85.50 305 ALA A C 1
ATOM 2355 O O . ALA A 1 305 ? -12.477 8.731 17.718 1.00 85.50 305 ALA A O 1
ATOM 2356 N N . ALA A 1 306 ? -14.179 7.254 17.767 1.00 94.00 306 ALA A N 1
ATOM 2357 C CA . ALA A 1 306 ? -13.362 6.056 17.844 1.00 94.00 306 ALA A CA 1
ATOM 2358 C C . ALA A 1 306 ? -13.807 5.085 16.758 1.00 94.00 306 ALA A C 1
ATOM 2360 O O . ALA A 1 306 ? -14.996 4.785 16.638 1.00 94.00 306 ALA A O 1
ATOM 2361 N N . LEU A 1 307 ? -12.861 4.612 15.957 1.00 96.31 307 LEU A N 1
ATOM 2362 C CA . LEU A 1 307 ? -13.114 3.611 14.934 1.00 96.31 307 LEU A CA 1
ATOM 2363 C C . LEU A 1 307 ? -11.865 2.784 14.666 1.00 96.31 307 LEU A C 1
ATOM 2365 O O . LEU A 1 307 ? -10.733 3.256 14.805 1.00 96.31 307 LEU A O 1
ATOM 2369 N N . ALA A 1 308 ? -12.091 1.567 14.199 1.00 97.62 308 ALA A N 1
ATOM 2370 C CA . ALA A 1 308 ? -11.070 0.770 13.553 1.00 97.62 308 ALA A CA 1
ATOM 2371 C C . ALA A 1 308 ? -11.659 0.062 12.337 1.00 97.62 308 ALA A C 1
ATOM 2373 O O . ALA A 1 308 ? -12.833 -0.296 12.320 1.00 97.62 308 ALA A O 1
ATOM 2374 N N . THR A 1 309 ? -10.830 -0.157 11.326 1.00 97.94 309 THR A N 1
ATOM 2375 C CA . THR A 1 309 ? -11.130 -1.045 10.196 1.00 97.94 309 THR A CA 1
ATOM 2376 C C . THR A 1 309 ? -10.080 -2.140 10.153 1.00 97.94 309 THR A C 1
ATOM 2378 O O . THR A 1 309 ? -8.964 -1.949 10.648 1.00 97.94 309 THR A O 1
ATOM 2381 N N . TRP A 1 310 ? -10.415 -3.287 9.577 1.00 97.69 310 TRP A N 1
ATOM 2382 C CA . TRP A 1 310 ? -9.497 -4.415 9.499 1.00 97.69 310 TRP A CA 1
ATOM 2383 C C . TRP A 1 310 ? -9.666 -5.236 8.232 1.00 97.69 310 TRP A C 1
ATOM 2385 O O . TRP A 1 310 ? -10.695 -5.205 7.566 1.00 97.69 310 TRP A O 1
ATOM 2395 N N . SER A 1 311 ? -8.647 -6.033 7.943 1.00 95.75 311 SER A N 1
ATOM 2396 C CA . SER A 1 311 ? -8.689 -7.118 6.973 1.00 95.75 311 SER A CA 1
ATOM 2397 C C . SER A 1 311 ? -8.078 -8.388 7.575 1.00 95.75 311 SER A C 1
ATOM 2399 O O . SER A 1 311 ? -7.847 -8.473 8.782 1.00 95.75 311 SER A O 1
ATOM 2401 N N . VAL A 1 312 ? -7.828 -9.387 6.739 1.00 93.12 312 VAL A N 1
ATOM 2402 C CA . VAL A 1 312 ? -7.240 -10.674 7.102 1.00 93.12 312 VAL A CA 1
ATOM 2403 C C . VAL A 1 312 ? -5.884 -10.804 6.438 1.00 93.12 312 VAL A C 1
ATOM 2405 O O . VAL A 1 312 ? -5.740 -10.518 5.247 1.00 93.12 312 VAL A O 1
ATOM 2408 N N . ASP A 1 313 ? -4.891 -11.282 7.181 1.00 90.00 313 ASP A N 1
ATOM 2409 C CA . ASP A 1 313 ? -3.638 -11.688 6.562 1.00 90.00 313 ASP A CA 1
ATOM 2410 C C . ASP A 1 313 ? -3.820 -13.022 5.827 1.00 90.00 313 ASP A C 1
ATOM 2412 O O . ASP A 1 313 ? -3.990 -14.071 6.442 1.00 90.00 313 ASP A O 1
ATOM 2416 N N . VAL A 1 314 ? -3.790 -12.981 4.495 1.00 84.62 314 VAL A N 1
ATOM 2417 C CA . VAL A 1 314 ? -3.904 -14.177 3.643 1.00 84.62 314 VAL A CA 1
ATOM 2418 C C . VAL A 1 314 ? -2.552 -14.828 3.325 1.00 84.62 314 VAL A C 1
ATOM 2420 O O . VAL A 1 314 ? -2.514 -15.830 2.616 1.00 84.62 314 VAL A O 1
ATOM 2423 N N . PHE A 1 315 ? -1.446 -14.256 3.810 1.00 83.31 315 PHE A N 1
ATOM 2424 C CA . PHE A 1 315 ? -0.087 -14.756 3.580 1.00 83.31 315 PHE A CA 1
ATOM 2425 C C . PHE A 1 315 ? 0.466 -15.519 4.786 1.00 83.31 315 PHE A C 1
ATOM 2427 O O . PHE A 1 315 ? 1.364 -16.348 4.634 1.00 83.31 315 PHE A O 1
ATOM 2434 N N . ARG A 1 316 ? -0.057 -15.253 5.988 1.00 83.81 316 ARG A N 1
ATOM 2435 C CA . ARG A 1 316 ? 0.331 -15.962 7.211 1.00 83.81 316 ARG A CA 1
ATOM 2436 C C . ARG A 1 316 ? -0.380 -17.306 7.331 1.00 83.81 316 ARG A C 1
ATOM 2438 O O . ARG A 1 316 ? -1.535 -17.463 6.952 1.00 83.81 316 ARG A O 1
ATOM 2445 N N . SER A 1 317 ? 0.322 -18.281 7.909 1.00 84.12 317 SER A N 1
ATOM 2446 C CA . SER A 1 317 ? -0.261 -19.579 8.267 1.00 84.12 317 SER A CA 1
ATOM 2447 C C . SER A 1 317 ? -1.214 -19.480 9.456 1.00 84.12 317 SER A C 1
ATOM 2449 O O . SER A 1 317 ? -2.159 -20.258 9.553 1.00 84.12 317 SER A O 1
ATOM 2451 N N . THR A 1 318 ? -0.953 -18.541 10.368 1.00 91.31 318 THR A N 1
ATOM 2452 C CA . THR A 1 318 ? -1.835 -18.257 11.498 1.00 91.31 318 THR A CA 1
ATOM 2453 C C . THR A 1 318 ? -2.961 -17.330 11.035 1.00 91.31 318 THR A C 1
ATOM 2455 O O . THR A 1 318 ? -2.666 -16.311 10.411 1.00 91.31 318 THR A O 1
ATOM 2458 N N . PRO A 1 319 ? -4.239 -17.640 11.323 1.00 93.75 319 PRO A N 1
ATOM 2459 C CA . PRO A 1 319 ? -5.346 -16.724 11.070 1.00 93.75 319 PRO A CA 1
ATOM 2460 C C . PRO A 1 319 ? -5.172 -15.424 11.864 1.00 93.75 319 PRO A C 1
ATOM 2462 O O . PRO A 1 319 ? -5.361 -15.402 13.083 1.00 93.75 319 PRO A O 1
ATOM 2465 N N . THR A 1 320 ? -4.806 -14.349 11.171 1.00 95.44 320 THR A N 1
ATOM 2466 C CA . THR A 1 320 ? -4.505 -13.049 11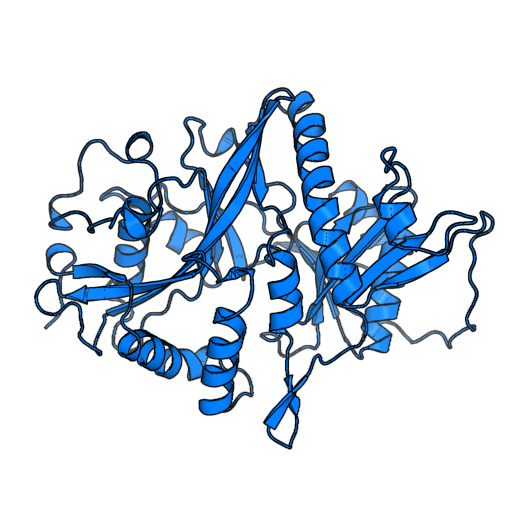.780 1.00 95.44 320 THR A CA 1
ATOM 2467 C C . THR A 1 320 ? -5.458 -11.981 11.243 1.00 95.44 320 THR A C 1
ATOM 2469 O O . THR A 1 320 ? -5.524 -11.753 10.030 1.00 95.44 320 THR A O 1
ATOM 2472 N N . LEU A 1 321 ? -6.152 -11.283 12.147 1.00 97.12 321 LEU A N 1
ATOM 2473 C CA . LEU A 1 321 ? -6.838 -10.027 11.844 1.00 97.12 321 LEU A CA 1
ATOM 2474 C C . LEU A 1 321 ? -5.807 -8.904 11.800 1.00 97.12 321 LEU A C 1
ATOM 2476 O O . LEU A 1 321 ? -5.006 -8.755 12.720 1.00 97.12 321 LEU A O 1
ATOM 2480 N N . VAL A 1 322 ? -5.831 -8.091 10.752 1.00 95.88 322 VAL A N 1
ATOM 2481 C CA . VAL A 1 322 ? -4.892 -6.979 10.605 1.00 95.88 322 VAL A CA 1
ATOM 2482 C C . VAL A 1 322 ? -5.658 -5.678 10.568 1.00 95.88 322 VAL A C 1
ATOM 2484 O O . VAL A 1 322 ? -6.455 -5.452 9.659 1.00 95.88 322 VAL A O 1
ATOM 2487 N N . VAL A 1 323 ? -5.405 -4.814 11.546 1.00 97.31 323 VAL A N 1
ATOM 2488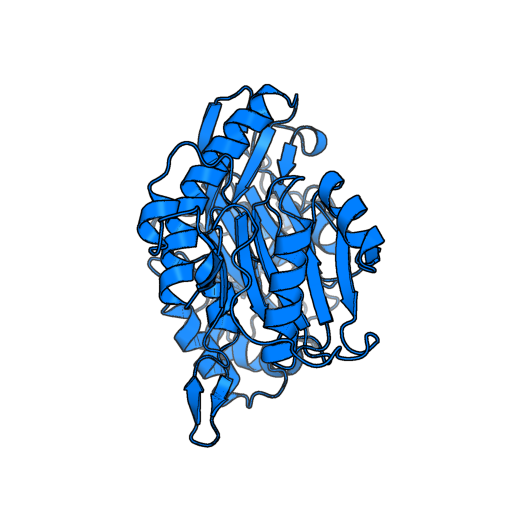 C CA . VAL A 1 323 ? -6.028 -3.493 11.597 1.00 97.31 323 VAL A CA 1
ATOM 2489 C C . VAL A 1 323 ? -5.465 -2.642 10.463 1.00 97.31 323 VAL A C 1
ATOM 2491 O O . VAL A 1 323 ? -4.256 -2.435 10.343 1.00 97.31 323 VAL A O 1
ATOM 2494 N N . THR A 1 324 ? -6.357 -2.173 9.597 1.00 96.00 324 THR A N 1
ATOM 2495 C CA . THR A 1 324 ? -6.017 -1.385 8.411 1.00 96.00 324 THR A CA 1
ATOM 2496 C C . THR A 1 324 ? -6.036 0.103 8.702 1.00 96.00 324 THR A C 1
ATOM 2498 O O . THR A 1 324 ? -5.236 0.817 8.114 1.00 96.00 324 THR A O 1
ATOM 2501 N N . ARG A 1 325 ? -6.889 0.570 9.619 1.00 95.94 325 ARG A N 1
ATOM 2502 C CA . ARG A 1 325 ? -6.957 1.974 10.046 1.00 95.94 325 ARG A CA 1
ATOM 2503 C C . ARG A 1 325 ? -7.474 2.065 11.477 1.00 95.94 325 ARG A C 1
ATOM 2505 O O . ARG A 1 325 ? -8.419 1.348 11.798 1.00 95.94 325 ARG A O 1
ATOM 2512 N N . LEU A 1 326 ? -6.902 2.943 12.304 1.00 95.81 326 LEU A N 1
ATOM 2513 C CA . LEU A 1 326 ? -7.336 3.151 13.690 1.00 95.81 326 LEU A CA 1
ATOM 2514 C C . LEU A 1 326 ? -7.399 4.640 14.056 1.00 95.81 326 LEU A C 1
ATOM 2516 O O . LEU A 1 326 ? -6.449 5.398 13.862 1.00 95.81 326 LEU A O 1
ATOM 2520 N N . ARG A 1 327 ? -8.509 5.061 14.659 1.00 94.94 327 ARG A N 1
ATOM 2521 C CA . ARG A 1 327 ? -8.671 6.386 15.264 1.00 94.94 327 ARG A CA 1
ATOM 2522 C C . ARG A 1 327 ? -9.259 6.209 16.655 1.00 94.94 327 ARG A C 1
ATOM 2524 O O . ARG A 1 327 ? -10.283 5.557 16.818 1.00 94.94 327 ARG A O 1
ATOM 2531 N N . ALA A 1 328 ? -8.590 6.794 17.637 1.00 94.44 328 ALA A N 1
ATOM 2532 C CA . ALA A 1 328 ? -8.948 6.715 19.043 1.00 94.44 328 ALA A CA 1
ATOM 2533 C C . ALA A 1 328 ? -8.385 7.928 19.794 1.00 94.44 328 ALA A C 1
ATOM 2535 O O . ALA A 1 328 ? -7.513 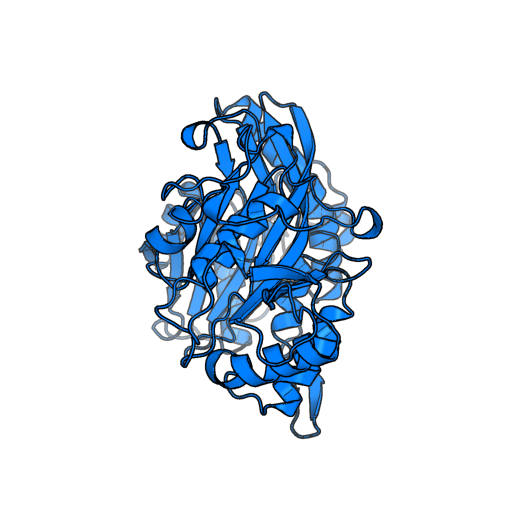8.640 19.289 1.00 94.44 328 ALA A O 1
ATOM 2536 N N . THR A 1 329 ? -8.857 8.125 21.018 1.00 92.06 329 THR A N 1
ATOM 2537 C CA . THR A 1 329 ? -8.230 8.963 22.041 1.00 92.06 329 THR A CA 1
ATOM 2538 C C . THR A 1 329 ? -7.651 8.067 23.134 1.00 92.06 329 THR A C 1
ATOM 2540 O O . THR A 1 329 ? -7.922 6.867 23.186 1.00 92.06 329 THR A O 1
ATOM 2543 N N . THR A 1 330 ? -6.872 8.640 24.050 1.00 90.00 330 THR A N 1
ATOM 2544 C CA . THR A 1 330 ? -6.403 7.918 25.245 1.00 90.00 330 THR A CA 1
ATOM 2545 C C . THR A 1 330 ? -7.548 7.364 26.092 1.00 90.00 330 THR A C 1
ATOM 2547 O O . THR A 1 330 ? -7.370 6.348 26.753 1.00 90.00 330 THR A O 1
ATOM 2550 N N . ASP A 1 331 ? -8.725 7.988 26.028 1.00 88.75 331 ASP A N 1
ATOM 2551 C CA . ASP A 1 331 ? -9.878 7.633 26.858 1.00 88.75 331 ASP A CA 1
ATOM 2552 C C . ASP A 1 331 ? -10.643 6.423 26.307 1.00 88.75 331 ASP A C 1
ATOM 2554 O O . ASP A 1 331 ? -11.269 5.690 27.067 1.00 88.75 331 ASP A O 1
ATOM 2558 N N . ASN A 1 332 ? -10.600 6.198 24.989 1.00 91.69 332 ASN A N 1
ATOM 2559 C CA . ASN A 1 332 ? -11.367 5.136 24.327 1.00 91.69 332 ASN A CA 1
ATOM 2560 C C . ASN A 1 332 ? -10.505 4.068 23.638 1.00 91.69 332 ASN A C 1
ATOM 2562 O O . ASN A 1 332 ? -11.044 3.078 23.151 1.00 91.69 332 ASN A O 1
ATOM 2566 N N . VAL A 1 333 ? -9.176 4.213 23.617 1.00 94.31 333 VAL A N 1
ATOM 2567 C CA . VAL A 1 333 ? -8.300 3.230 22.962 1.00 94.31 333 VAL A CA 1
ATOM 2568 C C . VAL A 1 333 ? -8.414 1.841 23.586 1.00 94.31 333 VAL A C 1
ATOM 2570 O O . VAL A 1 333 ? -8.437 0.853 22.862 1.00 94.31 333 VAL A O 1
ATOM 2573 N N . VAL A 1 334 ? -8.533 1.740 24.913 1.00 93.75 334 VAL A N 1
ATOM 2574 C CA . VAL A 1 334 ? -8.635 0.440 25.596 1.00 93.75 334 VAL A CA 1
ATOM 2575 C C . VAL A 1 334 ? -9.920 -0.287 25.202 1.00 93.75 334 VAL A C 1
ATOM 2577 O O . VAL A 1 334 ? -9.863 -1.457 24.836 1.00 93.75 334 VAL A O 1
ATOM 2580 N N . SER A 1 335 ? -11.062 0.405 25.221 1.00 93.62 335 SER A N 1
ATOM 2581 C CA . SER A 1 335 ? -12.337 -0.189 24.811 1.00 93.62 335 SER A CA 1
ATOM 2582 C C . SER A 1 335 ? -12.375 -0.487 23.310 1.00 93.62 335 SER A C 1
ATOM 2584 O O . SER A 1 335 ? -12.923 -1.511 22.918 1.00 93.62 335 SER A O 1
ATOM 2586 N N . LEU A 1 336 ? -11.726 0.328 22.469 1.00 96.00 336 LEU A N 1
ATOM 2587 C CA . LEU A 1 336 ? -11.575 0.023 21.045 1.00 96.00 336 LEU A CA 1
ATOM 2588 C C . LEU A 1 336 ? -10.775 -1.268 20.817 1.00 96.00 336 LEU A C 1
ATOM 2590 O O . LEU A 1 336 ? -11.171 -2.094 19.996 1.00 96.00 336 LEU A O 1
ATOM 2594 N N . LEU A 1 337 ? -9.660 -1.455 21.533 1.00 96.31 337 LEU A N 1
ATOM 2595 C CA . LEU A 1 337 ? -8.864 -2.684 21.453 1.00 96.31 337 LEU A CA 1
ATOM 2596 C C . LEU A 1 337 ? -9.677 -3.904 21.904 1.00 96.31 337 LEU A C 1
ATOM 2598 O O . LEU A 1 337 ? -9.610 -4.938 21.242 1.00 96.31 337 LEU A O 1
ATOM 2602 N N . ASP A 1 338 ? -10.486 -3.774 22.960 1.00 94.44 338 ASP A N 1
ATOM 2603 C CA . ASP A 1 338 ? -11.384 -4.846 23.408 1.00 94.44 338 ASP A CA 1
ATOM 2604 C C . ASP A 1 338 ? -12.389 -5.241 22.311 1.00 94.44 338 ASP A C 1
ATOM 2606 O O . ASP A 1 338 ? -12.591 -6.430 22.063 1.00 94.44 338 ASP A O 1
ATOM 2610 N N . GLU A 1 339 ? -12.984 -4.276 21.604 1.00 96.44 339 GLU A N 1
ATOM 2611 C CA . GLU A 1 339 ? -13.907 -4.567 20.498 1.00 96.44 339 GLU A CA 1
ATOM 2612 C C . GLU A 1 339 ? -13.217 -5.215 19.294 1.00 96.44 339 GLU A C 1
ATOM 2614 O O . GLU A 1 339 ? -13.780 -6.115 18.667 1.00 96.44 339 GLU A O 1
ATOM 2619 N N . ILE A 1 340 ? -11.977 -4.819 18.991 1.00 97.25 340 ILE A N 1
ATOM 2620 C CA . ILE A 1 340 ? -11.176 -5.477 17.952 1.00 97.25 340 ILE A CA 1
ATOM 2621 C C . ILE A 1 340 ? -10.895 -6.936 18.346 1.00 97.25 340 ILE A C 1
ATOM 2623 O O . ILE A 1 340 ? -11.044 -7.829 17.511 1.00 97.25 340 ILE A O 1
ATOM 2627 N N . GLU A 1 341 ? -10.537 -7.211 19.608 1.00 95.81 341 GLU A N 1
ATOM 2628 C CA . GLU A 1 341 ? -10.343 -8.584 20.098 1.00 95.81 341 GLU A CA 1
ATOM 2629 C C . GLU A 1 341 ? -11.640 -9.406 20.025 1.00 95.81 341 GLU A C 1
ATOM 2631 O O . GLU A 1 341 ? -11.607 -10.558 19.587 1.00 95.81 341 GLU A O 1
ATOM 2636 N N . LYS A 1 342 ? -12.788 -8.831 20.415 1.00 94.44 342 LYS A N 1
ATOM 2637 C CA . LYS A 1 342 ? -14.104 -9.489 20.316 1.00 94.44 342 LYS A CA 1
ATOM 2638 C C . LYS A 1 342 ? -14.442 -9.845 18.868 1.00 94.44 342 LYS A C 1
ATOM 2640 O O . LYS A 1 342 ? -14.801 -10.992 18.594 1.00 94.44 342 LYS A O 1
ATOM 2645 N N . ALA A 1 343 ? -14.279 -8.898 17.941 1.00 95.94 343 ALA A N 1
ATOM 2646 C CA . ALA A 1 343 ? -14.504 -9.130 16.516 1.00 95.94 343 ALA A CA 1
ATOM 2647 C C . ALA A 1 343 ? -13.575 -10.229 15.978 1.00 95.94 343 ALA A C 1
ATOM 2649 O O . ALA A 1 343 ? -14.042 -11.177 15.350 1.00 95.94 343 ALA A O 1
ATOM 2650 N N . ALA A 1 344 ? -12.281 -10.166 16.299 1.00 96.12 344 ALA A N 1
ATOM 2651 C CA . ALA A 1 344 ? -11.300 -11.169 15.898 1.00 96.12 344 ALA A CA 1
ATOM 2652 C C . ALA A 1 344 ? -11.680 -12.581 16.380 1.00 96.12 344 ALA A C 1
ATOM 2654 O O . ALA A 1 344 ? -11.672 -13.525 15.589 1.00 96.12 344 ALA A O 1
ATOM 2655 N N . ARG A 1 345 ? -12.071 -12.732 17.654 1.00 94.44 345 ARG A N 1
ATOM 2656 C CA . ARG A 1 345 ? -12.503 -14.023 18.217 1.00 94.44 345 ARG A CA 1
ATOM 2657 C C . ARG A 1 345 ? -13.749 -14.565 17.535 1.00 94.44 345 ARG A C 1
ATOM 2659 O O . ARG A 1 345 ? -13.797 -15.756 17.235 1.00 94.44 345 ARG A O 1
ATOM 2666 N N . ARG A 1 346 ? -14.737 -13.704 17.280 1.00 93.75 346 ARG A N 1
ATOM 2667 C CA . ARG A 1 346 ? -15.980 -14.095 16.608 1.00 93.75 346 ARG A CA 1
ATOM 2668 C C . ARG A 1 346 ? -15.718 -14.666 15.215 1.00 93.75 346 ARG A C 1
ATOM 2670 O O . ARG A 1 346 ? -16.327 -15.665 14.854 1.00 93.75 346 ARG A O 1
ATOM 2677 N N . GLU A 1 347 ? -14.777 -14.078 14.479 1.00 93.00 347 GLU A N 1
ATOM 2678 C CA . GLU A 1 347 ? -14.386 -14.542 13.141 1.00 93.00 347 GLU A CA 1
ATOM 2679 C C . GLU A 1 347 ? -13.337 -15.678 13.161 1.00 93.00 347 GLU A C 1
ATOM 2681 O O . GLU A 1 347 ? -12.814 -16.074 12.117 1.00 93.00 347 GLU A O 1
ATOM 2686 N N . GLY A 1 348 ? -13.002 -16.218 14.341 1.00 92.94 348 GLY A N 1
ATOM 2687 C CA . GLY A 1 348 ? -12.068 -17.338 14.491 1.00 92.94 348 GLY A CA 1
ATOM 2688 C C . GLY A 1 348 ? -10.598 -16.981 14.249 1.00 92.94 348 GLY A C 1
ATOM 2689 O O . GLY A 1 348 ? -9.801 -17.853 13.901 1.00 92.94 348 GLY A O 1
ATOM 2690 N N . MET A 1 349 ? -10.226 -15.711 14.406 1.00 95.69 349 MET A N 1
ATOM 2691 C CA . MET A 1 349 ? -8.836 -15.266 14.314 1.00 95.69 349 MET A CA 1
ATOM 2692 C C . MET A 1 349 ? -8.080 -15.643 15.589 1.00 95.69 349 MET A C 1
ATOM 2694 O O . MET A 1 349 ? -8.604 -15.549 16.700 1.00 95.69 349 MET A O 1
ATOM 2698 N N . LEU A 1 350 ? -6.831 -16.069 15.424 1.00 95.75 350 LEU A N 1
ATOM 2699 C CA . LEU A 1 350 ? -5.951 -16.446 16.532 1.00 95.75 350 LEU A CA 1
ATOM 2700 C C . LEU A 1 350 ? -5.043 -15.295 16.958 1.00 95.75 350 LEU A C 1
ATOM 2702 O O . LEU A 1 350 ? -4.523 -15.297 18.071 1.00 95.75 350 LEU A O 1
ATOM 2706 N N . GLU A 1 351 ? -4.870 -14.305 16.088 1.00 96.44 351 GLU A N 1
ATOM 2707 C CA . GLU A 1 351 ? -3.999 -13.162 16.317 1.00 96.44 351 GLU A CA 1
ATOM 2708 C C . GLU A 1 351 ? -4.643 -11.864 15.826 1.00 96.44 351 GLU A C 1
ATOM 2710 O O . GLU A 1 351 ? -5.426 -11.867 14.871 1.00 96.44 351 GLU A O 1
ATOM 2715 N N . VAL A 1 352 ? -4.250 -10.748 16.440 1.00 97.25 352 VAL A N 1
ATOM 2716 C CA . VAL A 1 352 ? -4.485 -9.398 15.915 1.00 97.25 352 VAL A CA 1
ATOM 2717 C C . VAL A 1 352 ? -3.152 -8.681 15.746 1.00 97.25 352 VAL A C 1
ATOM 2719 O O . VAL A 1 352 ? -2.330 -8.714 16.657 1.00 97.25 352 VAL A O 1
ATOM 2722 N N . ASP A 1 353 ? -2.942 -8.018 14.610 1.00 96.00 353 ASP A N 1
ATOM 2723 C CA . ASP A 1 353 ? -1.751 -7.210 14.318 1.00 96.00 353 ASP A CA 1
ATOM 2724 C C . ASP A 1 353 ? -2.153 -5.759 14.001 1.00 96.00 353 ASP A C 1
ATOM 2726 O O . ASP A 1 353 ? -3.014 -5.512 13.148 1.00 96.00 353 ASP A O 1
ATOM 2730 N N . ILE A 1 354 ? -1.528 -4.798 14.688 1.00 95.69 354 ILE A N 1
ATOM 2731 C CA . ILE A 1 354 ? -1.652 -3.363 14.422 1.00 95.69 354 ILE A CA 1
ATOM 2732 C C . ILE A 1 354 ? -0.273 -2.809 14.082 1.00 95.69 354 ILE A C 1
ATOM 2734 O O . ILE A 1 354 ? 0.632 -2.771 14.918 1.00 95.69 354 ILE A O 1
ATOM 2738 N N . LEU A 1 355 ? -0.119 -2.348 12.844 1.00 92.75 355 LEU A N 1
ATOM 2739 C CA . LEU A 1 355 ? 1.124 -1.755 12.373 1.00 92.75 355 LEU A CA 1
ATOM 2740 C C . LEU A 1 355 ? 1.232 -0.297 12.839 1.00 92.75 355 LEU A C 1
ATOM 2742 O O . LEU A 1 355 ? 0.296 0.479 12.665 1.00 92.75 355 LEU A O 1
ATOM 2746 N N . ASN A 1 356 ? 2.389 0.065 13.396 1.00 90.81 356 ASN A N 1
ATOM 2747 C CA . ASN A 1 356 ? 2.747 1.416 13.835 1.00 90.81 356 ASN A CA 1
ATOM 2748 C C . ASN A 1 356 ? 1.711 2.057 14.782 1.00 90.81 356 ASN A C 1
ATOM 2750 O O . ASN A 1 356 ? 1.392 3.242 14.660 1.00 90.81 356 ASN A O 1
ATOM 2754 N N . LEU A 1 357 ? 1.200 1.284 15.753 1.00 93.75 357 LEU A N 1
ATOM 2755 C CA . LEU A 1 357 ? 0.330 1.813 16.807 1.00 93.75 357 LEU A CA 1
ATOM 2756 C C . LEU A 1 357 ? 1.041 2.983 17.527 1.00 93.75 357 LEU A C 1
ATOM 2758 O O . LEU A 1 357 ? 2.184 2.801 17.957 1.00 93.75 357 LEU A O 1
ATOM 2762 N N . PRO A 1 358 ? 0.408 4.162 17.695 1.00 91.44 358 PRO A N 1
ATOM 2763 C CA . PRO A 1 358 ? 1.025 5.302 18.372 1.00 91.44 358 PRO A CA 1
ATOM 2764 C C . PRO A 1 358 ? 1.560 4.947 19.762 1.00 91.44 358 PRO A C 1
ATOM 2766 O O . PRO A 1 358 ? 0.903 4.227 20.510 1.00 91.44 358 PRO A O 1
ATOM 2769 N N . GLU A 1 359 ? 2.717 5.490 20.145 1.00 90.19 359 GLU A N 1
ATOM 2770 C CA . GLU A 1 359 ? 3.387 5.164 21.417 1.00 90.19 359 GLU A CA 1
ATOM 2771 C C . GLU A 1 359 ? 2.471 5.349 22.641 1.00 90.19 359 GLU A C 1
ATOM 2773 O O . GLU A 1 359 ? 2.423 4.487 23.522 1.00 90.19 359 GLU A O 1
ATOM 2778 N N . ALA A 1 360 ? 1.658 6.413 22.643 1.00 90.00 360 ALA A N 1
ATOM 2779 C CA . ALA A 1 360 ? 0.657 6.673 23.681 1.00 90.00 360 ALA A CA 1
ATOM 2780 C C . ALA A 1 360 ? -0.362 5.526 23.842 1.00 90.00 360 ALA A C 1
ATOM 2782 O O . ALA A 1 360 ? -0.835 5.261 24.943 1.00 90.00 360 ALA A O 1
ATOM 2783 N N . PHE A 1 361 ? -0.684 4.821 22.756 1.00 95.06 361 PHE A N 1
ATOM 2784 C CA . PHE A 1 361 ? -1.615 3.691 22.747 1.00 95.06 361 PHE A CA 1
ATOM 2785 C C . PHE A 1 361 ? -0.915 2.362 23.037 1.00 95.06 361 PHE A C 1
ATOM 2787 O O . PHE A 1 361 ? -1.524 1.466 23.616 1.00 95.06 361 PHE A O 1
ATOM 2794 N N . GLN A 1 362 ? 0.375 2.234 22.710 1.00 94.75 362 GLN A N 1
ATOM 2795 C CA . GLN A 1 362 ? 1.158 1.038 23.031 1.00 94.75 362 GLN A CA 1
ATOM 2796 C C . GLN A 1 362 ? 1.244 0.791 24.539 1.00 94.75 362 GLN A C 1
ATOM 2798 O O . GLN A 1 362 ? 1.220 -0.361 24.964 1.00 94.75 362 GLN A O 1
ATOM 2803 N N . ALA A 1 363 ? 1.340 1.846 25.357 1.00 91.38 363 ALA A N 1
ATOM 2804 C CA . ALA A 1 363 ? 1.349 1.708 26.813 1.00 91.38 363 ALA A CA 1
ATOM 2805 C C . ALA A 1 363 ? 0.062 1.036 27.322 1.00 91.38 363 ALA A C 1
ATOM 2807 O O . ALA A 1 363 ? 0.137 0.000 27.980 1.00 91.38 363 ALA A O 1
ATOM 2808 N N . ALA A 1 364 ? -1.098 1.556 26.914 1.00 91.94 364 ALA A N 1
ATOM 2809 C CA . ALA A 1 364 ? -2.402 0.990 27.252 1.00 91.94 364 ALA A CA 1
ATOM 2810 C C . ALA A 1 364 ? -2.584 -0.438 26.701 1.00 91.94 364 ALA A C 1
ATOM 2812 O O . ALA A 1 364 ? -3.094 -1.322 27.388 1.00 91.94 364 ALA A O 1
ATOM 2813 N N . ALA A 1 365 ? -2.109 -0.701 25.481 1.00 95.19 365 ALA A N 1
ATOM 2814 C CA . ALA A 1 365 ? -2.162 -2.030 24.880 1.00 95.19 365 ALA A CA 1
ATOM 2815 C C . ALA A 1 365 ? -1.321 -3.053 25.674 1.00 95.19 365 ALA A C 1
ATOM 2817 O O . ALA A 1 365 ? -1.769 -4.177 25.918 1.00 95.19 365 ALA A O 1
ATOM 2818 N N . ARG A 1 366 ? -0.119 -2.671 26.138 1.00 94.75 366 ARG A N 1
ATOM 2819 C CA . ARG A 1 366 ? 0.760 -3.540 26.944 1.00 94.75 366 ARG A CA 1
ATOM 2820 C C . ARG A 1 366 ? 0.111 -3.974 28.253 1.00 94.75 366 ARG A C 1
ATOM 2822 O O . ARG A 1 366 ? 0.215 -5.144 28.613 1.00 94.75 366 ARG A O 1
ATOM 2829 N N . GLU A 1 367 ? -0.603 -3.076 28.928 1.00 91.19 367 GLU A N 1
ATOM 2830 C CA . GLU A 1 367 ? -1.353 -3.401 30.152 1.00 91.19 367 GLU A CA 1
ATOM 2831 C C . GLU A 1 367 ? -2.459 -4.438 29.905 1.00 91.19 367 GLU A C 1
ATOM 2833 O O . GLU A 1 367 ? -2.792 -5.222 30.791 1.00 91.19 367 GLU A O 1
ATOM 2838 N N . ARG A 1 368 ? -2.979 -4.508 28.673 1.00 88.88 368 ARG A N 1
ATOM 2839 C CA . ARG A 1 368 ? -3.940 -5.528 28.228 1.00 88.88 368 ARG A CA 1
ATOM 2840 C C . ARG A 1 368 ? -3.287 -6.779 27.632 1.00 88.88 368 ARG A C 1
ATOM 2842 O O . ARG A 1 368 ? -3.982 -7.669 27.149 1.00 88.88 368 ARG A O 1
ATOM 2849 N N . GLY A 1 369 ? -1.961 -6.892 27.701 1.00 92.06 369 GLY A N 1
ATOM 2850 C CA . GLY A 1 369 ? -1.206 -8.054 27.234 1.00 92.06 369 GLY A CA 1
ATOM 2851 C C . GLY A 1 369 ? -0.962 -8.083 25.724 1.00 92.06 369 GLY A C 1
ATOM 2852 O O . GLY A 1 369 ? -0.734 -9.161 25.170 1.00 92.06 369 GLY A O 1
ATOM 2853 N N . TRP A 1 370 ? -1.018 -6.931 25.055 1.00 96.25 370 TRP A N 1
ATOM 2854 C CA . TRP A 1 370 ? -0.477 -6.776 23.707 1.00 96.25 370 TRP A CA 1
ATOM 2855 C C . TRP A 1 370 ? 1.047 -6.667 23.768 1.00 96.25 370 TRP A C 1
ATOM 2857 O O . TRP A 1 370 ? 1.616 -6.122 24.717 1.00 96.25 370 TRP A O 1
ATOM 2867 N N . LYS A 1 371 ? 1.725 -7.179 22.744 1.00 96.25 371 LYS A N 1
ATOM 2868 C CA . LYS A 1 371 ? 3.185 -7.152 22.632 1.00 96.25 371 LYS A CA 1
ATOM 2869 C C . LYS A 1 371 ? 3.586 -6.251 21.480 1.00 96.25 371 LYS A C 1
ATOM 2871 O O . LYS A 1 371 ? 3.085 -6.423 20.375 1.00 96.25 371 LYS A O 1
ATOM 2876 N N . THR A 1 372 ? 4.513 -5.335 21.732 1.00 96.44 372 THR A N 1
ATOM 2877 C CA . THR A 1 372 ? 5.086 -4.475 20.695 1.00 96.44 372 THR A CA 1
ATOM 2878 C C . THR A 1 372 ? 6.501 -4.929 20.366 1.00 96.44 372 THR A C 1
ATOM 2880 O O . THR A 1 372 ? 7.281 -5.172 21.287 1.00 96.44 372 THR A O 1
ATOM 2883 N N . PHE A 1 373 ? 6.832 -5.044 19.081 1.00 94.81 373 PHE A N 1
ATOM 2884 C CA . PHE A 1 373 ? 8.157 -5.458 18.621 1.00 94.81 373 PHE A CA 1
ATOM 2885 C C . PHE A 1 373 ? 8.508 -4.881 17.246 1.00 94.81 373 PHE A C 1
ATOM 2887 O O . PHE A 1 373 ? 7.630 -4.535 16.451 1.00 94.81 373 PHE A O 1
ATOM 2894 N N . ASP A 1 374 ? 9.810 -4.832 16.971 1.00 92.44 374 ASP A N 1
ATOM 2895 C CA . ASP A 1 374 ? 10.355 -4.487 15.663 1.00 92.44 374 ASP A CA 1
ATOM 2896 C C . ASP A 1 374 ? 10.174 -5.649 14.688 1.00 92.44 374 ASP A C 1
ATOM 2898 O O . ASP A 1 374 ? 10.571 -6.791 14.936 1.00 92.44 374 ASP A O 1
ATOM 2902 N N . ARG A 1 375 ? 9.565 -5.351 13.550 1.00 89.62 375 ARG A N 1
ATOM 2903 C CA . ARG A 1 375 ? 9.380 -6.276 12.445 1.00 89.62 375 ARG A CA 1
ATOM 2904 C C . ARG A 1 375 ? 10.681 -6.459 11.686 1.00 89.62 375 ARG A C 1
ATOM 2906 O O . ARG A 1 375 ? 11.459 -5.528 11.498 1.00 89.62 375 ARG A O 1
ATOM 2913 N N . THR A 1 376 ? 10.850 -7.660 11.154 1.00 86.50 376 THR A N 1
ATOM 2914 C CA . THR A 1 376 ? 11.951 -8.010 10.250 1.00 86.50 376 THR A CA 1
ATOM 2915 C C . THR A 1 376 ? 11.479 -8.229 8.813 1.00 86.50 376 THR A C 1
ATOM 2917 O O . THR A 1 376 ? 12.301 -8.319 7.902 1.00 86.50 376 THR A O 1
ATOM 2920 N N . ASP A 1 377 ? 10.162 -8.272 8.597 1.00 85.31 377 ASP A N 1
ATOM 2921 C CA . ASP A 1 377 ? 9.522 -8.514 7.313 1.00 85.31 377 ASP A CA 1
ATOM 2922 C C . ASP A 1 377 ? 8.406 -7.501 7.008 1.00 85.31 377 ASP A C 1
ATOM 2924 O O . ASP A 1 377 ? 7.871 -6.818 7.890 1.00 85.31 377 ASP A O 1
ATOM 2928 N N . TYR A 1 378 ? 8.074 -7.398 5.718 1.00 87.88 378 TYR A N 1
ATOM 2929 C CA . TYR A 1 378 ? 7.075 -6.470 5.178 1.00 87.88 378 TYR A CA 1
ATOM 2930 C C . TYR A 1 378 ? 7.279 -5.025 5.645 1.00 87.88 378 TYR A C 1
ATOM 2932 O O . TYR A 1 378 ? 6.327 -4.357 6.035 1.00 87.88 378 TYR A O 1
ATOM 2940 N N . LEU A 1 379 ? 8.525 -4.550 5.598 1.00 92.50 379 LEU A N 1
ATOM 2941 C CA . LEU A 1 379 ? 8.946 -3.262 6.147 1.00 92.50 379 LEU A CA 1
ATOM 2942 C C . LEU A 1 379 ? 8.385 -2.099 5.307 1.00 92.50 379 LEU A C 1
ATOM 2944 O O . LEU A 1 379 ? 8.789 -1.956 4.143 1.00 92.50 379 LEU A O 1
ATOM 2948 N N . PRO A 1 380 ? 7.481 -1.263 5.855 1.00 93.81 380 PRO A N 1
ATOM 2949 C CA . PRO A 1 380 ? 7.001 -0.055 5.190 1.00 93.81 380 PRO A CA 1
ATOM 2950 C C . PRO A 1 380 ? 8.167 0.850 4.795 1.00 93.81 380 PRO A C 1
ATOM 2952 O O . PRO A 1 380 ? 8.923 1.327 5.641 1.00 93.81 380 PRO A O 1
ATOM 2955 N N . SER A 1 381 ? 8.322 1.079 3.497 1.00 95.44 381 SER A N 1
ATOM 2956 C CA . SER A 1 381 ? 9.423 1.853 2.932 1.00 95.44 381 SER A CA 1
ATOM 2957 C C . SER A 1 381 ? 8.882 2.904 1.976 1.00 95.44 381 SER A C 1
ATOM 2959 O O . SER A 1 381 ? 8.069 2.587 1.111 1.00 95.44 381 SER A O 1
ATOM 2961 N N . PHE A 1 382 ? 9.349 4.141 2.088 1.00 97.12 382 PHE A N 1
ATOM 2962 C CA . PHE A 1 382 ? 8.928 5.252 1.246 1.00 97.12 382 PHE A CA 1
ATOM 2963 C C . PHE A 1 382 ? 10.103 5.842 0.467 1.00 97.12 382 PHE A C 1
ATOM 2965 O O . PHE A 1 382 ? 11.248 5.812 0.906 1.00 97.12 382 PHE A O 1
ATOM 2972 N N . LYS A 1 383 ? 9.814 6.426 -0.692 1.00 98.12 383 LYS A N 1
ATOM 2973 C CA . LYS A 1 383 ? 10.704 7.344 -1.392 1.00 98.12 383 LYS A CA 1
ATOM 2974 C C . LYS A 1 383 ? 10.035 8.706 -1.470 1.00 98.12 383 LYS A C 1
ATOM 2976 O O . LYS A 1 383 ? 8.943 8.806 -2.025 1.00 98.12 383 LYS A O 1
ATOM 2981 N N . TRP A 1 384 ? 10.713 9.726 -0.952 1.00 98.06 384 TRP A N 1
ATOM 2982 C CA . TRP A 1 384 ? 10.332 11.129 -1.090 1.00 98.06 384 TRP A CA 1
ATOM 2983 C C . TRP A 1 384 ? 10.941 11.735 -2.361 1.00 98.06 384 TRP A C 1
ATOM 2985 O O . TRP A 1 384 ? 12.131 11.527 -2.628 1.00 98.06 384 TRP A O 1
ATOM 2995 N N . TYR A 1 385 ? 10.125 12.461 -3.130 1.00 98.12 385 TYR A N 1
ATOM 2996 C CA . TYR A 1 385 ? 10.527 13.190 -4.340 1.00 98.12 385 TYR A CA 1
ATOM 2997 C C . TYR A 1 385 ? 10.346 14.714 -4.206 1.00 98.12 385 TYR A C 1
ATOM 2999 O O . TYR A 1 385 ? 10.501 15.430 -5.192 1.00 98.12 385 TYR A O 1
ATOM 3007 N N . GLY A 1 386 ? 10.007 15.219 -3.015 1.00 95.88 386 GLY A N 1
ATOM 3008 C CA . GLY A 1 386 ? 9.992 16.657 -2.739 1.00 95.88 386 GLY A CA 1
ATOM 3009 C C . GLY A 1 386 ? 11.392 17.234 -2.531 1.00 95.88 386 GLY A C 1
ATOM 3010 O O . GLY A 1 386 ? 12.394 16.523 -2.591 1.00 95.88 386 GLY A O 1
ATOM 3011 N N . GLU A 1 387 ? 11.452 18.539 -2.277 1.00 94.38 387 GLU A N 1
ATOM 3012 C CA . GLU A 1 387 ? 12.714 19.268 -2.087 1.00 94.38 387 GLU A CA 1
ATOM 3013 C C . GLU A 1 387 ? 13.357 18.994 -0.718 1.00 94.38 387 GLU A C 1
ATOM 3015 O O . GLU A 1 387 ? 14.562 19.183 -0.541 1.00 94.38 387 GLU A O 1
ATOM 3020 N N . GLU A 1 388 ? 12.563 18.553 0.260 1.00 95.38 388 GLU A N 1
ATOM 3021 C CA . GLU A 1 388 ? 13.038 18.212 1.596 1.00 95.38 388 GLU A CA 1
ATOM 3022 C C . GLU A 1 388 ? 13.955 16.987 1.610 1.00 95.38 388 GLU A C 1
ATOM 3024 O O . GLU A 1 388 ? 13.840 16.064 0.800 1.00 95.38 388 GLU A O 1
ATOM 3029 N N . LYS A 1 389 ? 14.862 16.953 2.591 1.00 94.06 389 LYS A N 1
ATOM 3030 C CA . LYS A 1 389 ? 15.688 15.771 2.842 1.00 94.06 389 LYS A CA 1
ATOM 3031 C C . LYS A 1 389 ? 14.851 14.675 3.494 1.00 94.06 389 LYS A C 1
ATOM 3033 O O . LYS A 1 389 ? 13.851 14.941 4.149 1.00 94.06 389 LYS A O 1
ATOM 3038 N N . GLU A 1 390 ? 15.314 13.436 3.372 1.00 91.88 390 GLU A N 1
ATOM 3039 C CA . GLU A 1 390 ? 14.608 12.269 3.915 1.00 91.88 390 GLU A CA 1
ATOM 3040 C C . GLU A 1 390 ? 14.420 12.336 5.442 1.00 91.88 390 GLU A C 1
ATOM 3042 O O . GLU A 1 390 ? 13.383 11.911 5.941 1.00 91.88 390 GLU A O 1
ATOM 3047 N N . ASP A 1 391 ? 15.363 12.935 6.176 1.00 93.00 391 ASP A N 1
ATOM 3048 C CA . ASP A 1 391 ? 15.259 13.106 7.635 1.00 93.00 391 ASP A CA 1
ATOM 3049 C C . ASP A 1 391 ? 14.288 14.232 8.046 1.00 93.00 391 ASP A C 1
ATOM 3051 O O . ASP A 1 391 ? 13.794 14.252 9.180 1.00 93.00 391 ASP A O 1
ATOM 3055 N N . ASP A 1 392 ? 13.983 15.139 7.111 1.00 95.88 392 ASP A N 1
ATOM 3056 C CA . ASP A 1 392 ? 13.089 16.288 7.291 1.00 95.88 392 ASP A CA 1
ATOM 3057 C C . ASP A 1 392 ? 11.626 15.944 6.962 1.00 95.88 392 ASP A C 1
ATOM 3059 O O . ASP A 1 392 ? 10.752 16.809 7.066 1.00 95.88 392 ASP A O 1
ATOM 3063 N N . VAL A 1 393 ? 11.343 14.693 6.580 1.00 96.56 393 VAL A N 1
ATOM 3064 C CA . VAL A 1 393 ? 9.987 14.209 6.303 1.00 96.56 393 VAL A CA 1
ATOM 3065 C C . VAL A 1 393 ? 9.575 13.082 7.240 1.00 96.56 393 VAL A C 1
ATOM 3067 O O . VAL A 1 393 ? 10.405 12.357 7.789 1.00 96.56 393 VAL A O 1
ATOM 3070 N N . GLU A 1 394 ? 8.270 12.930 7.442 1.00 95.69 394 GLU A N 1
ATOM 3071 C CA . GLU A 1 394 ? 7.713 11.874 8.286 1.00 95.69 394 GLU A CA 1
ATOM 3072 C C . GLU A 1 394 ? 6.404 11.339 7.707 1.00 95.69 394 GLU A C 1
ATOM 3074 O O . GLU A 1 394 ? 5.481 12.094 7.388 1.00 95.69 394 GLU A O 1
ATOM 3079 N N . TRP A 1 395 ? 6.331 10.013 7.583 1.00 95.25 395 TRP A N 1
ATOM 3080 C CA . TRP A 1 395 ? 5.139 9.320 7.118 1.00 95.25 395 TRP A CA 1
ATOM 3081 C C . TRP A 1 395 ? 4.213 9.013 8.295 1.00 95.25 395 TRP A C 1
ATOM 3083 O O . TRP A 1 395 ? 4.546 8.209 9.166 1.00 95.25 395 TRP A O 1
ATOM 3093 N N . LEU A 1 396 ? 3.026 9.617 8.294 1.00 94.06 396 LEU A N 1
ATOM 3094 C CA . LEU A 1 396 ? 1.975 9.335 9.267 1.00 94.06 396 LEU A CA 1
ATOM 3095 C C . LEU A 1 396 ? 0.906 8.400 8.704 1.00 94.06 396 LEU A C 1
ATOM 3097 O O . LEU A 1 396 ? 0.724 8.299 7.492 1.00 94.06 396 LEU A O 1
ATOM 3101 N N . PHE A 1 397 ? 0.169 7.747 9.604 1.00 92.38 397 PHE A N 1
ATOM 3102 C CA . PHE A 1 397 ? -0.887 6.790 9.256 1.00 92.38 397 PHE A CA 1
ATOM 3103 C C . PHE A 1 397 ? -0.376 5.700 8.298 1.00 92.38 397 PHE A C 1
ATOM 3105 O O . PHE A 1 397 ? -0.902 5.475 7.212 1.00 92.38 397 PHE A O 1
ATOM 3112 N N . SER A 1 398 ? 0.745 5.081 8.663 1.00 88.69 398 SER A N 1
ATOM 3113 C CA . SER A 1 398 ? 1.395 4.027 7.881 1.00 88.69 398 SER A CA 1
ATOM 3114 C C . SER A 1 398 ? 0.856 2.633 8.226 1.00 88.69 398 SER A C 1
ATOM 3116 O O . SER A 1 398 ? 1.586 1.643 8.143 1.00 88.69 398 SER A O 1
ATOM 3118 N N . GLU A 1 399 ? -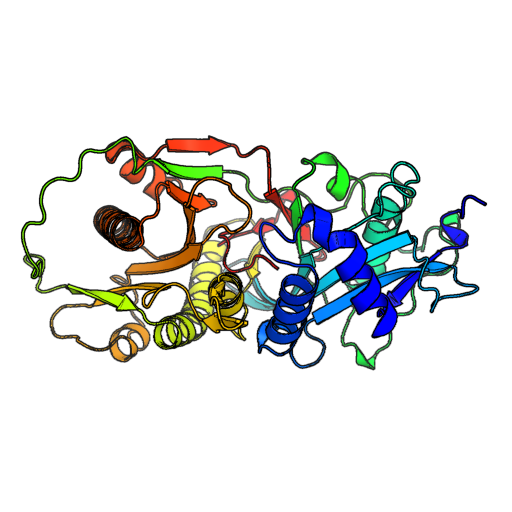0.417 2.547 8.635 1.00 88.75 399 GLU A N 1
ATOM 3119 C CA . GLU A 1 399 ? -1.124 1.279 8.815 1.00 88.75 399 GLU A CA 1
ATOM 3120 C C . GLU A 1 399 ? -1.335 0.556 7.464 1.00 88.75 399 GLU A C 1
ATOM 3122 O O . GLU A 1 399 ? -0.922 1.012 6.395 1.00 88.75 399 GLU A O 1
ATOM 3127 N N . ARG A 1 400 ? -1.975 -0.620 7.478 1.00 88.31 400 ARG A N 1
ATOM 3128 C CA . ARG A 1 400 ? -2.056 -1.487 6.288 1.00 88.31 400 ARG A CA 1
ATOM 3129 C C . ARG A 1 400 ? -3.096 -1.051 5.243 1.00 88.31 400 ARG A C 1
ATOM 3131 O O . ARG A 1 400 ? -3.132 -1.664 4.184 1.00 88.31 400 ARG A O 1
ATOM 3138 N N . PHE A 1 401 ? -3.922 -0.019 5.469 1.00 89.44 401 PHE A N 1
ATOM 3139 C CA . PHE A 1 401 ? -4.924 0.397 4.465 1.00 89.44 401 PHE A CA 1
ATOM 3140 C C . PHE A 1 401 ? -4.299 0.804 3.123 1.00 89.44 401 PHE A C 1
ATOM 3142 O O . PHE A 1 401 ? -4.917 0.622 2.082 1.00 89.44 401 PHE A O 1
ATOM 3149 N N . CYS A 1 402 ? -3.081 1.351 3.132 1.00 83.31 402 CYS A N 1
ATOM 3150 C CA . CYS A 1 402 ? -2.377 1.765 1.921 1.00 83.31 402 CYS A CA 1
ATOM 3151 C C . CYS A 1 402 ? -1.496 0.661 1.322 1.00 83.31 402 CYS A C 1
ATOM 3153 O O . CYS A 1 402 ? -0.651 0.926 0.461 1.00 83.31 402 CYS A O 1
ATOM 3155 N N . TRP A 1 403 ? -1.654 -0.576 1.794 1.00 81.50 403 TRP A N 1
ATOM 3156 C CA . TRP A 1 403 ? -0.963 -1.723 1.236 1.00 81.50 403 TRP A CA 1
ATOM 3157 C C . TRP A 1 403 ? -1.517 -2.049 -0.156 1.00 81.50 403 TRP A C 1
ATOM 3159 O O . TRP A 1 403 ? -2.577 -2.653 -0.287 1.00 81.50 403 TRP A O 1
ATOM 3169 N N . CYS A 1 404 ? -0.726 -1.640 -1.154 1.00 59.62 404 CYS A N 1
ATOM 3170 C CA . CYS A 1 404 ? -0.807 -1.944 -2.586 1.00 59.62 404 CYS A CA 1
ATOM 3171 C C . CYS A 1 404 ? -2.185 -1.766 -3.218 1.00 59.62 404 CYS A C 1
ATOM 3173 O O . CYS A 1 404 ? -2.807 -2.800 -3.500 1.00 59.62 404 CYS A O 1
#

pLDDT: mean 91.89, std 10.04, range [36.97, 98.75]

InterPro domains:
  IPR053013 Lysine Acetyltransferase [PTHR34815] (6-404)
  IPR055100 LYC1, C-terminal domain [PF22998] (209-404)

Organism: Wolfiporia cocos (strain MD-104) (NCBI:txid742152)

Secondary structure (DSSP, 8-state):
----GGGEEEEEPPHHHHHHHHHHHHHHH-TT--HHHHHHHHHHHTTSGGGTTTTEEEEEEEETT-TT-SS-SEEEEEEEEEEEEEETTEEEEEEEEEEEEEE--GGGTTSSHHHHHHHHHHHHHS-GGGS-SS--GGG-SPPP--GGG--S-EEEEEEEETT-SHHHHT--SSSSS-SSPEE---EEEEEESTTS-------S----TT--EEEEE-HHHHHHHHHHHHHHHHHHHHHHHTT-SSEEEEE-STTTHHHHHHHTT-EE-TTS-EE-S-S--EEEEEPTT---HHHHHH-TT-TT--EEEEEE-SSSSS-EEEEEEEE--TTTHHHHHHHHHHHHHHTT-SEEEEET--HHHHHHHHHTT-EEEE-SSSEEEEEE-SSS-GGGEEE---SGGG--

Radius of gyration: 21.97 Å; chains: 1; bounding box: 54×49×61 Å

Foldseek 3Di:
DQDFLQQKAKDFADPLLVLLLLVQCCVPPVQPHDSVLSVVLVVVLCVAQQNPQLQKTKMFIAGPVCRHDSPTFWIKMKGKFWKWKAAQLDIDIFIEIEIGSTDGHPVRPPSCSSLSHQLLVCLWAAAPLLADPDQPPSNHDRHDHDVSSVHRGHQKYKFFFQPFAQRQQQNHNDPGGGQGWGFQFFKKWKDQQQPDDDDPDPDDDPLDPQRKDKDFDFLVLVQVVQVLVQVVVSNVNSVVNSVDLFIEMETGLHSCLLSSQQSSCWDQDPVRDTDRLDGGFKMWMAGHPGDDSVVLSPDPVCPATWMWGWHWDSNDPATEIFTQFTDHDLVCLLVRVVVVSVVCVVSVGRMYMWTPDDPSSSVSSVVVPIDMDGHRGRGMIMRGSDPDDPVRYHYPRSGCSNHD

Sequence (404 aa):
MHLVPADLSLFPATPEQILEGRRRSAAEWGHGLTLEQYIRRGDILHQKEHAAGNRHITWVLAPRSDPATLDFMCSCQTYRRNGVVAKCSMPSDVIAYGVASVYTPASKRGYGYARHMMRLLHWILAPRSALPSSFPAEWGAPPRVHQNLGLGDAQFSVLYSAIGPEFYRACGPSAEAGNGWLIGGHVSTMRDLAAVPVARDVGVDDADTAGRQWKLLSLDEVKTVFDRDAEWMAQDLAIKSAQSPKTLFTFLPNHGVGAYANEFALKFTNDGQLVMPFDSWGVMLLPSGTSSVADVLQNESRKEAALATWSVDVFRSTPTLVVTRLRATTDNVVSLLDEIEKAARREGMLEVDILNLPEAFQAAARERGWKTFDRTDYLPSFKWYGEEKEDDVEWLFSERFCWC